Protein AF-A0A7W0FUF5-F1 (afdb_monomer_lite)

Foldseek 3Di:
DDDDPPPPPDDPDLAPVVLVVVLVVLLVLQQVLLVQLLPLADDPPPDPPDPDDPPVDRDGSVNSLVSNLVSLVVLLVDPDPPDDDLLVSLVSNLVSLVVSLVVLLVVLVVLLVVVVVDFPVNLDPRNLVSLVSNLVSSLVSLVSSVVSLVSNQVSSLVSNVSVDPPDPDPVCVVDPPPDGSHDPVSNVSSVVSNVSSVVSSVLVVQLSVLLVVLLVVLVVVLVLVVLQPLLVPDDPVLSVLLSLLLSLLSSLVVCVVVVSDDNVSSLVCNCVSDPLVRLLVSLVVSLVSLVLVLLVLLLVLQPDPVVPPDPDDPVNVVVVLVVSLVVLVSSLVVLVSSLVSLVSVLVSCQDSPPQHQWDDDPNDDTDGRDDRDPSSVSSVVSNVSSVLVSVLSVLQSVLSVDDQVVLVVVLVVLLVVLVVLLVVLQDPPQDLVNLLVSLVVNLVSLVSNSSSNHSHNCSLVSNLVSLLSNLLSCLPNLSNVVDPSSVVSVVSSLSSDDDQPDPLLVVLLVLLVVLLVVVVVCVVVVVCVVCVVVLVVSLVVNVVSLVVLLVVLVVLLVDPVCALVCVVVVLSSSSVSLSSVSVSVSNSLNVLVPDDPSSVVSVVSCPVVSVSSVSSVVSSVVSVVVSVVVVVD

Sequence (633 aa):
MTWQPIDFQSIVSFDKALSEQLQHYLEDKQTYYSQLIASSIPTELGASIPLLAPSHVQKTLSEGVDIFTRKVNQSLQSRSTDKIRWENLANTLNAYMWEYTELLQGIAVELFQQLEQVGIEQWRAELLNVVKSIKEILLHRMDDLKWALKRLESSLVEYRQNQTPQSKTWLSQFFPPWKTIIDHNINKNLEKSQKFLNFRYQNFQHRYEQYIDLDSQIEKRMSKFLSYHILGTLDTNDQDNFKRLYRMLKLWKLNQQAKAIPERELIRVLRYSINPDKASNLFKSYFKALQNKLFSQSRRLKEPLDKLHDEITSANEAIRQLEFQSSLSGQRFELHTLGATISAYRTFLLESDPNPYVRTRGGFSEWIVGQEPSQTKLLTEQEFDIEKLDAQYKLLSDSFRNNYEISKANQEHICRQIQAILHDMGQPLASQAMMTRLANEFVHKLSDINELGSHSSDSVERITTLLSRALRADWKYTSLYDIPLFHDLYAIHMHILPPITDRNHINRLRQFKLLIDKLRHWVHEKNVQTHLNEIELTINDMKGYLQDFLAQIQRISRDESFTKAHGPGIISIIYQQLLEYRYLFGHFFHQLRQTEMEEKLLRNRFLFVDQYFETIENKLIEMREEIDRMQDT

pLDDT: mean 82.23, std 14.86, range [23.36, 96.75]

Radius of gyration: 43.17 Å; chains: 1; bounding box: 99×56×122 Å

Structure (mmCIF, N/CA/C/O backbone):
data_AF-A0A7W0FUF5-F1
#
_entry.id   AF-A0A7W0FUF5-F1
#
loop_
_atom_site.group_PDB
_atom_site.id
_atom_site.type_symbol
_atom_site.label_atom_id
_atom_site.label_alt_id
_atom_site.label_comp_id
_atom_site.label_asym_id
_atom_site.label_entity_id
_atom_site.label_seq_id
_atom_site.pdbx_PDB_ins_code
_atom_site.Cartn_x
_atom_site.Cartn_y
_atom_site.Cartn_z
_atom_site.occupancy
_atom_site.B_iso_or_equiv
_atom_site.auth_seq_id
_atom_site.auth_comp_id
_atom_site.auth_asym_id
_atom_site.auth_atom_id
_atom_site.pdbx_PDB_model_num
ATOM 1 N N . MET A 1 1 ? -46.230 13.164 26.322 1.00 28.56 1 MET A N 1
ATOM 2 C CA . MET A 1 1 ? -44.966 13.138 25.561 1.00 28.56 1 MET A CA 1
ATOM 3 C C . MET A 1 1 ? -44.889 11.807 24.842 1.00 28.56 1 MET A C 1
ATOM 5 O O . MET A 1 1 ? -44.868 10.772 25.495 1.00 28.56 1 MET A O 1
ATOM 9 N N . THR A 1 2 ? -44.977 11.831 23.516 1.00 23.36 2 THR A N 1
ATOM 10 C CA . THR A 1 2 ? -44.819 10.658 22.653 1.00 23.36 2 THR A CA 1
ATOM 11 C C . THR A 1 2 ? -43.347 10.278 22.633 1.00 23.36 2 THR A C 1
ATOM 13 O O . THR A 1 2 ? -42.525 11.029 22.114 1.00 23.36 2 THR A O 1
ATOM 16 N N . TRP A 1 3 ? -43.027 9.142 23.244 1.00 30.25 3 TRP A N 1
ATOM 17 C CA . TRP A 1 3 ? -41.724 8.508 23.115 1.00 30.25 3 TRP A CA 1
ATOM 18 C C . TRP A 1 3 ? -41.503 8.220 21.633 1.00 30.25 3 TRP A C 1
ATOM 20 O O . TRP A 1 3 ? -42.266 7.460 21.034 1.00 30.25 3 TRP A O 1
ATOM 30 N N . GLN A 1 4 ? -40.498 8.851 21.028 1.00 24.31 4 GLN A N 1
ATOM 31 C CA . GLN A 1 4 ? -39.945 8.279 19.812 1.00 24.31 4 GLN A CA 1
ATOM 32 C C . GLN A 1 4 ? -39.308 6.945 20.218 1.00 24.31 4 GLN A C 1
ATOM 34 O O . GLN A 1 4 ? -38.587 6.911 21.220 1.00 24.31 4 GLN A O 1
ATOM 39 N N . PRO A 1 5 ? -39.623 5.839 19.525 1.00 27.41 5 PRO A N 1
ATOM 40 C CA . PRO A 1 5 ? -38.928 4.588 19.758 1.00 27.41 5 PRO A CA 1
ATOM 41 C C . PRO A 1 5 ? -37.439 4.856 19.556 1.00 27.41 5 PRO A C 1
ATOM 43 O O . PRO A 1 5 ? -37.051 5.445 18.548 1.00 27.41 5 PRO A O 1
ATOM 46 N N . ILE A 1 6 ? -36.632 4.476 20.546 1.00 34.19 6 ILE A N 1
ATOM 47 C CA . ILE A 1 6 ? -35.180 4.435 20.408 1.00 34.19 6 ILE A CA 1
ATOM 48 C C . ILE A 1 6 ? -34.923 3.560 19.187 1.00 34.19 6 ILE A C 1
ATOM 50 O O . ILE A 1 6 ? -35.279 2.380 19.174 1.00 34.19 6 ILE A O 1
ATOM 54 N N . ASP A 1 7 ? -34.419 4.173 18.124 1.00 26.81 7 ASP A N 1
ATOM 55 C CA . ASP A 1 7 ? -34.080 3.468 16.905 1.00 26.81 7 ASP A CA 1
ATOM 56 C C . ASP A 1 7 ? -32.877 2.575 17.232 1.00 26.81 7 ASP A C 1
ATOM 58 O O . ASP A 1 7 ? -31.748 3.037 17.374 1.00 26.81 7 ASP A O 1
ATOM 62 N N . PHE A 1 8 ? -33.128 1.280 17.445 1.00 37.88 8 PHE A N 1
ATOM 63 C CA . PHE A 1 8 ? -32.098 0.277 17.741 1.00 37.88 8 PHE A CA 1
ATOM 64 C C . PHE A 1 8 ? -31.243 -0.064 16.502 1.00 37.88 8 PHE A C 1
ATOM 66 O O . PHE A 1 8 ? -30.468 -1.023 16.519 1.00 37.88 8 PHE A O 1
ATOM 73 N N . GLN A 1 9 ? -31.360 0.710 15.419 1.00 31.61 9 GLN A N 1
ATOM 74 C CA . GLN A 1 9 ? -30.512 0.618 14.239 1.00 31.61 9 GLN A CA 1
ATOM 75 C C . GLN A 1 9 ? -29.380 1.656 14.294 1.00 31.61 9 GLN A C 1
ATOM 77 O O . GLN A 1 9 ? -29.466 2.750 13.754 1.00 31.61 9 GLN A O 1
ATOM 82 N N . SER A 1 10 ? -28.250 1.220 14.859 1.00 36.72 10 SER A N 1
ATOM 83 C CA . SER A 1 10 ? -26.892 1.759 14.670 1.00 36.72 10 SER A CA 1
ATOM 84 C C . SER A 1 10 ? -26.535 3.118 15.309 1.00 36.72 10 SER A C 1
ATOM 86 O O . SER A 1 10 ? -26.947 4.180 14.864 1.00 36.72 10 SER A O 1
ATOM 88 N N . ILE A 1 11 ? -25.586 3.034 16.256 1.00 44.59 11 ILE A N 1
ATOM 89 C CA . ILE A 1 11 ? -24.856 4.093 16.984 1.00 44.59 11 ILE A CA 1
ATOM 90 C C . ILE A 1 11 ? -25.548 4.558 18.278 1.00 44.59 11 ILE A C 1
ATOM 92 O O . ILE A 1 11 ? -26.172 5.611 18.341 1.00 44.59 11 ILE A O 1
ATOM 96 N N . VAL A 1 12 ? -25.333 3.805 19.365 1.00 54.78 12 VAL A N 1
ATOM 97 C CA . VAL A 1 12 ? -25.445 4.355 20.725 1.00 54.78 12 VAL A CA 1
ATOM 98 C C . VAL A 1 12 ? -24.274 5.319 20.913 1.00 54.78 12 VAL A C 1
ATOM 100 O O . VAL A 1 12 ? -23.139 4.895 21.136 1.00 54.78 12 VAL A O 1
ATOM 103 N N . SER A 1 13 ? -24.513 6.621 20.769 1.00 63.91 13 SER A N 1
ATOM 104 C CA . SER A 1 13 ? -23.522 7.630 21.133 1.00 63.91 13 SER A CA 1
ATOM 105 C C . SER A 1 13 ? -23.445 7.713 22.656 1.00 63.91 13 SER A C 1
ATOM 107 O O . SER A 1 13 ? -24.314 8.290 23.304 1.00 63.91 13 SER A O 1
ATOM 109 N N . PHE A 1 14 ? -22.404 7.116 23.236 1.00 76.44 14 PHE A N 1
ATOM 110 C CA . PHE A 1 14 ? -22.067 7.305 24.645 1.00 76.44 14 PHE A CA 1
ATOM 111 C C . PHE A 1 14 ? -21.514 8.713 24.854 1.00 76.44 14 PHE A C 1
ATOM 113 O O . PHE A 1 14 ? -20.305 8.940 24.805 1.00 76.44 14 PHE A O 1
ATOM 120 N N . ASP A 1 15 ? -22.416 9.660 25.068 1.00 82.38 15 ASP A N 1
ATOM 121 C CA . ASP A 1 15 ? -22.100 11.055 25.323 1.00 82.38 15 ASP A CA 1
ATOM 122 C C . ASP A 1 15 ? -22.598 11.502 26.704 1.00 82.38 15 ASP A C 1
ATOM 124 O O . ASP A 1 15 ? -23.208 10.756 27.476 1.00 82.38 15 ASP A O 1
ATOM 128 N N . LYS A 1 16 ? -22.290 12.752 27.049 1.00 84.44 16 LYS A N 1
ATOM 129 C CA . LYS A 1 16 ? -22.724 13.331 28.319 1.00 84.44 16 LYS A CA 1
ATOM 130 C C . LYS A 1 16 ? -24.254 13.439 28.400 1.00 84.44 16 LYS A C 1
ATOM 132 O O . LYS A 1 16 ? -24.812 13.220 29.474 1.00 84.44 16 LYS A O 1
ATOM 137 N N . ALA A 1 17 ? -24.925 13.706 27.279 1.00 84.62 17 ALA A N 1
ATOM 138 C CA . ALA A 1 17 ? -26.377 13.835 27.227 1.00 84.62 17 ALA A CA 1
ATOM 139 C C . ALA A 1 17 ? -27.072 12.525 27.626 1.00 84.62 17 ALA A C 1
ATOM 141 O O . ALA A 1 17 ? -28.049 12.565 28.368 1.00 84.62 17 ALA A O 1
ATOM 142 N N . LEU A 1 18 ? -26.530 11.369 27.235 1.00 84.12 18 LEU A N 1
ATOM 143 C CA . LEU A 1 18 ? -27.024 10.061 27.664 1.00 84.12 18 LEU A CA 1
ATOM 144 C C . LEU A 1 18 ? -26.992 9.906 29.191 1.00 84.12 18 LEU A C 1
ATOM 146 O O . LEU A 1 18 ? -27.963 9.440 29.787 1.00 84.12 18 LEU A O 1
ATOM 150 N N . SER A 1 19 ? -25.894 10.314 29.839 1.00 86.31 19 SER A N 1
ATOM 151 C CA . SER A 1 19 ? -25.785 10.243 31.304 1.00 86.31 19 SER A CA 1
ATOM 152 C C . SER A 1 19 ? -26.799 11.153 32.009 1.00 86.31 19 SER A C 1
ATOM 154 O O . SER A 1 19 ? -27.426 10.732 32.980 1.00 86.31 19 SER A O 1
ATOM 156 N N . GLU A 1 20 ? -27.026 12.356 31.473 1.00 85.69 20 GLU A N 1
ATOM 157 C CA . GLU A 1 20 ? -27.994 13.329 31.995 1.00 85.69 20 GLU A CA 1
ATOM 158 C C . GLU A 1 20 ? -29.443 12.843 31.792 1.00 85.69 20 GLU A C 1
ATOM 160 O O . GLU A 1 20 ? -30.257 12.885 32.715 1.00 85.69 20 GLU A O 1
ATOM 165 N N . GLN A 1 21 ? -29.759 12.294 30.616 1.00 85.75 21 GLN A N 1
ATOM 166 C CA . GLN A 1 21 ? -31.067 11.700 30.319 1.00 85.75 21 GLN A CA 1
ATOM 167 C C . GLN A 1 21 ? -31.371 10.504 31.223 1.00 85.75 21 GLN A C 1
ATOM 169 O O . GLN A 1 21 ? -32.479 10.395 31.753 1.00 85.75 21 GLN A O 1
ATOM 174 N N . LEU A 1 22 ? -30.391 9.619 31.434 1.00 87.75 22 LEU A N 1
ATOM 175 C CA . LEU A 1 22 ? -30.550 8.482 32.333 1.00 87.75 22 LEU A CA 1
ATOM 176 C C . LEU A 1 22 ? -30.773 8.941 33.776 1.00 87.75 22 LEU A C 1
ATOM 178 O O . LEU A 1 22 ? -31.609 8.369 34.478 1.00 87.75 22 LEU A O 1
ATOM 182 N N . GLN A 1 23 ? -30.051 9.972 34.216 1.00 89.31 23 GLN A N 1
ATOM 183 C CA . GLN A 1 23 ? -30.240 10.544 35.541 1.00 89.31 23 GLN A CA 1
ATOM 184 C C . GLN A 1 23 ? -31.674 11.057 35.724 1.00 89.31 23 GLN A C 1
ATOM 186 O O . GLN A 1 23 ? -32.331 10.657 36.687 1.00 89.31 23 GLN A O 1
ATOM 191 N N . HIS A 1 24 ? -32.186 11.858 34.786 1.00 86.50 24 HIS A N 1
ATOM 192 C CA . HIS A 1 24 ? -33.561 12.363 34.839 1.00 86.50 24 HIS A CA 1
ATOM 193 C C . HIS A 1 24 ? -34.603 11.241 34.816 1.00 86.50 24 HIS A C 1
ATOM 195 O O . HIS A 1 24 ? -35.534 11.239 35.618 1.00 86.50 24 HIS A O 1
ATOM 201 N N . TYR A 1 25 ? -34.415 10.231 33.965 1.00 87.19 25 TYR A N 1
ATOM 202 C CA . TYR A 1 25 ? -35.296 9.066 33.933 1.00 87.19 25 TYR A CA 1
ATOM 203 C C . TYR A 1 25 ? -35.328 8.323 35.278 1.00 87.19 25 TYR A C 1
ATOM 205 O O . TYR A 1 25 ? -36.396 7.939 35.764 1.00 87.19 25 TYR A O 1
ATOM 213 N N . LEU A 1 26 ? -34.166 8.128 35.907 1.00 89.06 26 LEU A N 1
ATOM 214 C CA . LEU A 1 26 ? -34.076 7.478 37.213 1.00 89.06 26 LEU A CA 1
ATOM 215 C C . LEU A 1 26 ? -34.666 8.341 38.334 1.00 89.06 26 LEU A C 1
ATOM 217 O O . LEU A 1 26 ? -35.263 7.784 39.250 1.00 89.06 26 LEU A O 1
ATOM 221 N N . GLU A 1 27 ? -34.550 9.667 38.264 1.00 89.19 27 GLU A N 1
ATOM 222 C CA . GLU A 1 27 ? -35.213 10.604 39.186 1.00 89.19 27 GLU A CA 1
ATOM 223 C C . GLU A 1 27 ? -36.745 10.531 39.074 1.00 89.19 27 GLU A C 1
ATOM 225 O O . GLU A 1 27 ? -37.444 10.457 40.092 1.00 89.19 27 GLU A O 1
ATOM 230 N N . ASP A 1 28 ? -37.280 10.466 37.854 1.00 86.94 28 ASP A N 1
ATOM 231 C CA . ASP A 1 28 ? -38.716 10.312 37.608 1.00 86.94 28 ASP A CA 1
ATOM 232 C C . ASP A 1 28 ? -39.232 8.966 38.133 1.00 86.94 28 ASP A C 1
ATOM 234 O O . ASP A 1 28 ? -40.263 8.897 38.811 1.00 86.94 28 ASP A O 1
ATOM 238 N N . LYS A 1 29 ? -38.491 7.879 37.879 1.00 87.81 29 LYS A N 1
ATOM 239 C CA . LYS A 1 29 ? -38.830 6.545 38.396 1.00 87.81 29 LYS A CA 1
ATOM 240 C C . LYS A 1 29 ? -38.722 6.478 39.914 1.00 87.81 29 LYS A C 1
ATOM 242 O O . LYS A 1 29 ? -39.609 5.917 40.554 1.00 87.81 29 LYS A O 1
ATOM 247 N N . GLN A 1 30 ? -37.701 7.093 40.503 1.00 87.62 30 GLN A N 1
ATOM 248 C CA . GLN A 1 30 ? -37.567 7.201 41.953 1.00 87.62 30 GLN A CA 1
ATOM 249 C C . GLN A 1 30 ? -38.759 7.952 42.561 1.00 87.62 30 GLN A C 1
ATOM 251 O O . GLN A 1 30 ? -39.331 7.488 43.548 1.00 87.62 30 GLN A O 1
ATOM 256 N N . THR A 1 31 ? -39.183 9.054 41.937 1.00 86.38 31 THR A N 1
ATOM 257 C CA . THR A 1 31 ? -40.359 9.829 42.359 1.00 86.38 31 THR A CA 1
ATOM 258 C C . THR A 1 31 ? -41.639 8.995 42.267 1.00 86.38 31 THR A C 1
ATOM 260 O O . THR A 1 31 ? -42.444 8.996 43.201 1.00 86.38 31 THR A O 1
ATOM 263 N N . TYR A 1 32 ? -41.816 8.232 41.184 1.00 87.25 32 TYR A N 1
ATOM 264 C CA . TYR A 1 32 ? -42.945 7.316 41.008 1.00 87.25 32 TYR A CA 1
ATOM 265 C C . TYR A 1 32 ? -43.019 6.267 42.130 1.00 87.25 32 TYR A C 1
ATOM 267 O O . TYR A 1 32 ? -44.043 6.160 42.808 1.00 87.25 32 TYR A O 1
ATOM 275 N N . TYR A 1 33 ? -41.923 5.550 42.405 1.00 88.31 33 TYR A N 1
ATOM 276 C CA . TYR A 1 33 ? -41.902 4.552 43.483 1.00 88.31 33 TYR A CA 1
ATOM 277 C C . TYR A 1 33 ? -42.035 5.188 44.874 1.00 88.31 33 TYR A C 1
ATOM 279 O O . TYR A 1 33 ? -42.719 4.635 45.732 1.00 88.31 33 TYR A O 1
ATOM 287 N N . SER A 1 34 ? -41.471 6.380 45.094 1.00 87.62 34 SER A N 1
ATOM 288 C CA . SER A 1 34 ? -41.659 7.158 46.328 1.00 87.62 34 SER A CA 1
ATOM 289 C C . SER A 1 34 ? -43.145 7.445 46.600 1.00 87.62 34 SER A C 1
ATOM 291 O O . SER A 1 34 ? -43.635 7.252 47.716 1.00 87.62 34 SER A O 1
ATOM 293 N N . GLN A 1 35 ? -43.904 7.821 45.564 1.00 87.06 35 GLN A N 1
ATOM 294 C CA . GLN A 1 35 ? -45.347 8.056 45.662 1.00 87.06 35 GLN A CA 1
ATOM 295 C C . GLN A 1 35 ? -46.147 6.766 45.896 1.00 87.06 35 GLN A C 1
ATOM 297 O O . GLN A 1 35 ? -47.079 6.771 46.707 1.00 87.06 35 GLN A O 1
ATOM 302 N N . LEU A 1 36 ? -45.781 5.657 45.244 1.00 87.50 36 LEU A N 1
ATOM 303 C CA . LEU A 1 36 ? -46.403 4.346 45.475 1.00 87.50 36 LEU A CA 1
ATOM 304 C C . LEU A 1 36 ? -46.211 3.866 46.922 1.00 87.50 36 LEU A C 1
ATOM 306 O O . LEU A 1 36 ? -47.163 3.430 47.568 1.00 87.50 36 LEU A O 1
ATOM 310 N N . ILE A 1 37 ? -45.003 4.024 47.471 1.00 86.75 37 ILE A N 1
ATOM 311 C CA . ILE A 1 37 ? -44.709 3.715 48.877 1.00 86.75 37 ILE A CA 1
ATOM 312 C C . ILE A 1 37 ? -45.554 4.599 49.801 1.00 86.75 37 ILE A C 1
ATOM 314 O O . ILE A 1 37 ? -46.243 4.092 50.687 1.00 86.75 37 ILE A O 1
ATOM 318 N N . ALA A 1 38 ? -45.566 5.915 49.573 1.00 85.25 38 ALA A N 1
ATOM 319 C CA . ALA A 1 38 ? -46.301 6.868 50.404 1.00 85.25 38 ALA A CA 1
ATOM 320 C C . ALA A 1 38 ? -47.831 6.678 50.360 1.00 85.25 38 ALA A C 1
ATOM 322 O O . ALA A 1 38 ? -48.530 7.035 51.311 1.00 85.25 38 ALA A O 1
ATOM 323 N N . SER A 1 39 ? -48.376 6.150 49.262 1.00 84.19 39 SER A N 1
ATOM 324 C CA . SER A 1 39 ? -49.817 5.916 49.071 1.00 84.19 39 SER A CA 1
ATOM 325 C C . SER A 1 39 ? -50.289 4.526 49.505 1.00 84.19 39 SER A C 1
ATOM 327 O O . SER A 1 39 ? -51.493 4.307 49.586 1.00 84.19 39 SER A O 1
ATOM 329 N N . SER A 1 40 ? -49.371 3.625 49.869 1.00 83.19 40 SER A N 1
ATOM 330 C CA . SER A 1 40 ? -49.685 2.245 50.270 1.00 83.19 40 SER A CA 1
ATOM 331 C C . SER A 1 40 ? -50.583 2.118 51.513 1.00 83.19 40 SER A C 1
ATOM 333 O O . SER A 1 40 ? -51.233 1.089 51.693 1.00 83.19 40 SER A O 1
ATOM 335 N N . ILE A 1 41 ? -50.670 3.166 52.345 1.00 76.12 41 ILE A N 1
ATOM 336 C CA . ILE A 1 41 ? -51.620 3.266 53.461 1.00 76.12 41 ILE A CA 1
ATOM 337 C C . ILE A 1 41 ? -52.642 4.384 53.167 1.00 76.12 41 ILE A C 1
ATOM 339 O O . ILE A 1 41 ? -52.243 5.553 53.020 1.00 76.12 41 ILE A O 1
ATOM 343 N N . PRO A 1 42 ? -53.949 4.058 53.088 1.00 67.44 42 PRO A N 1
ATOM 344 C CA . PRO A 1 42 ? -55.017 5.032 52.914 1.00 67.44 42 PRO A CA 1
ATOM 345 C C . PRO A 1 42 ? -55.216 5.853 54.193 1.00 67.44 42 PRO A C 1
ATOM 347 O O . PRO A 1 42 ? -55.074 5.354 55.307 1.00 67.44 42 PRO A O 1
ATOM 350 N N . THR A 1 43 ? -55.533 7.135 54.029 1.00 58.88 43 THR A N 1
ATOM 351 C CA . THR A 1 43 ? -55.804 8.069 55.134 1.00 58.88 43 THR A CA 1
ATOM 352 C C . THR A 1 43 ? -57.316 8.176 55.361 1.00 58.88 43 THR A C 1
ATOM 354 O O . THR A 1 43 ? -58.060 8.260 54.391 1.00 58.88 43 THR A O 1
ATOM 357 N N . GLU A 1 44 ? -57.773 8.215 56.621 1.00 49.75 44 GLU A N 1
ATOM 358 C CA . GLU A 1 44 ? -59.205 8.279 57.010 1.00 49.75 44 GLU A CA 1
ATOM 359 C C . GLU A 1 44 ? -59.929 9.573 56.594 1.00 49.75 44 GLU A C 1
ATOM 361 O O . GLU A 1 44 ? -61.155 9.651 56.620 1.00 49.75 44 GLU A O 1
ATOM 366 N N . LEU A 1 45 ? -59.193 10.597 56.167 1.00 41.94 45 LEU A N 1
ATOM 367 C CA . LEU A 1 45 ? -59.781 11.758 55.512 1.00 41.94 45 LEU A CA 1
ATOM 368 C C . LEU A 1 45 ? -60.049 11.379 54.057 1.00 41.94 45 LEU A C 1
ATOM 370 O O . LEU A 1 45 ? -59.102 11.231 53.288 1.00 41.94 45 LEU A O 1
ATOM 374 N N . GLY A 1 46 ? -61.329 11.223 53.703 1.00 36.97 46 GLY A N 1
ATOM 375 C CA . GLY A 1 46 ? -61.852 10.946 52.359 1.00 36.97 46 GLY A CA 1
ATOM 376 C C . GLY A 1 46 ? -61.547 12.028 51.316 1.00 36.97 46 GLY A C 1
ATOM 377 O O . GLY A 1 46 ? -62.442 12.527 50.645 1.00 36.97 46 GLY A O 1
ATOM 378 N N . ALA A 1 47 ? -60.278 12.377 51.160 1.00 34.31 47 ALA A N 1
ATOM 379 C CA . ALA A 1 47 ? -59.731 13.012 49.987 1.00 34.31 47 ALA A CA 1
ATOM 380 C C . ALA A 1 47 ? -58.764 11.996 49.384 1.00 34.31 47 ALA A C 1
ATOM 382 O O . ALA A 1 47 ? -57.624 11.841 49.826 1.00 34.31 47 ALA A O 1
ATOM 383 N N . SER A 1 48 ? -59.242 11.279 48.371 1.00 36.69 48 SER A N 1
ATOM 384 C CA . SER A 1 48 ? -58.377 10.746 47.328 1.00 36.69 48 SER A CA 1
ATOM 385 C C . SER A 1 48 ? -57.373 11.838 46.963 1.00 36.69 48 SER A C 1
ATOM 387 O O . SER A 1 48 ? -57.754 12.836 46.353 1.00 36.69 48 SER A O 1
ATOM 389 N N . ILE A 1 49 ? -56.111 11.688 47.378 1.00 38.78 49 ILE A N 1
ATOM 390 C CA . ILE A 1 49 ? -55.026 12.474 46.796 1.00 38.78 49 ILE A CA 1
ATOM 391 C C . ILE A 1 49 ? -55.101 12.122 45.311 1.00 38.78 49 ILE A C 1
ATOM 393 O O . ILE A 1 49 ? -54.949 10.937 44.994 1.00 38.78 49 ILE A O 1
ATOM 397 N N . PRO A 1 50 ? -55.419 13.068 44.411 1.00 35.78 50 PRO A N 1
ATOM 398 C CA . PRO A 1 50 ? -55.500 12.747 43.003 1.00 35.78 50 PRO A CA 1
ATOM 399 C C . PRO A 1 50 ? -54.136 12.199 42.598 1.00 35.78 50 PRO A C 1
ATOM 401 O O . PRO A 1 50 ? -53.115 12.876 42.744 1.00 35.78 50 PRO A O 1
ATOM 404 N N . LEU A 1 51 ? -54.109 10.961 42.109 1.00 44.78 51 LEU A N 1
ATOM 405 C CA . LEU A 1 51 ? -53.068 10.566 41.178 1.00 44.78 51 LEU A CA 1
ATOM 406 C C . LEU A 1 51 ? -53.182 11.567 40.025 1.00 44.78 51 LEU A C 1
ATOM 408 O O . LEU A 1 51 ? -54.171 11.530 39.301 1.00 44.78 51 LEU A O 1
ATOM 412 N N . LEU A 1 52 ? -52.184 12.453 39.927 1.00 43.88 52 LEU A N 1
ATOM 413 C CA . LEU A 1 52 ? -51.960 13.515 38.931 1.00 43.88 52 LEU A CA 1
ATOM 414 C C . LEU A 1 52 ? -52.233 14.955 39.413 1.00 43.88 52 LEU A C 1
ATOM 416 O O . LEU A 1 52 ? -53.290 15.536 39.191 1.00 43.88 52 LEU A O 1
ATOM 420 N N . ALA A 1 53 ? -51.173 15.578 39.928 1.00 30.34 53 ALA A N 1
ATOM 421 C CA . ALA A 1 53 ? -50.668 16.846 39.398 1.00 30.34 53 ALA A CA 1
ATOM 422 C C . ALA A 1 53 ? -49.126 16.795 39.452 1.00 30.34 53 ALA A C 1
ATOM 424 O O . ALA A 1 53 ? -48.588 16.284 40.440 1.00 30.34 53 ALA A O 1
ATOM 425 N N . PRO A 1 54 ? -48.395 17.278 38.430 1.00 37.09 54 PRO A N 1
ATOM 426 C CA . PRO A 1 54 ? -46.943 17.352 38.471 1.00 37.09 54 PRO A CA 1
ATOM 427 C C . PRO A 1 54 ? -46.565 18.465 39.450 1.00 37.09 54 PRO A C 1
ATOM 429 O O . PRO A 1 54 ? -46.384 19.620 39.074 1.00 37.09 54 PRO A O 1
ATOM 432 N N . SER A 1 55 ? -46.481 18.153 40.741 1.00 36.88 55 SER A N 1
ATOM 433 C CA . SER A 1 55 ? -45.719 19.012 41.634 1.00 36.88 55 SER A CA 1
ATOM 434 C C . SER A 1 55 ? -44.271 18.918 41.167 1.00 36.88 55 SER A C 1
ATOM 436 O O . SER A 1 55 ? -43.690 17.839 41.250 1.00 36.88 55 SER A O 1
ATOM 438 N N . HIS A 1 56 ? -43.696 20.028 40.703 1.00 44.59 56 HIS A N 1
ATOM 439 C CA . HIS A 1 56 ? -42.283 20.202 40.322 1.00 44.59 56 HIS A CA 1
ATOM 440 C C . HIS A 1 56 ? -41.265 19.878 41.442 1.00 44.59 56 HIS A C 1
ATOM 442 O O . HIS A 1 56 ? -40.095 20.231 41.352 1.00 44.59 56 HIS A O 1
ATOM 448 N N . VAL A 1 57 ? -41.700 19.221 42.515 1.00 53.06 57 VAL A N 1
ATOM 449 C CA . VAL A 1 57 ? -40.875 18.761 43.620 1.00 53.06 57 VAL A CA 1
ATOM 450 C C . VAL A 1 57 ? -40.628 17.272 43.393 1.00 53.06 57 VAL A C 1
ATOM 452 O O . VAL A 1 57 ? -41.495 16.443 43.681 1.00 53.06 57 VAL A O 1
ATOM 455 N N . GLN A 1 58 ? -39.465 16.952 42.819 1.00 60.72 58 GLN A N 1
ATOM 456 C CA . GLN A 1 58 ? -38.946 15.586 42.754 1.00 60.72 58 GLN A CA 1
ATOM 457 C C . GLN A 1 58 ? -38.892 15.038 44.182 1.00 60.72 58 GLN A C 1
ATOM 459 O O . GLN A 1 58 ? -38.197 15.595 45.030 1.00 60.72 58 GLN A O 1
ATOM 464 N N . LYS A 1 59 ? -39.665 13.985 44.465 1.00 65.31 59 LYS A N 1
ATOM 465 C CA . LYS A 1 59 ? -39.681 13.374 45.797 1.00 65.31 59 LYS A CA 1
ATOM 466 C C . LYS A 1 59 ? -38.650 12.272 45.843 1.00 65.31 59 LYS A C 1
ATOM 468 O O . LYS A 1 59 ? -38.753 11.286 45.112 1.00 65.31 59 LYS A O 1
ATOM 473 N N . THR A 1 60 ? -37.691 12.410 46.744 1.00 83.94 60 THR A N 1
ATOM 474 C CA . THR A 1 60 ? -36.704 11.359 46.990 1.00 83.94 60 THR A CA 1
ATOM 475 C C . THR A 1 60 ? -37.372 10.102 47.554 1.00 83.94 60 THR A C 1
ATOM 477 O O . THR A 1 60 ? -38.480 10.134 48.103 1.00 83.94 60 THR A O 1
ATOM 480 N N . LEU A 1 61 ? -36.713 8.950 47.410 1.00 85.19 61 LEU A N 1
ATOM 481 C CA . LEU A 1 61 ? -37.247 7.694 47.947 1.00 85.19 61 LEU A CA 1
ATOM 482 C C . LEU A 1 61 ? -37.327 7.735 49.485 1.00 85.19 61 LEU A C 1
ATOM 484 O O . LEU A 1 61 ? -38.234 7.148 50.071 1.00 85.19 61 LEU A O 1
ATOM 488 N N . SER A 1 62 ? -36.439 8.498 50.130 1.00 84.06 62 SER A N 1
ATOM 489 C CA . SER A 1 62 ? -36.469 8.760 51.570 1.00 84.06 62 SER A CA 1
ATOM 490 C C . SER A 1 62 ? -37.713 9.519 52.016 1.00 84.06 62 SER A C 1
ATOM 492 O O . SER A 1 62 ? -38.354 9.098 52.976 1.00 84.06 62 SER A O 1
ATOM 494 N N . GLU A 1 63 ? -38.126 10.557 51.288 1.00 84.12 63 GLU A N 1
ATOM 495 C CA . GLU A 1 63 ? -39.373 11.276 51.578 1.00 84.12 63 GLU A CA 1
ATOM 496 C C . GLU A 1 63 ? -40.601 10.360 51.510 1.00 84.12 63 GLU A C 1
ATOM 498 O O . GLU A 1 63 ? -41.487 10.444 52.363 1.00 84.12 63 GLU A O 1
ATOM 503 N N . GLY A 1 64 ? -40.653 9.457 50.526 1.00 85.06 64 GLY A N 1
ATOM 504 C CA . GLY A 1 64 ? -41.740 8.485 50.389 1.00 85.06 64 GLY A CA 1
ATOM 505 C C . GLY A 1 64 ? -41.817 7.531 51.580 1.00 85.06 64 GLY A C 1
ATOM 506 O O . GLY A 1 64 ? -42.897 7.308 52.135 1.00 85.06 64 GLY A O 1
ATOM 507 N N . VAL A 1 65 ? -40.662 7.026 52.023 1.00 87.62 65 VAL A N 1
ATOM 508 C CA . VAL A 1 65 ? -40.541 6.155 53.200 1.00 87.62 65 VAL A CA 1
ATOM 509 C C . VAL A 1 65 ? -40.872 6.895 54.500 1.00 87.62 65 VAL A C 1
ATOM 511 O O . VAL A 1 65 ? -41.522 6.328 55.381 1.00 87.62 65 VAL A O 1
ATOM 514 N N . ASP A 1 66 ? -40.493 8.163 54.635 1.00 86.44 66 ASP A N 1
ATOM 515 C CA . ASP A 1 66 ? -40.826 8.972 55.810 1.00 86.44 66 ASP A CA 1
ATOM 516 C C . ASP A 1 66 ? -42.328 9.266 55.888 1.00 86.44 66 ASP A C 1
ATOM 518 O O . ASP A 1 66 ? -42.928 9.157 56.961 1.00 86.44 66 ASP A O 1
ATOM 522 N N . ILE A 1 67 ? -42.968 9.587 54.756 1.00 85.19 67 ILE A N 1
ATOM 523 C CA . ILE A 1 67 ? -44.427 9.751 54.683 1.00 85.19 67 ILE A CA 1
ATOM 524 C C . ILE A 1 67 ? -45.121 8.434 55.036 1.00 85.19 67 ILE A C 1
ATOM 526 O O . ILE A 1 67 ? -46.064 8.439 55.830 1.00 85.19 67 ILE A O 1
ATOM 530 N N . PHE A 1 68 ? -44.639 7.313 54.497 1.00 86.44 68 PHE A N 1
ATOM 531 C CA . PHE A 1 68 ? -45.132 5.986 54.851 1.00 86.44 68 PHE A CA 1
ATOM 532 C C . PHE A 1 68 ? -45.023 5.727 56.358 1.00 86.44 68 PHE A C 1
ATOM 534 O O . PHE A 1 68 ? -46.017 5.386 56.991 1.00 86.44 68 PHE A O 1
ATOM 541 N N . THR A 1 69 ? -43.857 5.980 56.956 1.00 85.44 69 THR A N 1
ATOM 542 C CA . THR A 1 69 ? -43.617 5.800 58.397 1.00 85.44 69 THR A CA 1
ATOM 543 C C . THR A 1 69 ? -44.580 6.646 59.236 1.00 85.44 69 THR A C 1
ATOM 545 O O . THR A 1 69 ? -45.166 6.164 60.204 1.00 85.44 69 THR A O 1
ATOM 548 N N . ARG A 1 70 ? -44.812 7.908 58.849 1.00 84.88 70 ARG A N 1
ATOM 549 C CA . ARG A 1 70 ? -45.789 8.777 59.528 1.00 84.88 70 ARG A CA 1
ATOM 550 C C . ARG A 1 70 ? -47.210 8.227 59.420 1.00 84.88 70 ARG A C 1
ATOM 552 O O . ARG A 1 70 ? -47.930 8.240 60.415 1.00 84.88 70 ARG A O 1
ATOM 559 N N . LYS A 1 71 ? -47.608 7.727 58.247 1.00 83.06 71 LYS A N 1
ATOM 560 C CA . LYS A 1 71 ? -48.932 7.122 58.029 1.00 83.06 71 LYS A CA 1
ATOM 561 C C . LYS A 1 71 ? -49.121 5.819 58.802 1.00 83.06 71 LYS A C 1
ATOM 563 O O . LYS A 1 71 ? -50.199 5.611 59.353 1.00 83.06 71 LYS A O 1
ATOM 568 N N . VAL A 1 72 ? -48.082 4.986 58.897 1.00 82.50 72 VAL A N 1
ATOM 569 C CA . VAL A 1 72 ? -48.050 3.813 59.787 1.00 82.50 72 VAL A CA 1
ATOM 570 C C . VAL A 1 72 ? -48.359 4.260 61.217 1.00 82.50 72 VAL A C 1
ATOM 572 O O . VAL A 1 72 ? -49.329 3.789 61.804 1.00 82.50 72 VAL A O 1
ATOM 575 N N . ASN A 1 73 ? -47.623 5.243 61.740 1.00 81.50 73 ASN A N 1
ATOM 576 C CA . ASN A 1 73 ? -47.800 5.729 63.113 1.00 81.50 73 ASN A CA 1
ATOM 577 C C . ASN A 1 73 ? -49.192 6.332 63.361 1.00 81.50 73 ASN A C 1
ATOM 579 O O . ASN A 1 73 ? -49.790 6.098 64.410 1.00 81.50 73 ASN A O 1
ATOM 583 N N . GLN A 1 74 ? -49.746 7.064 62.391 1.00 81.56 74 GLN A N 1
ATOM 584 C CA . GLN A 1 74 ? -51.107 7.607 62.469 1.00 81.56 74 GLN A CA 1
ATOM 585 C C . GLN A 1 74 ? -52.176 6.502 62.462 1.00 81.56 74 GLN A C 1
ATOM 587 O O . GLN A 1 74 ? -53.090 6.533 63.282 1.00 81.56 74 GLN A O 1
ATOM 592 N N . SER A 1 75 ? -52.039 5.494 61.591 1.00 76.31 75 SER A N 1
ATOM 593 C CA . SER A 1 75 ? -52.940 4.329 61.531 1.00 76.31 75 SER A CA 1
ATOM 594 C C . SER A 1 75 ? -52.879 3.474 62.804 1.00 76.31 75 SER A C 1
ATOM 596 O O . SER A 1 75 ? -53.864 2.849 63.205 1.00 76.31 75 SER A O 1
ATOM 598 N N . LEU A 1 76 ? -51.728 3.443 63.478 1.00 75.38 76 LEU A N 1
ATOM 599 C CA . LEU A 1 76 ? -51.593 2.804 64.786 1.00 75.38 76 LEU A CA 1
ATOM 600 C C . LEU A 1 76 ? -52.360 3.563 65.878 1.00 75.38 76 LEU A C 1
ATOM 602 O O . LEU A 1 76 ? -52.978 2.926 66.729 1.00 75.38 76 LEU A O 1
ATOM 606 N N . GLN A 1 77 ? -52.375 4.898 65.825 1.00 74.56 77 GLN A N 1
ATOM 607 C CA . GLN A 1 77 ? -53.070 5.756 66.792 1.00 74.56 77 GLN A CA 1
ATOM 608 C C . GLN A 1 77 ? -54.590 5.848 66.560 1.00 74.56 77 GLN A C 1
ATOM 610 O O . GLN A 1 77 ? -55.332 6.098 67.513 1.00 74.56 77 GLN A O 1
ATOM 615 N N . SER A 1 78 ? -55.079 5.631 65.332 1.00 67.00 78 SER A N 1
ATOM 616 C CA . SER A 1 78 ? -56.513 5.678 65.018 1.00 67.00 78 SER A CA 1
ATOM 617 C C . SER A 1 78 ? -57.255 4.388 65.424 1.00 67.00 78 SER A C 1
ATOM 619 O O . SER A 1 78 ? -56.736 3.266 65.348 1.00 67.00 78 SER A O 1
ATOM 621 N N . ARG A 1 79 ? -58.500 4.551 65.903 1.00 55.50 79 ARG A N 1
ATOM 622 C CA . ARG A 1 79 ? -59.390 3.468 66.379 1.00 55.50 79 ARG A CA 1
ATOM 623 C C . ARG A 1 79 ? -60.236 2.826 65.264 1.00 55.50 79 ARG A C 1
ATOM 625 O O . ARG A 1 79 ? -61.196 2.127 65.576 1.00 55.50 79 ARG A O 1
ATOM 632 N N . SER A 1 80 ? -59.934 3.073 63.989 1.00 56.91 80 SER A N 1
ATOM 633 C CA . SER A 1 80 ? -60.755 2.561 62.885 1.00 56.91 80 SER A CA 1
ATOM 634 C C . SER A 1 80 ? -60.642 1.045 62.705 1.00 56.91 80 SER A C 1
ATOM 636 O O . SER A 1 80 ? -59.628 0.420 63.029 1.00 56.91 80 SER A O 1
ATOM 638 N N . THR A 1 81 ? -61.725 0.459 62.193 1.00 50.19 81 THR A N 1
ATOM 639 C CA . THR A 1 81 ? -61.893 -0.980 61.943 1.00 50.19 81 THR A CA 1
ATOM 640 C C . THR A 1 81 ? -61.301 -1.448 60.608 1.00 50.19 81 THR A C 1
ATOM 642 O O . THR A 1 81 ? -61.081 -2.645 60.446 1.00 50.19 81 THR A O 1
ATOM 645 N N . ASP A 1 82 ? -60.966 -0.530 59.693 1.00 56.28 82 ASP A N 1
ATOM 646 C CA . ASP A 1 82 ? -60.467 -0.832 58.339 1.00 56.28 82 ASP A CA 1
ATOM 647 C C . ASP A 1 82 ? -58.938 -0.720 58.242 1.00 56.28 82 ASP A C 1
ATOM 649 O O . ASP A 1 82 ? -58.377 0.010 57.423 1.00 56.28 82 ASP A O 1
ATOM 653 N N . LYS A 1 83 ? -58.220 -1.452 59.099 1.00 66.88 83 LYS A N 1
ATOM 654 C CA . LYS A 1 83 ? -56.758 -1.548 58.989 1.00 66.88 83 LYS A CA 1
ATOM 655 C C . LYS A 1 83 ? -56.388 -2.555 57.899 1.00 66.88 83 LYS A C 1
ATOM 657 O O . LYS A 1 83 ? -56.810 -3.711 57.940 1.00 66.88 83 LYS A O 1
ATOM 662 N N . ILE A 1 84 ? -55.569 -2.133 56.931 1.00 74.12 84 ILE A N 1
ATOM 663 C CA . ILE A 1 84 ? -54.991 -3.042 55.932 1.00 74.12 84 ILE A CA 1
ATOM 664 C C . ILE A 1 84 ? -54.186 -4.114 56.666 1.00 74.12 84 ILE A C 1
ATOM 666 O O . ILE A 1 84 ? -53.344 -3.796 57.506 1.00 74.12 84 ILE A O 1
ATOM 670 N N . ARG A 1 85 ? -54.422 -5.388 56.337 1.00 80.19 85 ARG A N 1
ATOM 671 C CA . ARG A 1 85 ? -53.631 -6.503 56.874 1.00 80.19 85 ARG A CA 1
ATOM 672 C C . ARG A 1 85 ? -52.158 -6.325 56.512 1.00 80.19 85 ARG A C 1
ATOM 674 O O . ARG A 1 85 ? -51.840 -6.134 55.335 1.00 80.19 85 ARG A O 1
ATOM 681 N N . TRP A 1 86 ? -51.272 -6.414 57.503 1.00 80.81 86 TRP A N 1
ATOM 682 C CA . TRP A 1 86 ? -49.831 -6.221 57.309 1.00 80.81 86 TRP A CA 1
ATOM 683 C C . TRP A 1 86 ? -49.243 -7.126 56.209 1.00 80.81 86 TRP A C 1
ATOM 685 O O . TRP A 1 86 ? -48.330 -6.689 55.512 1.00 80.81 86 TRP A O 1
ATOM 695 N N . GLU A 1 87 ? -49.786 -8.332 55.982 1.00 82.94 87 GLU A N 1
ATOM 696 C CA . GLU A 1 87 ? -49.348 -9.225 54.899 1.00 82.94 87 GLU A CA 1
ATOM 697 C C . GLU A 1 87 ? -49.595 -8.626 53.505 1.00 82.94 87 GLU A C 1
ATOM 699 O O . GLU A 1 87 ? -48.730 -8.697 52.633 1.00 82.94 87 GLU A O 1
ATOM 704 N N . ASN A 1 88 ? -50.754 -7.995 53.288 1.00 84.00 88 ASN A N 1
ATOM 705 C CA . ASN A 1 88 ? -51.098 -7.385 52.000 1.00 84.00 88 ASN A CA 1
ATOM 706 C C . ASN A 1 88 ? -50.225 -6.157 51.720 1.00 84.00 88 ASN A C 1
ATOM 708 O O . ASN A 1 88 ? -49.777 -5.951 50.590 1.00 84.00 88 ASN A O 1
ATOM 712 N N . LEU A 1 89 ? -49.950 -5.365 52.760 1.00 85.00 89 LEU A N 1
ATOM 713 C CA . LEU A 1 89 ? -49.064 -4.208 52.674 1.00 85.00 89 LEU A CA 1
ATOM 714 C C . LEU A 1 89 ? -47.623 -4.634 52.359 1.00 85.00 89 LEU A C 1
ATOM 716 O O . LEU A 1 89 ? -46.999 -4.078 51.457 1.00 85.00 89 LEU A O 1
ATOM 720 N N . ALA A 1 90 ? -47.123 -5.661 53.053 1.00 85.19 90 ALA A N 1
ATOM 721 C CA . ALA A 1 90 ? -45.805 -6.236 52.811 1.00 85.19 90 ALA A CA 1
ATOM 722 C C . ALA A 1 90 ? -45.670 -6.780 51.382 1.00 85.19 90 ALA A C 1
ATOM 724 O O . ALA A 1 90 ? -44.685 -6.485 50.713 1.00 85.19 90 ALA A O 1
ATOM 725 N N . ASN A 1 91 ? -46.668 -7.517 50.882 1.00 86.88 91 ASN A N 1
ATOM 726 C CA . ASN A 1 91 ? -46.667 -8.034 49.509 1.00 86.88 91 ASN A CA 1
ATOM 727 C C . ASN A 1 91 ? -46.634 -6.907 48.467 1.00 86.88 91 ASN A C 1
ATOM 729 O O . ASN A 1 91 ? -45.871 -6.981 47.508 1.00 86.88 91 ASN A O 1
ATOM 733 N N . THR A 1 92 ? -47.417 -5.848 48.684 1.00 87.75 92 THR A N 1
ATOM 734 C CA . THR A 1 92 ? -47.485 -4.692 47.777 1.00 87.75 92 THR A CA 1
ATOM 735 C C . THR A 1 92 ? -46.157 -3.933 47.738 1.00 87.75 92 THR A C 1
ATOM 737 O O . THR A 1 92 ? -45.634 -3.641 46.666 1.00 87.75 92 THR A O 1
ATOM 740 N N . LEU A 1 93 ? -45.561 -3.663 48.905 1.00 89.19 93 LEU A N 1
ATOM 741 C CA . LEU A 1 93 ? -44.258 -3.002 48.985 1.00 89.19 93 LEU A CA 1
ATOM 742 C C . LEU A 1 93 ? -43.141 -3.878 48.409 1.00 89.19 93 LEU A C 1
ATOM 744 O O . LEU A 1 93 ? -42.296 -3.367 47.681 1.00 89.19 93 LEU A O 1
ATOM 748 N N . ASN A 1 94 ? -43.156 -5.189 48.670 1.00 89.50 94 ASN A N 1
ATOM 749 C CA . ASN A 1 94 ? -42.205 -6.122 48.067 1.00 89.50 94 ASN A CA 1
ATOM 750 C C . ASN A 1 94 ? -42.289 -6.098 46.536 1.00 89.50 94 ASN A C 1
ATOM 752 O O . ASN A 1 94 ? -41.244 -6.063 45.896 1.00 89.50 94 ASN A O 1
ATOM 756 N N . ALA A 1 95 ? -43.492 -6.058 45.953 1.00 90.62 95 ALA A N 1
ATOM 757 C CA . ALA A 1 95 ? -43.665 -5.946 44.504 1.00 90.62 95 ALA A CA 1
ATOM 758 C C . ALA A 1 95 ? -43.029 -4.659 43.951 1.00 90.62 95 ALA A C 1
ATOM 760 O O . ALA A 1 95 ? -42.187 -4.730 43.060 1.00 90.62 95 ALA A O 1
ATOM 761 N N . TYR A 1 96 ? -43.323 -3.496 44.545 1.00 91.56 96 TYR A N 1
ATOM 762 C CA . TYR A 1 96 ? -42.737 -2.219 44.111 1.00 91.56 96 TYR A CA 1
ATOM 763 C C . TYR A 1 96 ? -41.206 -2.196 44.225 1.00 91.56 96 TYR A C 1
ATOM 765 O O . TYR A 1 96 ? -40.510 -1.669 43.358 1.00 91.56 96 TYR A O 1
ATOM 773 N N . MET A 1 97 ? -40.662 -2.764 45.303 1.00 91.62 97 MET A N 1
ATOM 774 C CA . MET A 1 97 ? -39.216 -2.819 45.522 1.00 91.62 97 MET A CA 1
ATOM 775 C C . MET A 1 97 ? -38.522 -3.794 44.566 1.00 91.62 97 MET A C 1
ATOM 777 O O . MET A 1 97 ? -37.398 -3.523 44.132 1.00 91.62 97 MET A O 1
ATOM 781 N N . TRP A 1 98 ? -39.182 -4.901 44.216 1.00 94.06 98 TRP A N 1
ATOM 782 C CA . TRP A 1 98 ? -38.724 -5.824 43.183 1.00 94.06 98 TRP A CA 1
ATOM 783 C C . TRP A 1 98 ? -38.681 -5.152 41.815 1.00 94.06 98 TRP A C 1
ATOM 785 O O . TRP A 1 98 ? -37.617 -5.143 41.205 1.00 94.06 98 TRP A O 1
ATOM 795 N N . GLU A 1 99 ? -39.767 -4.507 41.384 1.00 92.19 99 GLU A N 1
ATOM 796 C CA . GLU A 1 99 ? -39.824 -3.810 40.091 1.00 92.19 99 GLU A CA 1
ATOM 797 C C . GLU A 1 99 ? -38.727 -2.743 39.967 1.00 92.19 99 GLU A C 1
ATOM 799 O O . GLU A 1 99 ? -38.062 -2.627 38.934 1.00 92.19 99 GLU A O 1
ATOM 804 N N . TYR A 1 100 ? -38.476 -1.979 41.036 1.00 93.44 100 TYR A N 1
ATOM 805 C CA . TYR A 1 100 ? -37.413 -0.978 41.011 1.00 93.44 100 TYR A CA 1
ATOM 806 C C . TYR A 1 100 ? -36.009 -1.603 41.020 1.00 93.44 100 TYR A C 1
ATOM 808 O O . TYR A 1 100 ? -35.104 -1.112 40.344 1.00 93.44 100 TYR A O 1
ATOM 816 N N . THR A 1 101 ? -35.823 -2.720 41.728 1.00 93.38 101 THR A N 1
ATOM 817 C CA . THR A 1 101 ? -34.563 -3.480 41.709 1.00 93.38 101 THR A CA 1
ATOM 818 C C . THR A 1 101 ? -34.286 -4.061 40.323 1.00 93.38 101 THR A C 1
ATOM 820 O O . THR A 1 101 ? -33.164 -3.946 39.828 1.00 93.38 101 THR A O 1
ATOM 823 N N . GLU A 1 102 ? -35.298 -4.645 39.681 1.00 92.69 102 GLU A N 1
ATOM 824 C CA . GLU A 1 102 ? -35.214 -5.191 38.325 1.00 92.69 102 GLU A CA 1
ATOM 825 C C . GLU A 1 102 ? -34.896 -4.103 37.301 1.00 92.69 102 GLU A C 1
ATOM 827 O O . GLU A 1 102 ? -34.045 -4.317 36.439 1.00 92.69 102 GLU A O 1
ATOM 832 N N . LEU A 1 103 ? -35.490 -2.912 37.439 1.00 92.12 103 LEU A N 1
ATOM 833 C CA . LEU A 1 103 ? -35.163 -1.760 36.600 1.00 92.12 103 LEU A CA 1
ATOM 834 C C . LEU A 1 103 ? -33.674 -1.389 36.702 1.00 92.12 103 LEU A C 1
ATOM 836 O O . LEU A 1 103 ? -32.993 -1.282 35.682 1.00 92.12 103 LEU A O 1
ATOM 840 N N . LEU A 1 104 ? -33.155 -1.205 37.921 1.00 91.94 104 LEU A N 1
ATOM 841 C CA . LEU A 1 104 ? -31.750 -0.831 38.137 1.00 91.94 104 LEU A CA 1
ATOM 842 C C . LEU A 1 104 ? -30.786 -1.915 37.638 1.00 91.94 104 LEU A C 1
ATOM 844 O O . LEU A 1 104 ? -29.743 -1.604 37.058 1.00 91.94 104 LEU A O 1
ATOM 848 N N . GLN A 1 105 ? -31.131 -3.187 37.846 1.00 92.38 105 GLN A N 1
ATOM 849 C CA . GLN A 1 105 ? -30.364 -4.316 37.329 1.00 92.38 105 GLN A CA 1
ATOM 850 C C . GLN A 1 105 ? -30.382 -4.351 35.796 1.00 92.38 105 GLN A C 1
ATOM 852 O O . GLN A 1 105 ? -29.329 -4.540 35.187 1.00 92.38 105 GLN A O 1
ATOM 857 N N . GLY A 1 106 ? -31.550 -4.158 35.179 1.00 88.75 106 GLY A N 1
ATOM 858 C CA . GLY A 1 106 ? -31.725 -4.136 33.729 1.00 88.75 106 GLY A CA 1
ATOM 859 C C . GLY A 1 106 ? -30.841 -3.082 33.073 1.00 88.75 106 GLY A C 1
ATOM 860 O O . GLY A 1 106 ? -30.054 -3.416 32.193 1.00 88.75 106 GLY A O 1
ATOM 861 N N . ILE A 1 107 ? -30.862 -1.853 33.596 1.00 90.56 107 ILE A N 1
ATOM 862 C CA . ILE A 1 107 ? -30.023 -0.754 33.095 1.00 90.56 107 ILE A CA 1
ATOM 863 C C . ILE A 1 107 ? -28.530 -1.078 33.254 1.00 90.56 107 ILE A C 1
ATOM 865 O O . ILE A 1 107 ? -27.742 -0.840 32.341 1.00 90.56 107 ILE A O 1
ATOM 869 N N . ALA A 1 108 ? -28.115 -1.652 34.390 1.00 91.12 108 ALA A N 1
ATOM 870 C CA . ALA A 1 108 ? -26.717 -2.028 34.603 1.00 91.12 108 ALA A CA 1
ATOM 871 C C . ALA A 1 108 ? -26.240 -3.114 33.621 1.00 91.12 108 ALA A C 1
ATOM 873 O O . ALA A 1 108 ? -25.088 -3.088 33.187 1.00 91.12 108 ALA A O 1
ATOM 874 N N . VAL A 1 109 ? -27.099 -4.078 33.278 1.00 89.75 109 VAL A N 1
ATOM 875 C CA . VAL A 1 109 ? -26.794 -5.121 32.287 1.00 89.75 109 VAL A CA 1
ATOM 876 C C . VAL A 1 109 ? -26.750 -4.531 30.879 1.00 89.75 109 VAL A C 1
ATOM 878 O O . VAL A 1 109 ? -25.787 -4.779 30.153 1.00 89.75 109 VAL A O 1
ATOM 881 N N . GLU A 1 110 ? -27.748 -3.726 30.520 1.00 88.06 110 GLU A N 1
ATOM 882 C CA . GLU A 1 110 ? -27.860 -3.090 29.209 1.00 88.06 110 GLU A CA 1
ATOM 883 C C . GLU A 1 110 ? -26.676 -2.160 28.922 1.00 88.06 110 GLU A C 1
ATOM 885 O O . GLU A 1 110 ? -26.111 -2.224 27.833 1.00 88.06 110 GLU A O 1
ATOM 890 N N . LEU A 1 111 ? -26.210 -1.397 29.920 1.00 89.69 111 LEU A N 1
ATOM 891 C CA . LEU A 1 111 ? -25.017 -0.552 29.814 1.00 89.69 111 LEU A CA 1
ATOM 892 C C . LEU A 1 111 ? -23.822 -1.314 29.229 1.00 89.69 111 LEU A C 1
ATOM 894 O O . LEU A 1 111 ? -23.187 -0.852 28.284 1.00 89.69 111 LEU A O 1
ATOM 898 N N . PHE A 1 112 ? -23.499 -2.486 29.784 1.00 89.00 112 PHE A N 1
ATOM 899 C CA . PHE A 1 112 ? -22.339 -3.251 29.323 1.00 89.00 112 PHE A CA 1
ATOM 900 C C . PHE A 1 112 ? -22.610 -4.032 28.040 1.00 89.00 112 PHE A C 1
ATOM 902 O O . PHE A 1 112 ? -21.668 -4.270 27.292 1.00 89.00 112 PHE A O 1
ATOM 909 N N . GLN A 1 113 ? -23.862 -4.396 27.754 1.00 87.44 113 GLN A N 1
ATOM 910 C CA . GLN A 1 113 ? -24.229 -4.967 26.455 1.00 87.44 113 GLN A CA 1
ATOM 911 C C . GLN A 1 113 ? -24.053 -3.942 25.331 1.00 87.44 113 GLN A C 1
ATOM 913 O O . GLN A 1 113 ? -23.492 -4.271 24.290 1.00 87.44 113 GLN A O 1
ATOM 918 N N . GLN A 1 114 ? -24.474 -2.696 25.554 1.00 85.38 114 GLN A N 1
ATOM 919 C CA . GLN A 1 114 ? -24.270 -1.599 24.611 1.00 85.38 114 GLN A CA 1
ATOM 920 C C . GLN A 1 114 ? -22.786 -1.228 24.506 1.00 85.38 114 GLN A C 1
ATOM 922 O O . GLN A 1 114 ? -22.280 -1.044 23.404 1.00 85.38 114 GLN A O 1
ATOM 927 N N . LEU A 1 115 ? -22.053 -1.197 25.624 1.00 86.00 115 LEU A N 1
ATOM 928 C CA . LEU A 1 115 ? -20.614 -0.914 25.620 1.00 86.00 115 LEU A CA 1
ATOM 929 C C . LEU A 1 115 ? -19.805 -1.972 24.853 1.00 86.00 115 LEU A C 1
ATOM 931 O O . LEU A 1 115 ? -18.828 -1.632 24.193 1.00 86.00 115 LEU A O 1
ATOM 935 N N . GLU A 1 116 ? -20.219 -3.243 24.896 1.00 83.50 116 GLU A N 1
ATOM 936 C CA . GLU A 1 116 ? -19.623 -4.322 24.091 1.00 83.50 116 GLU A CA 1
ATOM 937 C C . GLU A 1 116 ? -19.842 -4.123 22.574 1.00 83.50 116 GLU A C 1
ATOM 939 O O . GLU A 1 116 ? -19.091 -4.689 21.783 1.00 83.50 116 GLU A O 1
ATOM 944 N N . GLN A 1 117 ? -20.809 -3.294 22.159 1.00 81.88 117 GLN A N 1
ATOM 945 C CA . GLN A 1 117 ? -21.052 -2.925 20.755 1.00 81.88 117 GLN A CA 1
ATOM 946 C C . GLN A 1 117 ? -20.289 -1.663 20.319 1.00 81.88 117 GLN A C 1
ATOM 948 O O . GLN A 1 117 ? -20.234 -1.357 19.125 1.00 81.88 117 GLN A O 1
ATOM 953 N N . VAL A 1 118 ? -19.695 -0.920 21.261 1.00 82.81 118 VAL A N 1
ATOM 954 C CA . VAL A 1 118 ? -18.918 0.287 20.958 1.00 82.81 118 VAL A CA 1
ATOM 955 C C . VAL A 1 118 ? -17.560 -0.110 20.395 1.00 82.81 118 VAL A C 1
ATOM 957 O O . VAL A 1 118 ? -16.679 -0.605 21.105 1.00 82.81 118 VAL A O 1
ATOM 960 N N . GLY A 1 119 ? -17.381 0.159 19.104 1.00 79.00 119 GLY A N 1
ATOM 961 C CA . GLY A 1 119 ? -16.121 -0.061 18.408 1.00 79.00 119 GLY A CA 1
ATOM 962 C C . GLY A 1 119 ? -14.963 0.741 19.003 1.00 79.00 119 GLY A C 1
ATOM 963 O O . GLY A 1 119 ? -15.142 1.858 19.495 1.00 79.00 119 GLY A O 1
ATOM 964 N N . ILE A 1 120 ? -13.750 0.189 18.914 1.00 84.38 120 ILE A N 1
ATOM 965 C CA . ILE A 1 120 ? -12.525 0.832 19.421 1.00 84.38 120 ILE A CA 1
ATOM 966 C C . ILE A 1 120 ? -12.262 2.212 18.812 1.00 84.38 120 ILE A C 1
ATOM 968 O O . ILE A 1 120 ? -11.595 3.041 19.423 1.00 84.38 120 ILE A O 1
ATOM 972 N N . GLU A 1 121 ? -12.819 2.496 17.633 1.00 79.44 121 GLU A N 1
ATOM 973 C CA . GLU A 1 121 ? -12.712 3.800 16.977 1.00 79.44 121 GLU A CA 1
ATOM 974 C C . GLU A 1 121 ? -13.334 4.933 17.817 1.00 79.44 121 GLU A C 1
ATOM 976 O O . GLU A 1 121 ? -12.996 6.106 17.641 1.00 79.44 121 GLU A O 1
ATOM 981 N N . GLN A 1 122 ? -14.237 4.579 18.736 1.00 81.19 122 GLN A N 1
ATOM 982 C CA . GLN A 1 122 ? -14.944 5.489 19.635 1.00 81.19 122 GLN A CA 1
ATOM 983 C C . GLN A 1 122 ? -14.406 5.453 21.073 1.00 81.19 122 GLN A C 1
ATOM 985 O O . GLN A 1 122 ? -14.923 6.166 21.933 1.00 81.19 122 GLN A O 1
ATOM 990 N N . TRP A 1 123 ? -13.359 4.669 21.360 1.00 85.62 123 TRP A N 1
ATOM 991 C CA . TRP A 1 123 ? -12.755 4.584 22.694 1.00 85.62 123 TRP A CA 1
ATOM 992 C C . TRP A 1 123 ? -11.913 5.828 22.990 1.00 85.62 123 TRP A C 1
ATOM 994 O O . TRP A 1 123 ? -10.685 5.819 22.948 1.00 85.62 123 TRP A O 1
ATOM 1004 N N . ARG A 1 124 ? -12.602 6.932 23.274 1.00 84.56 124 ARG A N 1
ATOM 1005 C CA . ARG A 1 124 ? -12.027 8.215 23.687 1.00 84.56 124 ARG A CA 1
ATOM 1006 C C . ARG A 1 124 ? -12.155 8.388 25.199 1.00 84.56 124 ARG A C 1
ATOM 1008 O O . ARG A 1 124 ? -12.949 7.703 25.840 1.00 84.56 124 ARG A O 1
ATOM 1015 N N . ALA A 1 125 ? -11.440 9.365 25.758 1.00 85.69 125 ALA A N 1
ATOM 1016 C CA . ALA A 1 125 ? -11.518 9.685 27.188 1.00 85.69 125 ALA A CA 1
ATOM 1017 C C . ALA A 1 125 ? -12.955 9.990 27.651 1.00 85.69 125 ALA A C 1
ATOM 1019 O O . ALA A 1 125 ? -13.344 9.646 28.765 1.00 85.69 125 ALA A O 1
ATOM 1020 N N . GLU A 1 126 ? -13.758 10.581 26.766 1.00 87.62 126 GLU A N 1
ATOM 1021 C CA . GLU A 1 126 ? -15.177 10.864 26.985 1.00 87.62 126 GLU A CA 1
ATOM 1022 C C . GLU A 1 126 ? -15.990 9.597 27.286 1.00 87.62 126 GLU A C 1
ATOM 1024 O O . GLU A 1 126 ? -16.778 9.605 28.229 1.00 87.62 126 GLU A O 1
ATOM 1029 N N . LEU A 1 127 ? -15.739 8.489 26.577 1.00 89.56 127 LEU A N 1
ATOM 1030 C CA . LEU A 1 127 ? -16.447 7.221 26.782 1.00 89.56 127 LEU A CA 1
ATOM 1031 C C . LEU A 1 127 ? -16.262 6.705 28.214 1.00 89.56 127 LEU A C 1
ATOM 1033 O O . LEU A 1 127 ? -17.233 6.357 28.883 1.00 89.56 127 LEU A O 1
ATOM 1037 N N . LEU A 1 128 ? -15.019 6.692 28.710 1.00 90.56 128 LEU A N 1
ATOM 1038 C CA . LEU A 1 128 ? -14.726 6.240 30.072 1.00 90.56 128 LEU A CA 1
ATOM 1039 C C . LEU A 1 128 ? -15.426 7.122 31.116 1.00 90.56 128 LEU A C 1
ATOM 1041 O O . LEU A 1 128 ? -15.979 6.604 32.087 1.00 90.56 128 LEU A O 1
ATOM 1045 N N . ASN A 1 129 ? -15.441 8.439 30.897 1.00 91.12 129 ASN A N 1
ATOM 1046 C CA . ASN A 1 129 ? -16.093 9.391 31.793 1.00 91.12 129 ASN A CA 1
ATOM 1047 C C . ASN A 1 129 ? -17.614 9.193 31.837 1.00 91.12 129 ASN A C 1
ATOM 1049 O O . ASN A 1 129 ? -18.192 9.181 32.924 1.00 91.12 129 ASN A O 1
ATOM 1053 N N . VAL A 1 130 ? -18.255 8.985 30.683 1.00 90.94 130 VAL A N 1
ATOM 1054 C CA . VAL A 1 130 ? -19.700 8.723 30.592 1.00 90.94 130 VAL A CA 1
ATOM 1055 C C . VAL A 1 130 ? -20.056 7.414 31.296 1.00 90.94 130 VAL A C 1
ATOM 1057 O O . VAL A 1 130 ? -20.943 7.392 32.146 1.00 90.94 130 VAL A O 1
ATOM 1060 N N . VAL A 1 131 ? -19.321 6.331 31.026 1.00 92.56 131 VAL A N 1
ATOM 1061 C CA . VAL A 1 131 ? -19.555 5.027 31.670 1.00 92.56 131 VAL A CA 1
ATOM 1062 C C . VAL A 1 131 ? -19.343 5.112 33.187 1.00 92.56 131 VAL A C 1
ATOM 1064 O O . VAL A 1 131 ? -20.111 4.525 33.954 1.00 92.56 131 VAL A O 1
ATOM 1067 N N . LYS A 1 132 ? -18.336 5.868 33.643 1.00 94.00 132 LYS A N 1
ATOM 1068 C CA . LYS A 1 132 ? -18.104 6.131 35.069 1.00 94.00 132 LYS A CA 1
ATOM 1069 C C . LYS A 1 132 ? -19.264 6.904 35.701 1.00 94.00 132 LYS A C 1
ATOM 1071 O O . LYS A 1 132 ? -19.727 6.507 36.766 1.00 94.00 132 LYS A O 1
ATOM 1076 N N . SER A 1 133 ? -19.757 7.951 35.041 1.00 93.38 133 SER A N 1
ATOM 1077 C CA . SER A 1 133 ? -20.898 8.739 35.519 1.00 93.38 133 SER A CA 1
ATOM 1078 C C . SER A 1 133 ? -22.162 7.883 35.643 1.00 93.38 133 SER A C 1
ATOM 1080 O O . SER A 1 133 ? -22.781 7.852 36.705 1.00 93.38 133 SER A O 1
ATOM 1082 N N . ILE A 1 134 ? -22.489 7.093 34.614 1.00 92.81 134 ILE A N 1
ATOM 1083 C CA . ILE A 1 134 ? -23.632 6.167 34.643 1.00 92.81 134 ILE A CA 1
ATOM 1084 C C . ILE A 1 134 ? -23.486 5.156 35.788 1.00 92.81 134 ILE A C 1
ATOM 1086 O O . ILE A 1 134 ? -24.440 4.904 36.526 1.00 92.81 134 ILE A O 1
ATOM 1090 N N . LYS A 1 135 ? -22.286 4.594 35.978 1.00 94.88 135 LYS A N 1
ATOM 1091 C CA . LYS A 1 135 ? -21.996 3.705 37.108 1.00 94.88 135 LYS A CA 1
ATOM 1092 C C . LYS A 1 135 ? -22.281 4.390 38.446 1.00 94.88 135 LYS A C 1
ATOM 1094 O O . LYS A 1 135 ? -22.901 3.775 39.309 1.00 94.88 135 LYS A O 1
ATOM 1099 N N . GLU A 1 136 ? -21.791 5.609 38.646 1.00 95.38 136 GLU A N 1
ATOM 1100 C CA . GLU A 1 136 ? -21.959 6.352 39.900 1.00 95.38 136 GLU A CA 1
ATOM 1101 C C . GLU A 1 136 ? -23.438 6.647 40.182 1.00 95.38 136 GLU A C 1
ATOM 1103 O O . GLU A 1 136 ? -23.898 6.405 41.299 1.00 95.38 136 GLU A O 1
ATOM 1108 N N . ILE A 1 137 ? -24.204 7.041 39.158 1.00 93.00 137 ILE A N 1
ATOM 1109 C CA . ILE A 1 137 ? -25.660 7.234 39.246 1.00 93.00 137 ILE A CA 1
ATOM 1110 C C . ILE A 1 137 ? -26.355 5.935 39.684 1.00 93.00 137 ILE A C 1
ATOM 1112 O O . ILE A 1 137 ? -27.150 5.938 40.626 1.00 93.00 137 ILE A O 1
ATOM 1116 N N . LEU A 1 138 ? -26.043 4.805 39.041 1.00 93.94 138 LEU A N 1
ATOM 1117 C CA . LEU A 1 138 ? -26.654 3.511 39.363 1.00 93.94 138 LEU A CA 1
ATOM 1118 C C . LEU A 1 138 ? -26.291 3.023 40.769 1.00 93.94 138 LEU A C 1
ATOM 1120 O O . LEU A 1 138 ? -27.163 2.534 41.488 1.00 93.94 138 LEU A O 1
ATOM 1124 N N . LEU A 1 139 ? -25.027 3.167 41.182 1.00 94.94 139 LEU A N 1
ATOM 1125 C CA . LEU A 1 139 ? -24.591 2.803 42.533 1.00 94.94 139 LEU A CA 1
ATOM 1126 C C . LEU A 1 139 ? -25.333 3.622 43.588 1.00 94.94 139 LEU A C 1
ATOM 1128 O O . LEU A 1 139 ? -25.873 3.037 44.527 1.00 94.94 139 LEU A O 1
ATOM 1132 N N . HIS A 1 140 ? -25.432 4.937 43.383 1.00 93.81 140 HIS A N 1
ATOM 1133 C CA . HIS A 1 140 ? -26.164 5.826 44.276 1.00 93.81 140 HIS A CA 1
ATOM 1134 C C . HIS A 1 140 ? -27.637 5.410 44.410 1.00 93.81 140 HIS A C 1
ATOM 1136 O O . HIS A 1 140 ? -28.135 5.263 45.524 1.00 93.81 140 HIS A O 1
ATOM 1142 N N . ARG A 1 141 ? -28.322 5.104 43.298 1.00 92.62 141 ARG A N 1
ATOM 1143 C CA . ARG A 1 141 ? -29.728 4.653 43.327 1.00 92.62 141 ARG A CA 1
ATOM 1144 C C . ARG A 1 141 ? -29.918 3.286 43.987 1.00 92.62 141 ARG A C 1
ATOM 1146 O O . ARG A 1 141 ? -30.917 3.076 44.675 1.00 92.62 141 ARG A O 1
ATOM 1153 N N . MET A 1 142 ? -28.970 2.365 43.818 1.00 94.38 142 MET A N 1
ATOM 1154 C CA . MET A 1 142 ? -28.987 1.082 44.528 1.00 94.38 142 MET A CA 1
ATOM 1155 C C . MET A 1 142 ? -28.786 1.271 46.040 1.00 94.38 142 MET A C 1
ATOM 1157 O O . MET A 1 142 ? -29.430 0.575 46.824 1.00 94.38 142 MET A O 1
ATOM 1161 N N . ASP A 1 143 ? -27.931 2.208 46.461 1.00 92.62 143 ASP A N 1
ATOM 1162 C CA . ASP A 1 143 ? -27.717 2.524 47.879 1.00 92.62 143 ASP A CA 1
ATOM 1163 C C . ASP A 1 143 ? -28.936 3.216 48.510 1.00 92.62 143 ASP A C 1
ATOM 1165 O O . ASP A 1 143 ? -29.352 2.821 49.604 1.00 92.62 143 ASP A O 1
ATOM 1169 N N . ASP A 1 144 ? -29.573 4.155 47.798 1.00 90.19 144 ASP A N 1
ATOM 1170 C CA . ASP A 1 144 ? -30.844 4.775 48.207 1.00 90.19 144 ASP A CA 1
ATOM 1171 C C . ASP A 1 144 ? -31.923 3.708 48.454 1.00 90.19 144 ASP A C 1
ATOM 1173 O O . ASP A 1 144 ? -32.636 3.733 49.462 1.00 90.19 144 ASP A O 1
ATOM 1177 N N . LEU A 1 145 ? -32.026 2.727 47.551 1.00 92.31 145 LEU A N 1
ATOM 1178 C CA . LEU A 1 145 ? -32.986 1.636 47.677 1.00 92.31 145 LEU A CA 1
ATOM 1179 C C . LEU A 1 145 ? -32.662 0.723 48.866 1.00 92.31 145 LEU A C 1
ATOM 1181 O O . LEU A 1 145 ? -33.556 0.375 49.634 1.00 92.31 145 LEU A O 1
ATOM 1185 N N . LYS A 1 146 ? -31.389 0.379 49.091 1.00 90.81 146 LYS A N 1
ATOM 1186 C CA . LYS A 1 146 ? -30.976 -0.389 50.281 1.00 90.81 146 LYS A CA 1
ATOM 1187 C C . LYS A 1 146 ? -31.317 0.328 51.581 1.00 90.81 146 LYS A C 1
ATOM 1189 O O . LYS A 1 146 ? -31.751 -0.317 52.540 1.00 90.81 146 LYS A O 1
ATOM 1194 N N . TRP A 1 147 ? -31.105 1.642 51.629 1.00 92.25 147 TRP A N 1
ATOM 1195 C CA . TRP A 1 147 ? -31.489 2.464 52.773 1.00 92.25 147 TRP A CA 1
ATOM 1196 C C . TRP A 1 147 ? -33.003 2.389 53.007 1.00 92.25 147 TRP A C 1
ATOM 1198 O O . TRP A 1 147 ? -33.446 2.115 54.126 1.00 92.25 147 TRP A O 1
ATOM 1208 N N . ALA A 1 148 ? -33.790 2.524 51.940 1.00 89.81 148 ALA A N 1
ATOM 1209 C CA . ALA A 1 148 ? -35.242 2.479 52.010 1.00 89.81 148 ALA A CA 1
ATOM 1210 C C . ALA A 1 148 ? -35.780 1.123 52.468 1.00 89.81 148 ALA A C 1
ATOM 1212 O O . ALA A 1 148 ? -36.652 1.087 53.332 1.00 89.81 148 ALA A O 1
ATOM 1213 N N . LEU A 1 149 ? -35.222 0.013 51.972 1.00 90.31 149 LEU A N 1
ATOM 1214 C CA . LEU A 1 149 ? -35.592 -1.337 52.407 1.00 90.31 149 LEU A CA 1
ATOM 1215 C C . LEU A 1 149 ? -35.395 -1.507 53.919 1.00 90.31 149 LEU A C 1
ATOM 1217 O O . LEU A 1 149 ? -36.295 -1.975 54.608 1.00 90.31 149 LEU A O 1
ATOM 1221 N N . LYS A 1 150 ? -34.255 -1.068 54.471 1.00 87.88 150 LYS A N 1
ATOM 1222 C CA . LYS A 1 150 ? -33.993 -1.150 55.923 1.00 87.88 150 LYS A CA 1
ATOM 1223 C C . LYS A 1 150 ? -34.995 -0.333 56.738 1.00 87.88 150 LYS A C 1
ATOM 1225 O O . LYS A 1 150 ? -35.423 -0.751 57.818 1.00 87.88 150 LYS A O 1
ATOM 1230 N N . ARG A 1 151 ? -35.348 0.852 56.239 1.00 87.94 151 ARG A N 1
ATOM 1231 C CA . ARG A 1 151 ? -36.254 1.762 56.936 1.00 87.94 151 ARG A CA 1
ATOM 1232 C C . ARG A 1 151 ? -37.707 1.284 56.867 1.00 87.94 151 ARG A C 1
ATOM 1234 O O . ARG A 1 151 ? -38.361 1.252 57.905 1.00 87.94 151 ARG A O 1
ATOM 1241 N N . LEU A 1 152 ? -38.164 0.824 55.702 1.00 88.81 152 LEU A N 1
ATOM 1242 C CA . LEU A 1 152 ? -39.480 0.205 55.523 1.00 88.81 152 LEU A CA 1
ATOM 1243 C C . LEU A 1 152 ? -39.636 -1.060 56.368 1.00 88.81 152 LEU A C 1
ATOM 1245 O O . LEU A 1 152 ? -40.673 -1.230 57.001 1.00 88.81 152 LEU A O 1
ATOM 1249 N N . GLU A 1 153 ? -38.605 -1.906 56.436 1.00 88.00 153 GLU A N 1
ATOM 1250 C CA . GLU A 1 153 ? -38.597 -3.097 57.293 1.00 88.00 153 GLU A CA 1
ATOM 1251 C C . GLU A 1 153 ? -38.855 -2.722 58.757 1.00 88.00 153 GLU A C 1
ATOM 1253 O O . GLU A 1 153 ? -39.716 -3.309 59.410 1.00 88.00 153 GLU A O 1
ATOM 1258 N N . SER A 1 154 ? -38.169 -1.687 59.253 1.00 85.56 154 SER A N 1
ATOM 1259 C CA . SER A 1 154 ? -38.336 -1.204 60.629 1.00 85.56 154 SER A CA 1
ATOM 1260 C C . SER A 1 154 ? -39.786 -0.780 60.908 1.00 85.56 154 SER A C 1
ATOM 1262 O O . SER A 1 154 ? -40.371 -1.188 61.910 1.00 85.56 154 SER A O 1
ATOM 1264 N N . SER A 1 155 ? -40.388 -0.013 59.994 1.00 85.31 155 SER A N 1
ATOM 1265 C CA . SER A 1 155 ? -41.770 0.467 60.120 1.00 85.31 155 SER A CA 1
ATOM 1266 C C . SER A 1 155 ? -42.815 -0.644 59.963 1.00 85.31 155 SER A C 1
ATOM 1268 O O . SER A 1 155 ? -43.838 -0.635 60.644 1.00 85.31 155 SER A O 1
ATOM 1270 N N . LEU A 1 156 ? -42.576 -1.627 59.092 1.00 84.88 156 LEU A N 1
ATOM 1271 C CA . LEU A 1 156 ? -43.474 -2.770 58.904 1.00 84.88 156 LEU A CA 1
ATOM 1272 C C . LEU A 1 156 ? -43.458 -3.719 60.106 1.00 84.88 156 LEU A C 1
ATOM 1274 O O . LEU A 1 156 ? -44.504 -4.259 60.471 1.00 84.88 156 LEU A O 1
ATOM 1278 N N . VAL A 1 157 ? -42.297 -3.908 60.740 1.00 85.00 157 VAL A N 1
ATOM 1279 C CA . VAL A 1 157 ? -42.178 -4.703 61.971 1.00 85.00 157 VAL A CA 1
ATOM 1280 C C . VAL A 1 157 ? -42.992 -4.064 63.094 1.00 85.00 157 VAL A C 1
ATOM 1282 O O . VAL A 1 157 ? -43.759 -4.764 63.757 1.00 85.00 157 VAL A O 1
ATOM 1285 N N . GLU A 1 158 ? -42.894 -2.743 63.258 1.00 81.50 158 GLU A N 1
ATOM 1286 C CA . GLU A 1 158 ? -43.699 -1.981 64.219 1.00 81.50 158 GLU A CA 1
ATOM 1287 C C . GLU A 1 158 ? -45.205 -2.093 63.920 1.00 81.50 158 GLU A C 1
ATOM 1289 O O . GLU A 1 158 ? -46.014 -2.333 64.821 1.00 81.50 158 GLU A O 1
ATOM 1294 N N . TYR A 1 159 ? -45.595 -2.006 62.645 1.00 82.69 159 TYR A N 1
ATOM 1295 C CA . TYR A 1 159 ? -46.993 -2.149 62.236 1.00 82.69 159 TYR A CA 1
ATOM 1296 C C . TYR A 1 159 ? -47.556 -3.547 62.531 1.00 82.69 159 TYR A C 1
ATOM 1298 O O . TYR A 1 159 ? -48.648 -3.678 63.088 1.00 82.69 159 TYR A O 1
ATOM 1306 N N . ARG A 1 160 ? -46.792 -4.604 62.219 1.00 83.75 160 ARG A N 1
ATOM 1307 C CA . ARG A 1 160 ? -47.175 -6.000 62.477 1.00 83.75 160 ARG A CA 1
ATOM 1308 C C . ARG A 1 160 ? -47.363 -6.266 63.968 1.00 83.75 160 ARG A C 1
ATOM 1310 O O . ARG A 1 160 ? -48.385 -6.832 64.348 1.00 83.75 160 ARG A O 1
ATOM 1317 N N . GLN A 1 161 ? -46.404 -5.855 64.803 1.00 80.38 161 GLN A N 1
ATOM 1318 C CA . GLN A 1 161 ? -46.443 -6.091 66.253 1.00 80.38 161 GLN A CA 1
ATOM 1319 C C . GLN A 1 161 ? -47.718 -5.543 66.905 1.00 80.38 161 GLN A C 1
ATOM 1321 O O . GLN A 1 161 ? -48.238 -6.160 67.829 1.00 80.38 161 GLN A O 1
ATOM 1326 N N . ASN A 1 162 ? -48.249 -4.437 66.384 1.00 75.38 162 ASN A N 1
ATOM 1327 C CA . ASN A 1 162 ? -49.465 -3.804 66.886 1.00 75.38 162 ASN A CA 1
ATOM 1328 C C . ASN A 1 162 ? -50.772 -4.358 66.282 1.00 75.38 162 ASN A C 1
ATOM 1330 O O . ASN A 1 162 ? -51.840 -4.131 66.849 1.00 75.38 162 ASN A O 1
ATOM 1334 N N . GLN A 1 163 ? -50.721 -5.076 65.152 1.00 74.81 163 GLN A N 1
ATOM 1335 C CA . GLN A 1 163 ? -51.891 -5.746 64.562 1.00 74.81 163 GLN A CA 1
ATOM 1336 C C . GLN A 1 163 ? -52.091 -7.181 65.065 1.00 74.81 163 GLN A C 1
ATOM 1338 O O . GLN A 1 163 ? -53.228 -7.638 65.176 1.00 74.81 163 GLN A O 1
ATOM 1343 N N . THR A 1 164 ? -51.015 -7.914 65.365 1.00 67.31 164 THR A N 1
ATOM 1344 C CA . THR A 1 164 ? -51.131 -9.256 65.954 1.00 67.31 164 THR A CA 1
ATOM 1345 C C . THR A 1 164 ? -51.377 -9.162 67.462 1.00 67.31 164 THR A C 1
ATOM 1347 O O . THR A 1 164 ? -50.527 -8.618 68.166 1.00 67.31 164 THR A O 1
ATOM 1350 N N . PRO A 1 165 ? -52.481 -9.715 68.005 1.00 59.06 165 PRO A N 1
ATOM 1351 C CA . PRO A 1 165 ? -52.682 -9.757 69.449 1.00 59.06 165 PRO A CA 1
ATOM 1352 C C . PRO A 1 165 ? -51.542 -10.550 70.097 1.00 59.06 165 PRO A C 1
ATOM 1354 O O . PRO A 1 165 ? -51.231 -11.661 69.662 1.00 59.06 165 PRO A O 1
ATOM 1357 N N . GLN A 1 166 ? -50.912 -9.987 71.135 1.00 54.56 166 GLN A N 1
ATOM 1358 C CA . GLN A 1 166 ? -49.905 -10.694 71.925 1.00 54.56 166 GLN A CA 1
ATOM 1359 C C . GLN A 1 166 ? -50.506 -12.004 72.443 1.00 54.56 166 GLN A C 1
ATOM 1361 O O . GLN A 1 166 ? -51.342 -12.009 73.350 1.00 54.56 166 GLN A O 1
ATOM 1366 N N . SER A 1 167 ? -50.076 -13.134 71.881 1.00 47.75 167 SER A N 1
ATOM 1367 C CA . SER A 1 167 ? -50.330 -14.422 72.512 1.00 47.75 167 SER A CA 1
ATOM 1368 C C . SER A 1 167 ? -49.604 -14.397 73.860 1.00 47.75 167 SER A C 1
ATOM 1370 O O . SER A 1 167 ? -48.394 -14.175 73.913 1.00 47.75 167 SER A O 1
ATOM 1372 N N . LYS A 1 168 ? -50.333 -14.600 74.960 1.00 48.66 168 LYS A N 1
ATOM 1373 C CA . LYS A 1 168 ? -49.778 -14.714 76.318 1.00 48.66 168 LYS A CA 1
ATOM 1374 C C . LYS A 1 168 ? -49.052 -16.054 76.515 1.00 48.66 168 LYS A C 1
ATOM 1376 O O . LYS A 1 168 ? -49.295 -16.746 77.499 1.00 48.66 168 LYS A O 1
ATOM 1381 N N . THR A 1 169 ? -48.203 -16.470 75.578 1.00 55.94 169 THR A N 1
ATOM 1382 C CA . THR A 1 169 ? -47.319 -17.619 75.789 1.00 55.94 169 THR A CA 1
ATOM 1383 C C . THR A 1 169 ? -45.915 -17.117 76.095 1.00 55.94 169 THR A C 1
ATOM 1385 O O . THR A 1 169 ? -45.327 -16.346 75.346 1.00 55.94 169 THR A O 1
ATOM 1388 N N . TRP A 1 170 ? -45.360 -17.550 77.225 1.00 53.53 170 TRP A N 1
ATOM 1389 C CA . TRP A 1 170 ? -44.025 -17.148 77.684 1.00 53.53 170 TRP A CA 1
ATOM 1390 C C . TRP A 1 170 ? -42.904 -17.451 76.665 1.00 53.53 170 TRP A C 1
ATOM 1392 O O . TRP A 1 170 ? -41.882 -16.774 76.644 1.00 53.53 170 TRP A O 1
ATOM 1402 N N . LEU A 1 171 ? -43.123 -18.406 75.750 1.00 52.53 171 LEU A N 1
ATOM 1403 C CA . LEU A 1 171 ? -42.193 -18.749 74.670 1.00 52.53 171 LEU A CA 1
ATOM 1404 C C . LEU A 1 171 ? -42.107 -17.676 73.569 1.00 52.53 171 LEU A C 1
ATOM 1406 O O . LEU A 1 171 ? -41.044 -17.527 72.969 1.00 52.53 171 LEU A O 1
ATOM 1410 N N . SER A 1 172 ? -43.156 -16.874 73.328 1.00 52.22 172 SER A N 1
ATOM 1411 C CA . SER A 1 172 ? -43.102 -15.787 72.333 1.00 52.22 172 SER A CA 1
ATOM 1412 C C . SER A 1 172 ? -42.316 -14.555 72.803 1.00 52.22 172 SER A C 1
ATOM 1414 O O . SER A 1 172 ? -42.063 -13.661 72.003 1.00 52.22 172 SER A O 1
ATOM 1416 N N . GLN A 1 173 ? -41.909 -14.498 74.079 1.00 51.94 173 GLN A N 1
ATOM 1417 C CA . GLN A 1 173 ? -41.009 -13.457 74.600 1.00 51.94 173 GLN A CA 1
ATOM 1418 C C . GLN A 1 173 ? -39.523 -13.779 74.364 1.00 51.94 173 GLN A C 1
ATOM 1420 O O . GLN A 1 173 ? -38.716 -12.858 74.283 1.00 51.94 173 GLN A O 1
ATOM 1425 N N . PHE A 1 174 ? -39.161 -15.059 74.206 1.00 49.78 174 PHE A N 1
ATOM 1426 C CA . PHE A 1 174 ? -37.777 -15.482 73.947 1.00 49.78 174 PHE A CA 1
ATOM 1427 C C . PHE A 1 174 ? -37.434 -15.586 72.453 1.00 49.78 174 PHE A C 1
ATOM 1429 O O . PHE A 1 174 ? -36.262 -15.537 72.090 1.00 49.78 174 PHE A O 1
ATOM 1436 N N . PHE A 1 175 ? -38.443 -15.668 71.581 1.00 45.72 175 PHE A N 1
ATOM 1437 C CA . PHE A 1 175 ? -38.274 -15.676 70.128 1.00 45.72 175 PHE A CA 1
ATOM 1438 C C . PHE A 1 175 ? -39.142 -14.580 69.495 1.00 45.72 175 PHE A C 1
ATOM 1440 O O . PHE A 1 175 ? -40.288 -14.855 69.127 1.00 45.72 175 PHE A O 1
ATOM 1447 N N . PRO A 1 176 ? -38.644 -13.335 69.334 1.00 52.00 176 PRO A N 1
ATOM 1448 C CA . PRO A 1 176 ? -39.307 -12.392 68.438 1.00 52.00 176 PRO A CA 1
ATOM 1449 C C . PRO A 1 176 ? -39.402 -13.019 67.033 1.00 52.00 176 PRO A C 1
ATOM 1451 O O . PRO A 1 176 ? -38.642 -13.936 66.712 1.00 52.00 176 PRO A O 1
ATOM 1454 N N . PRO A 1 177 ? -40.319 -12.585 66.156 1.00 53.03 177 PRO A N 1
ATOM 1455 C CA . PRO A 1 177 ? -40.353 -13.108 64.801 1.00 53.03 177 PRO A CA 1
ATOM 1456 C C . PRO A 1 177 ? -39.111 -12.609 64.044 1.00 53.03 177 PRO A C 1
ATOM 1458 O O . PRO A 1 177 ? -39.139 -11.548 63.438 1.00 53.03 177 PRO A O 1
ATOM 1461 N N . TRP A 1 178 ? -38.030 -13.395 64.037 1.00 52.81 178 TRP A N 1
ATOM 1462 C CA . TRP A 1 178 ? -36.791 -13.177 63.262 1.00 52.81 178 TRP A CA 1
ATOM 1463 C C . TRP A 1 178 ? -36.998 -13.270 61.735 1.00 52.81 178 TRP A C 1
ATOM 1465 O O . TRP A 1 178 ? -36.044 -13.405 60.971 1.00 52.81 178 TRP A O 1
ATOM 1475 N N . LYS A 1 179 ? -38.248 -13.247 61.264 1.00 64.12 179 LYS A N 1
ATOM 1476 C CA . LYS A 1 179 ? -38.578 -13.349 59.847 1.00 64.12 179 LYS A CA 1
ATOM 1477 C C . LYS A 1 179 ? -38.751 -11.941 59.297 1.00 64.12 179 LYS A C 1
ATOM 1479 O O . LYS A 1 179 ? -39.704 -11.264 59.684 1.00 64.12 179 LYS A O 1
ATOM 1484 N N . THR A 1 180 ? -37.832 -11.539 58.421 1.00 72.94 180 THR A N 1
ATOM 1485 C CA . THR A 1 180 ? -37.911 -10.265 57.703 1.00 72.94 180 THR A CA 1
ATOM 1486 C C . THR A 1 180 ? -39.230 -10.181 56.934 1.00 72.94 180 THR A C 1
ATOM 1488 O O . THR A 1 180 ? -39.677 -11.181 56.362 1.00 72.94 180 THR A O 1
ATOM 1491 N N . ILE A 1 181 ? -39.883 -9.020 56.969 1.00 81.00 181 ILE A N 1
ATOM 1492 C CA . ILE A 1 181 ? -41.172 -8.779 56.303 1.00 81.00 181 ILE A CA 1
ATOM 1493 C C . ILE A 1 181 ? -40.940 -8.431 54.830 1.00 81.00 181 ILE A C 1
ATOM 1495 O O . ILE A 1 181 ? -41.654 -8.907 53.944 1.00 81.00 181 ILE A O 1
ATOM 1499 N N . ILE A 1 182 ? -39.902 -7.648 54.567 1.00 84.88 182 ILE A N 1
ATOM 1500 C CA . ILE A 1 182 ? -39.360 -7.417 53.239 1.00 84.88 182 ILE A CA 1
ATOM 1501 C C . ILE A 1 182 ? -38.542 -8.631 52.808 1.00 84.88 182 ILE A C 1
ATOM 1503 O O . ILE A 1 182 ? -37.797 -9.236 53.590 1.00 84.88 182 ILE A O 1
ATOM 1507 N N . ASP A 1 183 ? -38.686 -8.997 51.538 1.00 85.50 183 ASP A N 1
ATOM 1508 C CA . ASP A 1 183 ? -37.957 -10.109 50.949 1.00 85.50 183 ASP A CA 1
ATOM 1509 C C . ASP A 1 183 ? -36.443 -9.831 50.958 1.00 85.50 183 ASP A C 1
ATOM 1511 O O . ASP A 1 183 ? -35.921 -8.954 50.266 1.00 85.50 183 ASP A O 1
ATOM 1515 N N . HIS A 1 184 ? -35.706 -10.625 51.736 1.00 84.75 184 HIS A N 1
ATOM 1516 C CA . HIS A 1 184 ? -34.254 -10.528 51.855 1.00 84.75 184 HIS A CA 1
ATOM 1517 C C . HIS A 1 184 ? -33.518 -10.758 50.518 1.00 84.75 184 HIS A C 1
ATOM 1519 O O . HIS A 1 184 ? -32.376 -10.314 50.349 1.00 84.75 184 HIS A O 1
ATOM 1525 N N . ASN A 1 185 ? -34.156 -11.419 49.545 1.00 89.25 185 ASN A N 1
ATOM 1526 C CA . ASN A 1 185 ? -33.587 -11.613 48.215 1.00 89.25 185 ASN A CA 1
ATOM 1527 C C . ASN A 1 185 ? -33.437 -10.301 47.432 1.00 89.25 185 ASN A C 1
ATOM 1529 O O . ASN A 1 185 ? -32.518 -10.214 46.619 1.00 89.25 185 ASN A O 1
ATOM 1533 N N . ILE A 1 186 ? -34.241 -9.270 47.724 1.00 89.69 186 ILE A N 1
ATOM 1534 C CA . ILE A 1 186 ? -34.114 -7.944 47.099 1.00 89.69 186 ILE A CA 1
ATOM 1535 C C . ILE A 1 186 ? -32.740 -7.353 47.430 1.00 89.69 186 ILE A C 1
ATOM 1537 O O . ILE A 1 186 ? -31.965 -7.009 46.537 1.00 89.69 186 ILE A O 1
ATOM 1541 N N . ASN A 1 187 ? -32.371 -7.327 48.716 1.00 88.94 187 ASN A N 1
ATOM 1542 C CA . ASN A 1 187 ? -31.067 -6.809 49.132 1.00 88.94 187 ASN A CA 1
ATOM 1543 C C . ASN A 1 187 ? -29.908 -7.668 48.590 1.00 88.94 187 ASN A C 1
ATOM 1545 O O . ASN A 1 187 ? -28.906 -7.126 48.122 1.00 88.94 187 ASN A O 1
ATOM 1549 N N . LYS A 1 188 ? -30.059 -9.003 48.574 1.00 90.19 188 LYS A N 1
ATOM 1550 C CA . LYS A 1 188 ? -29.074 -9.902 47.943 1.00 90.19 188 LYS A CA 1
ATOM 1551 C C . LYS A 1 188 ? -28.889 -9.601 46.453 1.00 90.19 188 LYS A C 1
ATOM 1553 O O . LYS A 1 188 ? -27.758 -9.632 45.969 1.00 90.19 188 LYS A O 1
ATOM 1558 N N . ASN A 1 189 ? -29.963 -9.318 45.718 1.00 91.62 189 ASN A N 1
ATOM 1559 C CA . ASN A 1 189 ? -29.889 -8.998 44.293 1.00 91.62 189 ASN A CA 1
ATOM 1560 C C . ASN A 1 189 ? -29.310 -7.605 44.034 1.00 91.62 189 ASN A C 1
ATOM 1562 O O . ASN A 1 189 ? -28.516 -7.457 43.105 1.00 91.62 189 ASN A O 1
ATOM 1566 N N . LEU A 1 190 ? -29.584 -6.619 44.892 1.00 91.81 190 LEU A N 1
ATOM 1567 C CA . LEU A 1 190 ? -28.908 -5.319 44.838 1.00 91.81 190 LEU A CA 1
ATOM 1568 C C . LEU A 1 190 ? -27.403 -5.453 45.093 1.00 91.81 190 LEU A C 1
ATOM 1570 O O . LEU A 1 190 ? -26.599 -4.891 44.356 1.00 91.81 190 LEU A O 1
ATOM 1574 N N . GLU A 1 191 ? -26.989 -6.246 46.084 1.00 92.81 191 GLU A N 1
ATOM 1575 C CA . GLU A 1 191 ? -25.569 -6.537 46.326 1.00 92.81 191 GLU A CA 1
ATOM 1576 C C . GLU A 1 191 ? -24.902 -7.252 45.145 1.00 92.81 191 GLU A C 1
ATOM 1578 O O . GLU A 1 191 ? -23.782 -6.902 44.768 1.00 92.81 191 GLU A O 1
ATOM 1583 N N . LYS A 1 192 ? -25.580 -8.230 44.531 1.00 94.06 192 LYS A N 1
ATOM 1584 C CA . LYS A 1 192 ? -25.096 -8.884 43.305 1.00 94.06 192 LYS A CA 1
ATOM 1585 C C . LYS A 1 192 ? -24.969 -7.892 42.149 1.00 94.06 192 LYS A C 1
ATOM 1587 O O . LYS A 1 192 ? -23.952 -7.916 41.462 1.00 94.06 192 LYS A O 1
ATOM 1592 N N . SER A 1 193 ? -25.948 -7.007 41.970 1.00 93.69 193 SER A N 1
ATOM 1593 C CA . SER A 1 193 ? -25.957 -5.998 40.903 1.00 93.69 193 SER A CA 1
ATOM 1594 C C . SER A 1 193 ? -24.840 -4.970 41.084 1.00 93.69 193 SER A C 1
ATOM 1596 O O . SER A 1 193 ? -24.114 -4.687 40.135 1.00 93.69 193 SER A O 1
ATOM 1598 N N . GLN A 1 194 ? -24.601 -4.495 42.312 1.00 95.12 194 GLN A N 1
ATOM 1599 C CA . GLN A 1 194 ? -23.464 -3.620 42.623 1.00 95.12 194 GLN A CA 1
ATOM 1600 C C . GLN A 1 194 ? -22.116 -4.307 42.373 1.00 95.12 194 GLN A C 1
ATOM 1602 O O . GLN A 1 194 ? -21.203 -3.699 41.810 1.00 95.12 194 GLN A O 1
ATOM 1607 N N . LYS A 1 195 ? -21.972 -5.581 42.772 1.00 95.50 195 LYS A N 1
ATOM 1608 C CA . LYS A 1 195 ? -20.759 -6.370 42.495 1.00 95.50 195 LYS A CA 1
ATOM 1609 C C . LYS A 1 195 ? -20.542 -6.543 40.992 1.00 95.50 195 LYS A C 1
ATOM 1611 O O . LYS A 1 195 ? -19.428 -6.331 40.523 1.00 95.50 195 LYS A O 1
ATOM 1616 N N . PHE A 1 196 ? -21.595 -6.875 40.245 1.00 95.06 196 PHE A N 1
ATOM 1617 C CA . PHE A 1 196 ? -21.560 -6.997 38.788 1.00 95.06 196 PHE A CA 1
ATOM 1618 C C . PHE A 1 196 ? -21.136 -5.685 38.118 1.00 95.06 196 PHE A C 1
ATOM 1620 O O . PHE A 1 196 ? -20.184 -5.687 37.339 1.00 95.06 196 PHE A O 1
ATOM 1627 N N . LEU A 1 197 ? -21.783 -4.569 38.467 1.00 94.44 197 LEU A N 1
ATOM 1628 C CA . LEU A 1 197 ? -21.502 -3.243 37.915 1.00 94.44 197 LEU A CA 1
ATOM 1629 C C . LEU A 1 197 ? -20.049 -2.819 38.174 1.00 94.44 197 LEU A C 1
ATOM 1631 O O . LEU A 1 197 ? -19.352 -2.396 37.253 1.00 94.44 197 LEU A O 1
ATOM 1635 N N . ASN A 1 198 ? -19.558 -2.992 39.406 1.00 95.62 198 ASN A N 1
ATOM 1636 C CA . ASN A 1 198 ? -18.169 -2.684 39.752 1.00 95.62 198 ASN A CA 1
ATOM 1637 C C . ASN A 1 198 ? -17.168 -3.568 39.003 1.00 95.62 198 ASN A C 1
ATOM 1639 O O . ASN A 1 198 ? -16.206 -3.047 38.443 1.00 95.62 198 ASN A O 1
ATOM 1643 N N . PHE A 1 199 ? -17.406 -4.880 38.963 1.00 95.81 199 PHE A N 1
ATOM 1644 C CA . PHE A 1 199 ? -16.527 -5.831 38.287 1.00 95.81 199 PHE A CA 1
ATOM 1645 C C . PHE A 1 199 ? -16.450 -5.570 36.778 1.00 95.81 199 PHE A C 1
ATOM 1647 O O . PHE A 1 199 ? -15.362 -5.504 36.206 1.00 95.81 199 PHE A O 1
ATOM 1654 N N . ARG A 1 200 ? -17.598 -5.380 36.117 1.00 94.00 200 ARG A N 1
ATOM 1655 C CA . ARG A 1 200 ? -17.649 -5.091 34.678 1.00 94.00 200 ARG A CA 1
ATOM 1656 C C . ARG A 1 200 ? -16.993 -3.751 34.345 1.00 94.00 200 ARG A C 1
ATOM 1658 O O . ARG A 1 200 ? -16.221 -3.694 33.392 1.00 94.00 200 ARG A O 1
ATOM 1665 N N . TYR A 1 201 ? -17.217 -2.722 35.163 1.00 95.06 201 TYR A N 1
ATOM 1666 C CA . TYR A 1 201 ? -16.544 -1.433 35.008 1.00 95.06 201 TYR A CA 1
ATOM 1667 C C . TYR A 1 201 ? -15.024 -1.552 35.157 1.00 95.06 201 TYR A C 1
ATOM 1669 O O . TYR A 1 201 ? -14.298 -1.045 34.312 1.00 95.06 201 TYR A O 1
ATOM 1677 N N . GLN A 1 202 ? -14.532 -2.246 36.190 1.00 94.69 202 GLN A N 1
ATOM 1678 C CA . GLN A 1 202 ? -13.093 -2.450 36.396 1.00 94.69 202 GLN A CA 1
ATOM 1679 C C . GLN A 1 202 ? -12.449 -3.181 35.214 1.00 94.69 202 GLN A C 1
ATOM 1681 O O . GLN A 1 202 ? -11.393 -2.770 34.742 1.00 94.69 202 GLN A O 1
ATOM 1686 N N . ASN A 1 203 ? -13.108 -4.217 34.687 1.00 91.12 203 ASN A N 1
ATOM 1687 C CA . ASN A 1 203 ? -12.628 -4.928 33.501 1.00 91.12 203 ASN A CA 1
ATOM 1688 C C . ASN A 1 203 ? -12.576 -4.025 32.262 1.00 91.12 203 ASN A C 1
ATOM 1690 O O . ASN A 1 203 ? -11.622 -4.102 31.490 1.00 91.12 203 ASN A O 1
ATOM 1694 N N . PHE A 1 204 ? -13.592 -3.182 32.059 1.00 90.56 204 PHE A N 1
ATOM 1695 C CA . PHE A 1 204 ? -13.601 -2.222 30.957 1.00 90.56 204 PHE A CA 1
ATOM 1696 C C . PHE A 1 204 ? -12.504 -1.164 31.117 1.00 90.56 204 PHE A C 1
ATOM 1698 O O . PHE A 1 204 ? -11.730 -0.953 30.188 1.00 90.56 204 PHE A O 1
ATOM 1705 N N . GLN A 1 205 ? -12.387 -0.562 32.303 1.00 92.25 205 GLN A N 1
ATOM 1706 C CA . GLN A 1 205 ? -11.355 0.425 32.614 1.00 92.25 205 GLN A CA 1
ATOM 1707 C C . GLN A 1 205 ? -9.953 -0.147 32.373 1.00 92.25 205 GLN A C 1
ATOM 1709 O O . GLN A 1 205 ? -9.149 0.489 31.701 1.00 92.25 205 GLN A O 1
ATOM 1714 N N . HIS A 1 206 ? -9.680 -1.366 32.844 1.00 91.50 206 HIS A N 1
ATOM 1715 C CA . HIS A 1 206 ? -8.385 -2.009 32.642 1.00 91.50 206 HIS A CA 1
ATOM 1716 C C . HIS A 1 206 ? -8.059 -2.214 31.153 1.00 91.50 206 HIS A C 1
ATOM 1718 O O . HIS A 1 206 ? -6.952 -1.910 30.713 1.00 91.50 206 HIS A O 1
ATOM 1724 N N . ARG A 1 207 ? -9.028 -2.674 30.348 1.00 88.75 207 ARG A N 1
ATOM 1725 C CA . ARG A 1 207 ? -8.852 -2.808 28.889 1.00 88.75 207 ARG A CA 1
ATOM 1726 C C . ARG A 1 207 ? -8.633 -1.462 28.207 1.00 88.75 207 ARG A C 1
ATOM 1728 O O . ARG A 1 207 ? -7.812 -1.366 27.300 1.00 88.75 207 ARG A O 1
ATOM 1735 N N . TYR A 1 208 ? -9.358 -0.434 28.638 1.00 90.75 208 TYR A N 1
ATOM 1736 C CA . TYR A 1 208 ? -9.204 0.921 28.123 1.00 90.75 208 TYR A CA 1
ATOM 1737 C C . TYR A 1 208 ? -7.804 1.477 28.428 1.00 90.75 208 TYR A C 1
ATOM 1739 O O . TYR A 1 208 ? -7.146 2.001 27.536 1.00 90.75 208 TYR A O 1
ATOM 1747 N N . GLU A 1 209 ? -7.304 1.305 29.652 1.00 91.44 209 GLU A N 1
ATOM 1748 C CA . GLU A 1 209 ? -5.947 1.716 30.040 1.00 91.44 209 GLU A CA 1
ATOM 1749 C C . GLU A 1 209 ? -4.874 1.004 29.203 1.00 91.44 209 GLU A C 1
ATOM 1751 O O . GLU A 1 209 ? -3.954 1.648 28.699 1.00 91.44 209 GLU A O 1
ATOM 1756 N N . GLN A 1 210 ? -5.025 -0.305 28.982 1.00 90.62 210 GLN A N 1
ATOM 1757 C CA . GLN A 1 210 ? -4.131 -1.062 28.103 1.00 90.62 210 GLN A CA 1
ATOM 1758 C C . GLN A 1 210 ? -4.195 -0.577 26.647 1.00 90.62 210 GLN A C 1
ATOM 1760 O O . GLN A 1 210 ? -3.163 -0.476 25.987 1.00 90.62 210 GLN A O 1
ATOM 1765 N N . TYR A 1 211 ? -5.389 -0.256 26.138 1.00 90.38 211 TYR A N 1
ATOM 1766 C CA . TYR A 1 211 ? -5.550 0.339 24.811 1.00 90.38 211 TYR A CA 1
ATOM 1767 C C . TYR A 1 211 ? -4.817 1.681 24.699 1.00 90.38 211 TYR A C 1
ATOM 1769 O O . TYR A 1 211 ? -4.110 1.896 23.719 1.00 90.38 211 TYR A O 1
ATOM 1777 N N . ILE A 1 212 ? -4.926 2.553 25.703 1.00 90.06 212 ILE A N 1
ATOM 1778 C CA . ILE A 1 212 ? -4.242 3.852 25.713 1.00 90.06 212 ILE A CA 1
ATOM 1779 C C . ILE A 1 212 ? -2.717 3.693 25.724 1.00 90.06 212 ILE A C 1
ATOM 1781 O O . ILE A 1 212 ? -2.026 4.441 25.028 1.00 90.06 212 ILE A O 1
ATOM 1785 N N . ASP A 1 213 ? -2.177 2.715 26.455 1.00 90.69 213 ASP A N 1
ATOM 1786 C CA . ASP A 1 213 ? -0.738 2.427 26.406 1.00 90.69 213 ASP A CA 1
ATOM 1787 C C . ASP A 1 213 ? -0.299 1.978 25.003 1.00 90.69 213 ASP A C 1
ATOM 1789 O O . ASP A 1 213 ? 0.661 2.515 24.443 1.00 90.69 213 ASP A O 1
ATOM 1793 N N . LEU A 1 214 ? -1.053 1.061 24.385 1.00 90.69 214 LEU A N 1
ATOM 1794 C CA . LEU A 1 214 ? -0.805 0.636 23.005 1.00 90.69 214 LEU A CA 1
ATOM 1795 C C . LEU A 1 214 ? -0.878 1.812 22.025 1.00 90.69 214 LEU A C 1
ATOM 1797 O O . LEU A 1 214 ? -0.016 1.943 21.155 1.00 90.69 214 LEU A O 1
ATOM 1801 N N . ASP A 1 215 ? -1.874 2.679 22.174 1.00 89.38 215 ASP A N 1
ATOM 1802 C CA . ASP A 1 215 ? -2.071 3.835 21.307 1.00 89.38 215 ASP A CA 1
ATOM 1803 C C . ASP A 1 215 ? -0.921 4.846 21.434 1.00 89.38 215 ASP A C 1
ATOM 1805 O O . ASP A 1 215 ? -0.363 5.285 20.429 1.00 89.38 215 ASP A O 1
ATOM 1809 N N . SER A 1 216 ? -0.456 5.112 22.658 1.00 90.19 216 SER A N 1
ATOM 1810 C CA . SER A 1 216 ? 0.724 5.944 22.931 1.00 90.19 216 SER A CA 1
ATOM 1811 C C . SER A 1 216 ? 2.000 5.388 22.283 1.00 90.19 216 SER A C 1
ATOM 1813 O O . SER A 1 216 ? 2.796 6.129 21.693 1.00 90.19 216 SER A O 1
ATOM 1815 N N . GLN A 1 217 ? 2.199 4.065 22.326 1.00 92.06 217 GLN A N 1
ATOM 1816 C CA . GLN A 1 217 ? 3.316 3.419 21.630 1.00 92.06 217 GLN A CA 1
ATOM 1817 C C . GLN A 1 217 ? 3.223 3.586 20.107 1.00 92.06 217 GLN A C 1
ATOM 1819 O O . GLN A 1 217 ? 4.250 3.724 19.432 1.00 92.06 217 GLN A O 1
ATOM 1824 N N . ILE A 1 218 ? 2.010 3.575 19.552 1.00 91.62 218 ILE A N 1
ATOM 1825 C CA . ILE A 1 218 ? 1.792 3.771 18.120 1.00 91.62 218 ILE A CA 1
ATOM 1826 C C . ILE A 1 218 ? 2.021 5.229 17.738 1.00 91.62 218 ILE A C 1
ATOM 1828 O O . ILE A 1 218 ? 2.731 5.458 16.765 1.00 91.62 218 ILE A O 1
ATOM 1832 N N . GLU A 1 219 ? 1.542 6.202 18.510 1.00 90.56 219 GLU A N 1
ATOM 1833 C CA . GLU A 1 219 ? 1.773 7.631 18.249 1.00 90.56 219 GLU A CA 1
ATOM 1834 C C . GLU A 1 219 ? 3.266 7.978 18.168 1.00 90.56 219 GLU A C 1
ATOM 1836 O O . GLU A 1 219 ? 3.711 8.655 17.236 1.00 90.56 219 GLU A O 1
ATOM 1841 N N . LYS A 1 220 ? 4.099 7.388 19.037 1.00 91.12 220 LYS A N 1
ATOM 1842 C CA . LYS A 1 220 ? 5.565 7.505 18.920 1.00 91.12 220 LYS A CA 1
ATOM 1843 C C . LYS A 1 220 ? 6.076 7.017 17.562 1.00 91.12 220 LYS A C 1
ATOM 1845 O O . LYS A 1 220 ? 6.966 7.633 16.982 1.00 91.12 220 LYS A O 1
ATOM 1850 N N . ARG A 1 221 ? 5.502 5.939 17.019 1.00 90.69 221 ARG A N 1
ATOM 1851 C CA . ARG A 1 221 ? 5.838 5.402 15.687 1.00 90.69 221 ARG A CA 1
ATOM 1852 C C . ARG A 1 221 ? 5.223 6.209 14.544 1.00 90.69 221 ARG A C 1
ATOM 1854 O O . ARG A 1 221 ? 5.758 6.136 13.441 1.00 90.69 221 ARG A O 1
ATOM 1861 N N . MET A 1 222 ? 4.125 6.927 14.779 1.00 92.69 222 MET A N 1
ATOM 1862 C CA . MET A 1 222 ? 3.477 7.814 13.806 1.00 92.69 222 MET A CA 1
ATOM 1863 C C . MET A 1 222 ? 4.276 9.103 13.595 1.00 92.69 222 MET A C 1
ATOM 1865 O O . MET A 1 222 ? 4.248 9.648 12.496 1.00 92.69 222 MET A O 1
ATOM 1869 N N . SER A 1 223 ? 5.044 9.548 14.599 1.00 91.06 223 SER A N 1
ATOM 1870 C CA . SER A 1 223 ? 5.869 10.767 14.522 1.00 91.06 223 SER A CA 1
ATOM 1871 C C . SER A 1 223 ? 6.809 10.810 13.309 1.00 91.06 223 SER A C 1
ATOM 1873 O O . SER A 1 223 ? 7.055 11.880 12.758 1.00 91.06 223 SER A O 1
ATOM 1875 N N . LYS A 1 224 ? 7.261 9.647 12.816 1.00 89.12 224 LYS A N 1
ATOM 1876 C CA . LYS A 1 224 ? 8.090 9.543 11.606 1.00 89.12 224 LYS A CA 1
ATOM 1877 C C . LYS A 1 224 ? 7.418 10.117 10.353 1.00 89.12 224 LYS A C 1
ATOM 1879 O O . LYS A 1 224 ? 8.114 10.564 9.456 1.00 89.12 224 LYS A O 1
ATOM 1884 N N . PHE A 1 225 ? 6.084 10.133 10.282 1.00 91.75 225 PHE A N 1
ATOM 1885 C CA . PHE A 1 225 ? 5.366 10.693 9.133 1.00 91.75 225 PHE A CA 1
ATOM 1886 C C . PHE A 1 225 ? 5.514 12.212 9.018 1.00 91.75 225 PHE A C 1
ATOM 1888 O O . PHE A 1 225 ? 5.246 12.754 7.951 1.00 91.75 225 PHE A O 1
ATOM 1895 N N . LEU A 1 226 ? 5.972 12.895 10.073 1.00 87.38 226 LEU A N 1
ATOM 1896 C CA . LEU A 1 226 ? 6.296 14.322 10.019 1.00 87.38 226 LEU A CA 1
ATOM 1897 C C . LEU A 1 226 ? 7.497 14.609 9.109 1.00 87.38 226 LEU A C 1
ATOM 1899 O O . LEU A 1 226 ? 7.575 15.692 8.540 1.00 87.38 226 LEU A O 1
ATOM 1903 N N . SER A 1 227 ? 8.412 13.647 8.944 1.00 87.25 227 SER A N 1
ATOM 1904 C CA . SER A 1 227 ? 9.578 13.787 8.067 1.00 87.25 227 SER A CA 1
ATOM 1905 C C . SER A 1 227 ? 9.363 13.197 6.669 1.00 87.25 227 SER A C 1
ATOM 1907 O O . SER A 1 227 ? 10.322 13.095 5.910 1.00 87.25 227 SER A O 1
ATOM 1909 N N . TYR A 1 228 ? 8.146 12.746 6.336 1.00 92.69 228 TYR A N 1
ATOM 1910 C CA . TYR A 1 228 ? 7.866 12.075 5.062 1.00 92.69 228 TYR A CA 1
ATOM 1911 C C . TYR A 1 228 ? 7.426 13.101 4.027 1.00 92.69 228 TYR A C 1
ATOM 1913 O O . TYR A 1 228 ? 6.286 13.570 4.030 1.00 92.69 228 TYR A O 1
ATOM 1921 N N . HIS A 1 229 ? 8.346 13.458 3.139 1.00 90.88 229 HIS A N 1
ATOM 1922 C CA . HIS A 1 229 ? 8.106 14.480 2.133 1.00 90.88 229 HIS A CA 1
ATOM 1923 C C . HIS A 1 229 ? 7.275 13.944 0.973 1.00 90.88 229 HIS A C 1
ATOM 1925 O O . HIS A 1 229 ? 6.434 14.676 0.461 1.00 90.88 229 HIS A O 1
ATOM 1931 N N . ILE A 1 230 ? 7.474 12.686 0.563 1.00 93.25 230 ILE A N 1
ATOM 1932 C CA . ILE A 1 230 ? 6.760 12.122 -0.591 1.00 93.25 230 ILE A CA 1
ATOM 1933 C C . ILE A 1 230 ? 5.337 11.748 -0.213 1.00 93.25 230 ILE A C 1
ATOM 1935 O O . ILE A 1 230 ? 4.418 12.095 -0.955 1.00 93.25 230 ILE A O 1
ATOM 1939 N N . LEU A 1 231 ? 5.129 11.171 0.974 1.00 92.75 231 LEU A N 1
ATOM 1940 C CA . LEU A 1 231 ? 3.780 11.018 1.523 1.00 92.75 231 LEU A CA 1
ATOM 1941 C C . LEU A 1 231 ? 3.024 12.355 1.525 1.00 92.75 231 LEU A C 1
ATOM 1943 O O . LEU A 1 231 ? 1.871 12.402 1.112 1.00 92.75 231 LEU A O 1
ATOM 1947 N N . GLY A 1 232 ? 3.687 13.447 1.922 1.00 90.88 232 GLY A N 1
ATOM 1948 C CA . GLY A 1 232 ? 3.106 14.792 1.942 1.00 90.88 232 GLY A CA 1
ATOM 1949 C C . GLY A 1 232 ? 2.695 15.350 0.571 1.00 90.88 232 GLY A C 1
ATOM 1950 O O . GLY A 1 232 ? 1.937 16.315 0.531 1.00 90.88 232 GLY A O 1
ATOM 1951 N N . THR A 1 233 ? 3.158 14.759 -0.539 1.00 91.50 233 THR A N 1
ATOM 1952 C CA . THR A 1 233 ? 2.761 15.158 -1.906 1.00 91.50 233 THR A CA 1
ATOM 1953 C C . THR A 1 233 ? 1.503 14.462 -2.426 1.00 91.50 233 THR A C 1
ATOM 1955 O O . THR A 1 233 ? 0.987 14.868 -3.464 1.00 91.50 233 THR A O 1
ATOM 1958 N N . LEU A 1 234 ? 1.015 13.422 -1.741 1.00 92.44 234 LEU A N 1
ATOM 1959 C CA . LEU A 1 234 ? -0.223 12.733 -2.118 1.00 92.44 234 LEU A CA 1
ATOM 1960 C C . LEU A 1 234 ? -1.459 13.561 -1.742 1.00 92.44 234 LEU A C 1
ATOM 1962 O O . LEU A 1 234 ? -1.378 14.478 -0.924 1.00 92.44 234 LEU A O 1
ATOM 1966 N N . ASP A 1 235 ? -2.623 13.197 -2.278 1.00 93.12 235 ASP A N 1
ATOM 1967 C CA . ASP A 1 235 ? -3.896 13.805 -1.883 1.00 93.12 235 ASP A CA 1
ATOM 1968 C C . ASP A 1 235 ? -4.153 13.618 -0.381 1.00 93.12 235 ASP A C 1
ATOM 1970 O O . ASP A 1 235 ? -3.847 12.568 0.187 1.00 93.12 235 ASP A O 1
ATOM 1974 N N . THR A 1 236 ? -4.763 14.608 0.279 1.00 92.06 236 THR A N 1
ATOM 1975 C CA . THR A 1 236 ? -5.005 14.577 1.737 1.00 92.06 236 THR A CA 1
ATOM 1976 C C . THR A 1 236 ? -5.745 13.311 2.174 1.00 92.06 236 THR A C 1
ATOM 1978 O O . THR A 1 236 ? -5.381 12.685 3.166 1.00 92.06 236 THR A O 1
ATOM 1981 N N . ASN A 1 237 ? -6.725 12.875 1.379 1.00 92.50 237 ASN A N 1
ATOM 1982 C CA . ASN A 1 237 ? -7.451 11.634 1.625 1.00 92.50 237 ASN A CA 1
ATOM 1983 C C . ASN A 1 237 ? -6.531 10.399 1.583 1.00 92.50 237 ASN A C 1
ATOM 1985 O O . ASN A 1 237 ? -6.636 9.527 2.440 1.00 92.50 237 ASN A O 1
ATOM 1989 N N . ASP A 1 238 ? -5.607 10.322 0.626 1.00 91.50 238 ASP A N 1
ATOM 1990 C CA . ASP A 1 238 ? -4.660 9.208 0.507 1.00 91.50 238 ASP A CA 1
ATOM 1991 C C . ASP A 1 238 ? -3.650 9.206 1.660 1.00 91.50 238 ASP A C 1
ATOM 1993 O O . ASP A 1 238 ? -3.354 8.150 2.227 1.00 9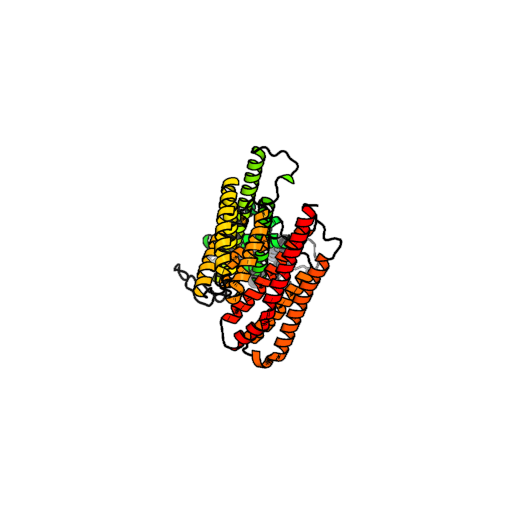1.50 238 ASP A O 1
ATOM 1997 N N . GLN A 1 239 ? -3.188 10.387 2.080 1.00 93.31 239 GLN A N 1
ATOM 1998 C CA . GLN A 1 239 ? -2.330 10.536 3.256 1.00 93.31 239 GLN A CA 1
ATOM 1999 C C . GLN A 1 239 ? -3.009 10.009 4.524 1.00 93.31 239 GLN A C 1
ATOM 2001 O O . GLN A 1 239 ? -2.416 9.221 5.267 1.00 93.31 239 GLN A O 1
ATOM 2006 N N . ASP A 1 240 ? -4.250 10.431 4.769 1.00 92.44 240 ASP A N 1
ATOM 2007 C CA . ASP A 1 240 ? -5.010 10.050 5.958 1.00 92.44 240 ASP A CA 1
ATOM 2008 C C . ASP A 1 240 ? -5.363 8.563 5.939 1.00 92.44 240 ASP A C 1
ATOM 2010 O O . ASP A 1 240 ? -5.209 7.873 6.950 1.00 92.44 240 ASP A O 1
ATOM 2014 N N . ASN A 1 241 ? -5.742 8.036 4.774 1.00 92.69 241 ASN A N 1
ATOM 2015 C CA . ASN A 1 241 ? -6.007 6.616 4.586 1.00 92.69 241 ASN A CA 1
ATOM 2016 C C . ASN A 1 241 ? -4.757 5.763 4.839 1.00 92.69 241 ASN A C 1
ATOM 2018 O O . ASN A 1 241 ? -4.842 4.758 5.549 1.00 92.69 241 ASN A O 1
ATOM 2022 N N . PHE A 1 242 ? -3.588 6.176 4.337 1.00 94.56 242 PHE A N 1
ATOM 2023 C CA . PHE A 1 242 ? -2.331 5.466 4.580 1.00 94.56 242 PHE A CA 1
ATOM 2024 C C . PHE A 1 242 ? -1.951 5.485 6.064 1.00 94.56 242 PHE A C 1
ATOM 2026 O O . PHE A 1 242 ? -1.649 4.440 6.645 1.00 94.56 242 PHE A O 1
ATOM 2033 N N . LYS A 1 243 ? -2.012 6.660 6.707 1.00 93.81 243 LYS A N 1
ATOM 2034 C CA . LYS A 1 243 ? -1.723 6.824 8.141 1.00 93.81 243 LYS A CA 1
ATOM 2035 C C . LYS A 1 243 ? -2.675 5.995 9.003 1.00 93.81 243 LYS A C 1
ATOM 2037 O O . LYS A 1 243 ? -2.221 5.311 9.921 1.00 93.81 243 LYS A O 1
ATOM 2042 N N . ARG A 1 244 ? -3.976 6.005 8.692 1.00 91.62 244 ARG A N 1
ATOM 2043 C CA . ARG A 1 244 ? -4.994 5.207 9.388 1.00 91.62 244 ARG A CA 1
ATOM 2044 C C . ARG A 1 244 ? -4.728 3.714 9.233 1.00 91.62 244 ARG A C 1
ATOM 2046 O O . ARG A 1 244 ? -4.707 3.005 10.237 1.00 91.62 244 ARG A O 1
ATOM 2053 N N . LEU A 1 245 ? -4.477 3.247 8.010 1.00 93.38 245 LEU A N 1
ATOM 2054 C CA . LEU A 1 245 ? -4.170 1.843 7.740 1.00 93.38 245 LEU A CA 1
ATOM 2055 C C . LEU A 1 245 ? -2.909 1.398 8.491 1.00 93.38 245 LEU A C 1
ATOM 2057 O O . LEU A 1 245 ? -2.926 0.383 9.186 1.00 93.38 245 LEU A O 1
ATOM 2061 N N . TYR A 1 246 ? -1.840 2.195 8.429 1.00 94.38 246 TYR A N 1
ATOM 2062 C CA . TYR A 1 246 ? -0.606 1.937 9.165 1.00 94.38 246 TYR A CA 1
ATOM 2063 C C . TYR A 1 246 ? -0.847 1.858 10.679 1.00 94.38 246 TYR A C 1
ATOM 2065 O O . TYR A 1 246 ? -0.400 0.903 11.319 1.00 94.38 246 TYR A O 1
ATOM 2073 N N . ARG A 1 247 ? -1.579 2.825 11.258 1.00 92.44 247 ARG A N 1
ATOM 2074 C CA . ARG A 1 247 ? -1.921 2.849 12.691 1.00 92.44 247 ARG A CA 1
ATOM 2075 C C . ARG A 1 247 ? -2.650 1.570 13.094 1.00 92.44 247 ARG A C 1
ATOM 2077 O O . ARG A 1 247 ? -2.242 0.914 14.050 1.00 92.44 247 ARG A O 1
ATOM 2084 N N . MET A 1 248 ? -3.679 1.186 12.339 1.00 91.25 248 MET A N 1
ATOM 2085 C CA . MET A 1 248 ? -4.496 0.007 12.635 1.00 91.25 248 MET A CA 1
ATOM 2086 C C . MET A 1 248 ? -3.711 -1.303 12.493 1.00 91.25 248 MET A C 1
ATOM 2088 O O . MET A 1 248 ? -3.824 -2.174 13.352 1.00 91.25 248 MET A O 1
ATOM 2092 N N . LEU A 1 249 ? -2.847 -1.433 11.482 1.00 92.75 249 LEU A N 1
ATOM 2093 C CA . LEU A 1 249 ? -1.987 -2.613 11.325 1.00 92.75 249 LEU A CA 1
ATOM 2094 C C . LEU A 1 249 ? -0.958 -2.736 12.452 1.00 92.75 249 LEU A C 1
ATOM 2096 O O . LEU A 1 249 ? -0.681 -3.837 12.934 1.00 92.75 249 LEU A O 1
ATOM 2100 N N . LYS A 1 250 ? -0.396 -1.612 12.916 1.00 92.38 250 LYS A N 1
ATOM 2101 C CA . LYS A 1 250 ? 0.496 -1.615 14.084 1.00 92.38 250 LYS A CA 1
ATOM 2102 C C . LYS A 1 250 ? -0.250 -1.949 15.371 1.00 92.38 250 LYS A C 1
ATOM 2104 O O . LYS A 1 250 ? 0.301 -2.707 16.170 1.00 92.38 250 LYS A O 1
ATOM 2109 N N . LEU A 1 251 ? -1.472 -1.445 15.546 1.00 91.19 251 LEU A N 1
ATOM 2110 C CA . LEU A 1 251 ? -2.328 -1.790 16.681 1.00 91.19 251 LEU A CA 1
ATOM 2111 C C . LEU A 1 251 ? -2.642 -3.282 16.703 1.00 91.19 251 LEU A C 1
ATOM 2113 O O . LEU A 1 251 ? -2.454 -3.923 17.731 1.00 91.19 251 LEU A O 1
ATOM 2117 N N . TRP A 1 252 ? -3.031 -3.847 15.561 1.00 91.00 252 TRP A N 1
ATOM 2118 C CA . TRP A 1 252 ? -3.294 -5.275 15.428 1.00 91.00 252 TRP A CA 1
ATOM 2119 C C . TRP A 1 252 ? -2.076 -6.121 15.815 1.00 91.00 252 TRP A C 1
ATOM 2121 O O . TRP A 1 252 ? -2.184 -6.977 16.692 1.00 91.00 252 TRP A O 1
ATOM 2131 N N . LYS A 1 253 ? -0.892 -5.804 15.275 1.00 89.50 253 LYS A N 1
ATOM 2132 C CA . LYS A 1 253 ? 0.348 -6.530 15.594 1.00 89.50 253 LYS A CA 1
ATOM 2133 C C . LYS A 1 253 ? 0.739 -6.445 17.074 1.00 89.50 253 LYS A C 1
ATOM 2135 O O . LYS A 1 253 ? 1.149 -7.443 17.656 1.00 89.50 253 LYS A O 1
ATOM 2140 N N . LEU A 1 254 ? 0.643 -5.267 17.697 1.00 89.12 254 LEU A N 1
ATOM 2141 C CA . LEU A 1 254 ? 0.955 -5.123 19.127 1.00 89.12 254 LEU A CA 1
ATOM 2142 C C . LEU A 1 254 ? -0.084 -5.834 20.006 1.00 89.12 254 LEU A C 1
ATOM 2144 O O . LEU A 1 254 ? 0.262 -6.448 21.018 1.00 89.12 254 LEU A O 1
ATOM 2148 N N . ASN A 1 255 ? -1.354 -5.812 19.598 1.00 89.25 255 ASN A N 1
ATOM 2149 C CA . ASN A 1 255 ? -2.428 -6.449 20.343 1.00 89.25 255 ASN A CA 1
ATOM 2150 C C . ASN A 1 255 ? -2.385 -7.985 20.288 1.00 89.25 255 ASN A C 1
ATOM 2152 O O . ASN A 1 255 ? -2.881 -8.618 21.215 1.00 89.25 255 ASN A O 1
ATOM 2156 N N . GLN A 1 256 ? -1.748 -8.602 19.285 1.00 84.62 256 GLN A N 1
ATOM 2157 C CA . GLN A 1 256 ? -1.499 -10.053 19.294 1.00 84.62 256 GLN A CA 1
ATOM 2158 C C . GLN A 1 256 ? -0.713 -10.497 20.545 1.00 84.62 256 GLN A C 1
ATOM 2160 O O . GLN A 1 256 ? -0.955 -11.579 21.083 1.00 84.62 256 GLN A O 1
ATOM 2165 N N . GLN A 1 257 ? 0.192 -9.644 21.041 1.00 83.44 257 GLN A N 1
ATOM 2166 C CA . GLN A 1 257 ? 0.977 -9.902 22.251 1.00 83.44 257 GLN A CA 1
ATOM 2167 C C . GLN A 1 257 ? 0.245 -9.445 23.518 1.00 83.44 257 GLN A C 1
ATOM 2169 O O . GLN A 1 257 ? 0.148 -10.207 24.477 1.00 83.44 257 GLN A O 1
ATOM 2174 N N . ALA A 1 258 ? -0.289 -8.219 23.517 1.00 83.81 258 ALA A N 1
ATOM 2175 C CA . ALA A 1 258 ? -0.901 -7.617 24.703 1.00 83.81 258 ALA A CA 1
ATOM 2176 C C . ALA A 1 258 ? -2.298 -8.175 25.035 1.00 83.81 258 ALA A C 1
ATOM 2178 O O . ALA A 1 258 ? -2.674 -8.225 26.202 1.00 83.81 258 ALA A O 1
ATOM 2179 N N . LYS A 1 259 ? -3.069 -8.593 24.019 1.00 85.00 259 LYS A N 1
ATOM 2180 C CA . LYS A 1 259 ? -4.458 -9.082 24.127 1.00 85.00 259 LYS A CA 1
ATOM 2181 C C . LYS A 1 259 ? -5.400 -8.133 24.885 1.00 85.00 259 LYS A C 1
ATOM 2183 O O . LYS A 1 259 ? -6.353 -8.579 25.523 1.00 85.00 259 LYS A O 1
ATOM 2188 N N . ALA A 1 260 ? -5.141 -6.830 24.794 1.00 84.06 260 ALA A N 1
ATOM 2189 C CA . ALA A 1 260 ? -5.918 -5.781 25.450 1.00 84.06 260 ALA A CA 1
ATOM 2190 C C . ALA A 1 260 ? -7.307 -5.606 24.817 1.00 84.06 260 ALA A C 1
ATOM 2192 O O . ALA A 1 260 ? -8.321 -5.445 25.499 1.00 84.06 260 ALA A O 1
ATOM 2193 N N . ILE A 1 261 ? -7.349 -5.671 23.487 1.00 84.56 261 ILE A N 1
ATOM 2194 C CA . ILE A 1 261 ? -8.542 -5.486 22.666 1.00 84.56 261 ILE A CA 1
ATOM 2195 C C . ILE A 1 261 ? -9.004 -6.851 22.146 1.00 84.56 261 ILE A C 1
ATOM 2197 O O . ILE A 1 261 ? -8.165 -7.665 21.741 1.00 84.56 261 ILE A O 1
ATOM 2201 N N . PRO A 1 262 ? -10.319 -7.121 22.085 1.00 84.19 262 PRO A N 1
ATOM 2202 C CA . PRO A 1 262 ? -10.834 -8.292 21.389 1.00 84.19 262 PRO A CA 1
ATOM 2203 C C . PRO A 1 262 ? -10.360 -8.337 19.930 1.00 84.19 262 PRO A C 1
ATOM 2205 O O . PRO A 1 262 ? -10.570 -7.404 19.161 1.00 84.19 262 PRO A O 1
ATOM 2208 N N . GLU A 1 263 ? -9.761 -9.453 19.517 1.00 81.94 263 GLU A N 1
ATOM 2209 C CA . GLU A 1 263 ? -9.210 -9.614 18.164 1.00 81.94 263 GLU A CA 1
ATOM 2210 C C . GLU A 1 263 ? -10.267 -9.421 17.065 1.00 81.94 263 GLU A C 1
ATOM 2212 O O . GLU A 1 263 ? -10.004 -8.793 16.040 1.00 81.94 263 GLU A O 1
ATOM 2217 N N . ARG A 1 264 ? -11.500 -9.881 17.320 1.00 83.38 264 ARG A N 1
ATOM 2218 C CA . ARG A 1 264 ? -12.642 -9.699 16.412 1.00 83.38 264 ARG A CA 1
ATOM 2219 C C . ARG A 1 264 ? -12.930 -8.228 16.119 1.00 83.38 264 ARG A C 1
ATOM 2221 O O . ARG A 1 264 ? -13.244 -7.907 14.978 1.00 83.38 264 ARG A O 1
ATOM 2228 N N . GLU A 1 265 ? -12.786 -7.354 17.115 1.00 82.44 265 GLU A N 1
ATOM 2229 C CA . GLU A 1 265 ? -12.994 -5.917 16.928 1.00 82.44 265 GLU A CA 1
ATOM 2230 C C . GLU A 1 265 ? -11.909 -5.317 16.039 1.00 82.44 265 GLU A C 1
ATOM 2232 O O . GLU A 1 265 ? -12.223 -4.607 15.093 1.00 82.44 265 GLU A O 1
ATOM 2237 N N . LEU A 1 266 ? -10.638 -5.667 16.249 1.00 84.00 266 LEU A N 1
ATOM 2238 C CA . LEU A 1 266 ? -9.551 -5.176 15.394 1.00 84.00 266 LEU A CA 1
ATOM 2239 C C . LEU A 1 266 ? -9.685 -5.642 13.945 1.00 84.00 266 LEU A C 1
ATOM 2241 O O . LEU A 1 266 ? -9.481 -4.847 13.029 1.00 84.00 266 LEU A O 1
ATOM 2245 N N . ILE A 1 267 ? -10.066 -6.905 13.732 1.00 86.25 267 ILE A N 1
ATOM 2246 C CA . ILE A 1 267 ? -10.336 -7.433 12.390 1.00 86.25 267 ILE A CA 1
ATOM 2247 C C . ILE A 1 267 ? -11.514 -6.685 11.756 1.00 86.25 267 ILE A C 1
ATOM 2249 O O . ILE A 1 267 ? -11.428 -6.301 10.588 1.00 86.25 267 ILE A O 1
ATOM 2253 N N . ARG A 1 268 ? -12.591 -6.433 12.518 1.00 86.06 268 ARG A N 1
ATOM 2254 C CA . ARG A 1 268 ? -13.744 -5.635 12.075 1.00 86.06 268 ARG A CA 1
ATOM 2255 C C . ARG A 1 268 ? -13.285 -4.252 11.610 1.00 86.06 268 ARG A C 1
ATOM 2257 O O . ARG A 1 268 ? -13.537 -3.890 10.463 1.00 86.06 268 ARG A O 1
ATOM 2264 N N . VAL A 1 269 ? -12.566 -3.514 12.457 1.00 84.56 269 VAL A N 1
ATOM 2265 C CA . VAL A 1 269 ? -12.074 -2.161 12.148 1.00 84.56 269 VAL A CA 1
ATOM 2266 C C . VAL A 1 269 ? -11.175 -2.162 10.919 1.00 84.56 269 VAL A C 1
ATOM 2268 O O . VAL A 1 269 ? -11.371 -1.345 10.025 1.00 84.56 269 VAL A O 1
ATOM 2271 N N . LEU A 1 270 ? -10.211 -3.084 10.832 1.00 86.50 270 LEU A N 1
ATOM 2272 C CA . LEU A 1 270 ? -9.285 -3.141 9.701 1.00 86.50 270 LEU A CA 1
ATOM 2273 C C . LEU A 1 270 ? -10.012 -3.426 8.381 1.00 86.50 270 LEU A C 1
ATOM 2275 O O . LEU A 1 270 ? -9.765 -2.726 7.398 1.00 86.50 270 LEU A O 1
ATOM 2279 N N . ARG A 1 271 ? -10.972 -4.360 8.373 1.00 84.00 271 ARG A N 1
ATOM 2280 C CA . ARG A 1 271 ? -11.792 -4.667 7.186 1.00 84.00 271 ARG A CA 1
ATOM 2281 C C . ARG A 1 271 ? -12.654 -3.489 6.729 1.00 84.00 271 ARG A C 1
ATOM 2283 O O . ARG A 1 271 ? -12.840 -3.315 5.529 1.00 84.00 271 ARG A O 1
ATOM 2290 N N . TYR A 1 272 ? -13.160 -2.677 7.659 1.00 81.38 272 TYR A N 1
ATOM 2291 C CA . TYR A 1 272 ? -13.945 -1.481 7.330 1.00 81.38 272 TYR A CA 1
ATOM 2292 C C . TYR A 1 272 ? -13.096 -0.226 7.097 1.00 81.38 272 TYR A C 1
ATOM 2294 O O . TYR A 1 272 ? -13.593 0.740 6.522 1.00 81.38 272 TYR A O 1
ATOM 2302 N N . SER A 1 273 ? -11.830 -0.213 7.524 1.00 77.69 273 SER A N 1
ATOM 2303 C CA . SER A 1 273 ? -10.966 0.961 7.382 1.00 77.69 273 SER A CA 1
ATOM 2304 C C . SER A 1 273 ? -10.577 1.215 5.930 1.00 77.69 273 SER A C 1
ATOM 2306 O O . SER A 1 273 ? -10.615 2.362 5.489 1.00 77.69 273 SER A O 1
ATOM 2308 N N . ILE A 1 274 ? -10.248 0.162 5.175 1.00 80.31 274 ILE A N 1
ATOM 2309 C CA . ILE A 1 274 ? -9.987 0.268 3.744 1.00 80.31 274 ILE A CA 1
ATOM 2310 C C . ILE A 1 274 ? -10.264 -1.072 3.044 1.00 80.31 274 ILE A C 1
ATOM 2312 O O . ILE A 1 274 ? -9.862 -2.136 3.515 1.00 80.31 274 ILE A O 1
ATOM 2316 N N . ASN A 1 275 ? -10.948 -1.009 1.898 1.00 86.31 275 ASN A N 1
ATOM 2317 C CA . ASN A 1 275 ? -11.132 -2.163 1.013 1.00 86.31 275 ASN A CA 1
ATOM 2318 C C . ASN A 1 275 ? -9.765 -2.563 0.407 1.00 86.31 275 ASN A C 1
ATOM 2320 O O . ASN A 1 275 ? -9.030 -1.655 0.006 1.00 86.31 275 ASN A O 1
ATOM 2324 N N . PRO A 1 276 ? -9.438 -3.865 0.285 1.00 86.94 276 PRO A N 1
ATOM 2325 C CA . PRO A 1 276 ? -8.205 -4.342 -0.348 1.00 86.94 276 PRO A CA 1
ATOM 2326 C C . PRO A 1 276 ? -7.865 -3.692 -1.694 1.00 86.94 276 PRO A C 1
ATOM 2328 O O . PRO A 1 276 ? -6.716 -3.313 -1.914 1.00 86.94 276 PRO A O 1
ATOM 2331 N N . ASP A 1 277 ? -8.850 -3.468 -2.566 1.00 87.19 277 ASP A N 1
ATOM 2332 C CA . ASP A 1 277 ? -8.621 -2.849 -3.878 1.00 87.19 277 ASP A CA 1
ATOM 2333 C C . ASP A 1 277 ? -8.222 -1.372 -3.732 1.00 87.19 277 ASP A C 1
ATOM 2335 O O . ASP A 1 277 ? -7.332 -0.870 -4.422 1.00 87.19 277 ASP A O 1
ATOM 2339 N N . LYS A 1 278 ? -8.840 -0.669 -2.771 1.00 89.44 278 LYS A N 1
ATOM 2340 C CA . LYS A 1 278 ? -8.472 0.712 -2.427 1.00 89.44 278 LYS A CA 1
ATOM 2341 C C . LYS A 1 278 ? -7.088 0.773 -1.780 1.00 89.44 278 LYS A C 1
ATOM 2343 O O . LYS A 1 278 ? -6.331 1.680 -2.111 1.00 89.44 278 LYS A O 1
ATOM 2348 N N . ALA A 1 279 ? -6.742 -0.188 -0.918 1.00 91.81 279 ALA A N 1
ATOM 2349 C CA . ALA A 1 279 ? -5.397 -0.304 -0.349 1.00 91.81 279 ALA A CA 1
ATOM 2350 C C . ALA A 1 279 ? -4.353 -0.494 -1.453 1.00 91.81 279 ALA A C 1
ATOM 2352 O O . ALA A 1 279 ? -3.369 0.235 -1.507 1.00 91.81 279 ALA A O 1
ATOM 2353 N N . SER A 1 280 ? -4.600 -1.435 -2.370 1.00 92.56 280 SER A N 1
ATOM 2354 C CA . SER A 1 280 ? -3.698 -1.731 -3.483 1.00 92.56 280 SER A CA 1
ATOM 2355 C C . SER A 1 280 ? -3.479 -0.503 -4.369 1.00 92.56 280 SER A C 1
ATOM 2357 O O . SER A 1 280 ? -2.337 -0.198 -4.716 1.00 92.56 280 SER A O 1
ATOM 2359 N N . ASN A 1 281 ? -4.540 0.246 -4.685 1.00 92.88 281 ASN A N 1
ATOM 2360 C CA . ASN A 1 281 ? -4.433 1.487 -5.454 1.00 92.88 281 ASN A CA 1
ATOM 2361 C C . ASN A 1 281 ? -3.668 2.579 -4.697 1.00 92.88 281 ASN A C 1
ATOM 2363 O O . ASN A 1 281 ? -2.798 3.215 -5.284 1.00 92.88 281 ASN A O 1
ATOM 2367 N N . LEU A 1 282 ? -3.929 2.750 -3.399 1.00 94.50 282 LEU A N 1
ATOM 2368 C CA . LEU A 1 282 ? -3.185 3.675 -2.543 1.00 94.50 282 LEU A CA 1
ATOM 2369 C C . LEU A 1 282 ? -1.684 3.344 -2.530 1.00 94.50 282 LEU A C 1
ATOM 2371 O O . LEU A 1 282 ? -0.847 4.231 -2.704 1.00 94.50 282 LEU A O 1
ATOM 2375 N N . PHE A 1 283 ? -1.333 2.064 -2.385 1.00 96.44 283 PHE A N 1
ATOM 2376 C CA . PHE A 1 283 ? 0.054 1.606 -2.435 1.00 96.44 283 PHE A CA 1
ATOM 2377 C C . PHE A 1 283 ? 0.695 1.859 -3.803 1.00 96.44 283 PHE A C 1
ATOM 2379 O O . PHE A 1 283 ? 1.821 2.348 -3.847 1.00 96.44 283 PHE A O 1
ATOM 2386 N N . LYS A 1 284 ? -0.024 1.622 -4.913 1.00 95.00 284 LYS A N 1
ATOM 2387 C CA . LYS A 1 284 ? 0.449 1.947 -6.276 1.00 95.00 284 LYS A CA 1
ATOM 2388 C C . LYS A 1 284 ? 0.698 3.439 -6.454 1.00 95.00 284 LYS A C 1
ATOM 2390 O O . LYS A 1 284 ? 1.729 3.816 -7.006 1.00 95.00 284 LYS A O 1
ATOM 2395 N N . SER A 1 285 ? -0.220 4.287 -5.992 1.00 94.44 285 SER A N 1
ATOM 2396 C CA . SER A 1 285 ? -0.076 5.744 -6.070 1.00 94.44 285 SER A CA 1
ATOM 2397 C C . SER A 1 285 ? 1.151 6.219 -5.296 1.00 94.44 285 SER A C 1
ATOM 2399 O O . SER A 1 285 ? 1.963 6.975 -5.830 1.00 94.44 285 SER A O 1
ATOM 2401 N N . TYR A 1 286 ? 1.336 5.720 -4.071 1.00 96.75 286 TYR A N 1
ATOM 2402 C CA . TYR A 1 286 ? 2.481 6.091 -3.248 1.00 96.75 286 TYR A CA 1
ATOM 2403 C C . TYR A 1 286 ? 3.804 5.555 -3.821 1.00 96.75 286 TYR A C 1
ATOM 2405 O O . TYR A 1 286 ? 4.777 6.301 -3.937 1.00 96.75 286 TYR A O 1
ATOM 2413 N N . PHE A 1 287 ? 3.826 4.301 -4.282 1.00 96.62 287 PHE A N 1
ATOM 2414 C CA . PHE A 1 287 ? 4.963 3.720 -4.997 1.00 96.62 287 PHE A CA 1
ATOM 2415 C C . PHE A 1 287 ? 5.357 4.570 -6.208 1.00 96.62 287 PHE A C 1
ATOM 2417 O O . PHE A 1 287 ? 6.518 4.944 -6.356 1.00 96.62 287 PHE A O 1
ATOM 2424 N N . LYS A 1 288 ? 4.382 4.948 -7.042 1.00 94.50 288 LYS A N 1
ATOM 2425 C CA . LYS A 1 288 ? 4.614 5.778 -8.227 1.00 94.50 288 LYS A CA 1
ATOM 2426 C C . LYS A 1 288 ? 5.156 7.160 -7.862 1.00 94.50 288 LYS A C 1
ATOM 2428 O O . LYS A 1 288 ? 6.005 7.684 -8.578 1.00 94.50 288 LYS A O 1
ATOM 2433 N N . ALA A 1 289 ? 4.705 7.755 -6.757 1.00 94.56 289 ALA A N 1
ATOM 2434 C CA . ALA A 1 289 ? 5.239 9.027 -6.274 1.00 94.56 289 ALA A CA 1
ATOM 2435 C C . ALA A 1 289 ? 6.722 8.911 -5.870 1.00 94.56 289 ALA A C 1
ATOM 2437 O O . ALA A 1 289 ? 7.531 9.748 -6.279 1.00 94.56 289 ALA A O 1
ATOM 2438 N N . LEU A 1 290 ? 7.095 7.848 -5.146 1.00 95.56 290 LEU A N 1
ATOM 2439 C CA . LEU A 1 290 ? 8.491 7.549 -4.795 1.00 95.56 290 LEU A CA 1
ATOM 2440 C C . LEU A 1 290 ? 9.336 7.291 -6.048 1.00 95.56 290 LEU A C 1
ATOM 2442 O O . LEU A 1 290 ? 10.383 7.907 -6.234 1.00 95.56 290 LEU A O 1
ATOM 2446 N N . GLN A 1 291 ? 8.832 6.461 -6.959 1.00 94.75 291 GLN A N 1
ATOM 2447 C CA . GLN A 1 291 ? 9.475 6.147 -8.229 1.00 94.75 291 GLN A CA 1
ATOM 2448 C C . GLN A 1 291 ? 9.735 7.412 -9.064 1.00 94.75 291 GLN A C 1
ATOM 2450 O O . GLN A 1 291 ? 10.862 7.677 -9.481 1.00 94.75 291 GLN A O 1
ATOM 2455 N N . ASN A 1 292 ? 8.715 8.252 -9.255 1.00 92.06 292 ASN A N 1
ATOM 2456 C CA . ASN A 1 292 ? 8.849 9.519 -9.973 1.00 92.06 292 ASN A CA 1
ATOM 2457 C C . ASN A 1 292 ? 9.895 10.431 -9.323 1.00 92.06 292 ASN A C 1
ATOM 2459 O O . ASN A 1 292 ? 10.642 11.120 -10.028 1.00 92.06 292 ASN A O 1
ATOM 2463 N N . LYS A 1 293 ? 9.964 10.442 -7.986 1.00 91.81 293 LYS A N 1
ATOM 2464 C CA . LYS A 1 293 ? 10.954 11.236 -7.264 1.00 91.81 293 LYS A CA 1
ATOM 2465 C C . LYS A 1 293 ? 12.372 10.728 -7.510 1.00 91.81 293 LYS A C 1
ATOM 2467 O O . LYS A 1 293 ? 13.223 11.556 -7.845 1.00 91.81 293 LYS A O 1
ATOM 2472 N N . LEU A 1 294 ? 12.607 9.418 -7.432 1.00 92.62 294 LEU A N 1
ATOM 2473 C CA . LEU A 1 294 ? 13.900 8.802 -7.744 1.00 92.62 294 LEU A CA 1
ATOM 2474 C C . LEU A 1 294 ? 14.401 9.236 -9.130 1.00 92.62 294 LEU A C 1
ATOM 2476 O O . LEU A 1 294 ? 15.498 9.781 -9.266 1.00 92.62 294 LEU A O 1
ATOM 2480 N N . PHE A 1 295 ? 13.565 9.084 -10.159 1.00 91.25 295 PHE A N 1
ATOM 2481 C CA . PHE A 1 295 ? 13.938 9.451 -11.527 1.00 91.25 295 PHE A CA 1
ATOM 2482 C C . PHE A 1 295 ? 14.067 10.966 -11.726 1.00 91.25 295 PHE A C 1
ATOM 2484 O O . PHE A 1 295 ? 14.908 11.426 -12.497 1.00 91.25 295 PHE A O 1
ATOM 2491 N N . SER A 1 296 ? 13.297 11.784 -10.998 1.00 88.12 296 SER A N 1
ATOM 2492 C CA . SER A 1 296 ? 13.514 13.237 -10.981 1.00 88.12 296 SER A CA 1
ATOM 2493 C C . SER A 1 296 ? 14.888 13.611 -10.415 1.00 88.12 296 SER A C 1
ATOM 2495 O O . SER A 1 296 ? 15.530 14.521 -10.931 1.00 88.12 296 SER A O 1
ATOM 2497 N N . GLN A 1 297 ? 15.377 12.893 -9.399 1.00 86.88 297 GLN A N 1
ATOM 2498 C CA . GLN A 1 297 ? 16.710 13.121 -8.844 1.00 86.88 297 GLN A CA 1
ATOM 2499 C C . GLN A 1 297 ? 17.807 12.642 -9.790 1.00 86.88 297 GLN A C 1
ATOM 2501 O O . GLN A 1 297 ? 18.773 13.371 -9.992 1.00 86.88 297 GLN A O 1
ATOM 2506 N N . SER A 1 298 ? 17.624 11.485 -10.431 1.00 88.56 298 SER A N 1
ATOM 2507 C CA . SER A 1 298 ? 18.537 11.006 -11.474 1.00 88.56 298 SER A CA 1
ATOM 2508 C C . SER A 1 298 ? 18.658 11.993 -12.644 1.00 88.56 298 SER A C 1
ATOM 2510 O O . SER A 1 298 ? 19.760 12.221 -13.136 1.00 88.56 298 SER A O 1
ATOM 2512 N N . ARG A 1 299 ? 17.558 12.636 -13.061 1.00 86.00 299 ARG A N 1
ATOM 2513 C CA . ARG A 1 299 ? 17.588 13.703 -14.078 1.00 86.00 299 ARG A CA 1
ATOM 2514 C C . ARG A 1 299 ? 18.345 14.939 -13.605 1.00 86.00 299 ARG A C 1
ATOM 2516 O O . ARG A 1 299 ? 19.235 15.402 -14.305 1.00 86.00 299 ARG A O 1
ATOM 2523 N N . ARG A 1 300 ? 18.052 15.428 -12.394 1.00 82.31 300 ARG A N 1
ATOM 2524 C CA . ARG A 1 300 ? 18.757 16.577 -11.790 1.00 82.31 300 ARG A CA 1
ATOM 2525 C C . ARG A 1 300 ? 20.256 16.334 -11.606 1.00 82.31 300 ARG A C 1
ATOM 2527 O O . ARG A 1 300 ? 21.020 17.294 -11.567 1.00 82.31 300 ARG A O 1
ATOM 2534 N N . LEU A 1 301 ? 20.673 15.074 -11.470 1.00 79.56 301 LEU A N 1
ATOM 2535 C CA . LEU A 1 301 ? 22.083 14.688 -11.407 1.00 79.56 301 LEU A CA 1
ATOM 2536 C C . LEU A 1 301 ? 22.813 14.897 -12.743 1.00 79.56 301 LEU A C 1
ATOM 2538 O O . LEU A 1 301 ? 24.009 15.159 -12.741 1.00 79.56 301 LEU A O 1
ATOM 2542 N N . LYS A 1 302 ? 22.090 14.778 -13.862 1.00 80.94 302 LYS A N 1
ATOM 2543 C CA . LYS A 1 302 ? 22.612 14.856 -15.236 1.00 80.94 302 LYS A CA 1
ATOM 2544 C C . LYS A 1 302 ? 22.519 16.257 -15.844 1.00 80.94 302 LYS A C 1
ATOM 2546 O O . LYS A 1 302 ? 22.979 16.462 -16.965 1.00 80.94 302 LYS A O 1
ATOM 2551 N N . GLU A 1 303 ? 21.881 17.207 -15.159 1.00 73.75 303 GLU A N 1
ATOM 2552 C CA . GLU A 1 303 ? 21.794 18.591 -15.626 1.00 73.75 303 GLU A CA 1
ATOM 2553 C C . GLU A 1 303 ? 23.182 19.257 -15.566 1.00 73.75 303 GLU A C 1
ATOM 2555 O O . GLU A 1 303 ? 23.838 19.185 -14.521 1.00 73.75 303 GLU A O 1
ATOM 2560 N N . PRO A 1 304 ? 23.640 19.908 -16.655 1.00 62.41 304 PRO A N 1
ATOM 2561 C CA . PRO A 1 304 ? 24.953 20.541 -16.696 1.00 62.41 304 PRO A CA 1
ATOM 2562 C C . PRO A 1 304 ? 25.058 21.636 -15.629 1.00 62.41 304 PRO A C 1
ATOM 2564 O O . PRO A 1 304 ? 24.168 22.483 -15.506 1.00 62.41 304 PRO A O 1
ATOM 2567 N N . LEU A 1 305 ? 26.160 21.610 -14.872 1.00 54.66 305 LEU A N 1
ATOM 2568 C CA . LEU A 1 305 ? 26.448 22.539 -13.771 1.00 54.66 305 LEU A CA 1
ATOM 2569 C C . LEU A 1 305 ? 26.419 24.015 -14.213 1.00 54.66 305 LEU A C 1
ATOM 2571 O O . LEU A 1 305 ? 26.034 24.865 -13.419 1.00 54.66 305 LEU A O 1
ATOM 2575 N N . ASP A 1 306 ? 26.691 24.299 -15.490 1.00 46.06 306 ASP A N 1
ATOM 2576 C CA . ASP A 1 306 ? 26.745 25.654 -16.063 1.00 46.06 306 ASP A CA 1
ATOM 2577 C C . ASP A 1 306 ? 25.393 26.398 -16.094 1.00 46.06 306 ASP A C 1
ATOM 2579 O O . ASP A 1 306 ? 25.351 27.605 -16.331 1.00 46.06 306 ASP A O 1
ATOM 2583 N N . LYS A 1 307 ? 24.262 25.712 -15.855 1.00 45.84 307 LYS A N 1
ATOM 2584 C CA . LYS A 1 307 ? 22.931 26.351 -15.761 1.00 45.84 307 LYS A CA 1
ATOM 2585 C C . LYS A 1 307 ? 22.578 26.857 -14.356 1.00 45.84 307 LYS A C 1
ATOM 2587 O O . LYS A 1 307 ? 21.552 27.518 -14.204 1.00 45.84 307 LYS A O 1
ATOM 2592 N N . LEU A 1 308 ? 23.403 26.580 -13.344 1.00 45.41 308 LEU A N 1
ATOM 2593 C CA . LEU A 1 308 ? 23.317 27.201 -12.022 1.00 45.41 308 LEU A CA 1
ATOM 2594 C C . LEU A 1 308 ? 24.407 28.270 -11.936 1.00 45.41 308 LEU A C 1
ATOM 2596 O O . LEU A 1 308 ? 25.589 27.964 -11.916 1.00 45.41 308 LEU A O 1
ATOM 2600 N N . HIS A 1 309 ? 23.980 29.527 -11.938 1.00 41.25 309 HIS A N 1
ATOM 2601 C CA . HIS A 1 309 ? 24.780 30.740 -12.120 1.00 41.25 309 HIS A CA 1
ATOM 2602 C C . HIS A 1 309 ? 25.751 31.081 -10.971 1.00 41.25 309 HIS A C 1
ATOM 2604 O O . HIS A 1 309 ? 26.140 32.236 -10.835 1.00 41.25 309 HIS A O 1
ATOM 2610 N N . ASP A 1 310 ? 26.149 30.111 -10.153 1.00 43.25 310 ASP A N 1
ATOM 2611 C CA . ASP A 1 310 ? 27.008 30.357 -9.003 1.00 43.25 310 ASP A CA 1
ATOM 2612 C C . ASP A 1 310 ? 28.369 29.701 -9.227 1.00 43.25 310 ASP A C 1
ATOM 2614 O O . ASP A 1 310 ? 28.468 28.538 -9.610 1.00 43.25 310 ASP A O 1
ATOM 2618 N N . GLU A 1 311 ? 29.435 30.457 -8.987 1.00 46.91 311 GLU A N 1
ATOM 2619 C CA . GLU A 1 311 ? 30.816 29.983 -8.958 1.00 46.91 311 GLU A CA 1
ATOM 2620 C C . GLU A 1 311 ? 30.954 28.862 -7.905 1.00 46.91 311 GLU A C 1
ATOM 2622 O O . GLU A 1 311 ? 31.168 29.097 -6.714 1.00 46.91 311 GLU A O 1
ATOM 2627 N N . ILE A 1 312 ? 30.773 27.606 -8.322 1.00 50.12 312 ILE A N 1
ATOM 2628 C CA . ILE A 1 312 ? 30.847 26.438 -7.440 1.00 50.12 312 ILE A CA 1
ATOM 2629 C C . ILE A 1 312 ? 32.321 26.167 -7.119 1.00 50.12 312 ILE A C 1
ATOM 2631 O O . ILE 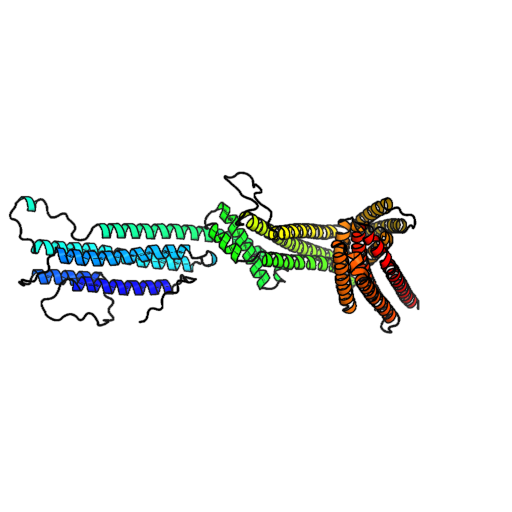A 1 312 ? 33.065 25.569 -7.892 1.00 50.12 312 ILE A O 1
ATOM 2635 N N . THR A 1 313 ? 32.745 26.587 -5.928 1.00 54.53 313 THR A N 1
ATOM 2636 C CA . THR A 1 313 ? 33.921 26.022 -5.256 1.00 54.53 313 THR A CA 1
ATOM 2637 C C . THR A 1 313 ? 33.645 24.546 -4.936 1.00 54.53 313 THR A C 1
ATOM 2639 O O . THR A 1 313 ? 32.505 24.178 -4.654 1.00 54.53 313 THR A O 1
ATOM 2642 N N . SER A 1 314 ? 34.674 23.694 -4.890 1.00 57.06 314 SER A N 1
ATOM 2643 C CA . SER A 1 314 ? 34.571 22.258 -4.545 1.00 57.06 314 SER A CA 1
ATOM 2644 C C . SER A 1 314 ? 33.800 21.957 -3.241 1.00 57.06 314 SER A C 1
ATOM 2646 O O . SER A 1 314 ? 33.253 20.868 -3.072 1.00 57.06 314 SER A O 1
ATOM 2648 N N . ALA A 1 315 ? 33.699 22.933 -2.333 1.00 54.44 315 ALA A N 1
ATOM 2649 C CA . ALA A 1 315 ? 32.880 22.865 -1.124 1.00 54.44 315 ALA A CA 1
ATOM 2650 C C . ALA A 1 315 ? 31.359 22.823 -1.402 1.00 54.44 315 ALA A C 1
ATOM 2652 O O . ALA A 1 315 ? 30.639 22.085 -0.731 1.00 54.44 315 ALA A O 1
ATOM 2653 N N . ASN A 1 316 ? 30.865 23.555 -2.405 1.00 61.69 316 ASN A N 1
ATOM 2654 C CA . ASN A 1 316 ? 29.438 23.607 -2.752 1.00 61.69 316 ASN A CA 1
ATOM 2655 C C . ASN A 1 316 ? 28.961 22.305 -3.415 1.00 61.69 316 ASN A C 1
ATOM 2657 O O . ASN A 1 316 ? 27.818 21.887 -3.228 1.00 61.69 316 ASN A O 1
ATOM 2661 N N . GLU A 1 317 ? 29.848 21.614 -4.132 1.00 65.50 317 GLU A N 1
ATOM 2662 C CA . GLU A 1 317 ? 29.556 20.305 -4.719 1.00 65.50 317 GLU A CA 1
ATOM 2663 C C . GLU A 1 317 ? 29.445 19.211 -3.645 1.00 65.50 317 GLU A C 1
ATOM 2665 O O . GLU A 1 317 ? 28.513 18.407 -3.677 1.00 65.50 317 GLU A O 1
ATOM 2670 N N . ALA A 1 318 ? 30.318 19.239 -2.631 1.00 67.88 318 ALA A N 1
ATOM 2671 C CA . ALA A 1 318 ? 30.235 18.341 -1.478 1.00 67.88 318 ALA A CA 1
ATOM 2672 C C . ALA A 1 318 ? 28.945 18.556 -0.662 1.00 67.88 318 ALA A C 1
ATOM 2674 O O . ALA A 1 318 ? 28.291 17.587 -0.273 1.00 67.88 318 ALA A O 1
ATOM 2675 N N . ILE A 1 319 ? 28.533 19.813 -0.449 1.00 70.25 319 ILE A N 1
ATOM 2676 C CA . ILE A 1 319 ? 27.264 20.145 0.222 1.00 70.25 319 ILE A CA 1
ATOM 2677 C C . ILE A 1 319 ? 26.075 19.616 -0.591 1.00 70.25 319 ILE A C 1
ATOM 2679 O O . ILE A 1 319 ? 25.222 18.914 -0.048 1.00 70.25 319 ILE A O 1
ATOM 2683 N N . ARG A 1 320 ? 26.059 19.855 -1.908 1.00 72.12 320 ARG A N 1
ATOM 2684 C CA . ARG A 1 320 ? 25.019 19.344 -2.814 1.00 72.12 320 ARG A CA 1
ATOM 2685 C C . ARG A 1 320 ? 24.939 17.815 -2.769 1.00 72.12 320 ARG A C 1
ATOM 2687 O O . ARG A 1 320 ? 23.846 17.262 -2.675 1.00 72.12 320 ARG A O 1
ATOM 2694 N N . GLN A 1 321 ? 26.073 17.115 -2.789 1.00 74.44 321 GLN A N 1
ATOM 2695 C CA . GLN A 1 321 ? 26.113 15.651 -2.679 1.00 74.44 321 GLN A CA 1
ATOM 2696 C C . GLN A 1 321 ? 25.546 15.152 -1.340 1.00 74.44 321 GLN A C 1
ATOM 2698 O O . GLN A 1 321 ? 24.775 14.191 -1.333 1.00 74.44 321 GLN A O 1
ATOM 2703 N N . LEU A 1 322 ? 25.854 15.818 -0.223 1.00 76.38 322 LEU A N 1
ATOM 2704 C CA . LEU A 1 322 ? 25.295 15.491 1.096 1.00 76.38 322 LEU A CA 1
ATOM 2705 C C . LEU A 1 322 ? 23.775 15.724 1.160 1.00 76.38 322 LEU A C 1
ATOM 2707 O O . LEU A 1 322 ? 23.040 14.908 1.725 1.00 76.38 322 LEU A O 1
ATOM 2711 N N . GLU A 1 323 ? 23.270 16.791 0.540 1.00 79.12 323 GLU A N 1
ATOM 2712 C CA . GLU A 1 323 ? 21.829 17.048 0.408 1.00 79.12 323 GLU A CA 1
ATOM 2713 C C . GLU A 1 323 ? 21.127 15.979 -0.444 1.00 79.12 323 GLU A C 1
ATOM 2715 O O . GLU A 1 323 ? 20.057 15.483 -0.078 1.00 79.12 323 GLU A O 1
ATOM 2720 N N . PHE A 1 324 ? 21.735 15.558 -1.559 1.00 80.12 324 PHE A N 1
ATOM 2721 C CA . PHE A 1 324 ? 21.200 14.467 -2.377 1.00 80.12 324 PHE A CA 1
ATOM 2722 C C . PHE A 1 324 ? 21.179 13.144 -1.612 1.00 80.12 324 PHE A C 1
ATOM 2724 O O . PHE A 1 324 ? 20.153 12.463 -1.611 1.00 80.12 324 PHE A O 1
ATOM 2731 N N . GLN A 1 325 ? 22.268 12.797 -0.923 1.00 82.25 325 GLN A N 1
ATOM 2732 C CA . GLN A 1 325 ? 22.360 11.564 -0.140 1.00 82.25 325 GLN A CA 1
ATOM 2733 C C . GLN A 1 325 ? 21.359 11.540 1.019 1.00 82.25 325 GLN A C 1
ATOM 2735 O O . GLN A 1 325 ? 20.662 10.541 1.208 1.00 82.25 325 GLN A O 1
ATOM 2740 N N . SER A 1 326 ? 21.234 12.637 1.770 1.00 84.25 326 SER A N 1
ATOM 2741 C CA . SER A 1 326 ? 20.253 12.738 2.857 1.00 84.25 326 SER A CA 1
ATOM 2742 C C . SER A 1 326 ? 18.820 12.634 2.328 1.00 84.25 326 SER A C 1
ATOM 2744 O O . SER A 1 326 ? 18.036 11.837 2.848 1.00 84.25 326 SER A O 1
ATOM 2746 N N . SER A 1 327 ? 18.497 13.321 1.228 1.00 87.44 327 SER A N 1
ATOM 2747 C CA . SER A 1 327 ? 17.186 13.220 0.579 1.00 87.44 327 SER A CA 1
ATOM 2748 C C . SER A 1 327 ? 16.875 11.800 0.090 1.00 87.44 327 SER A C 1
ATOM 2750 O O . SER A 1 327 ? 15.774 11.301 0.327 1.00 87.44 327 SER A O 1
ATOM 2752 N N . LEU A 1 328 ? 17.836 11.126 -0.549 1.00 88.62 328 LEU A N 1
ATOM 2753 C CA . LEU A 1 328 ? 17.691 9.740 -1.005 1.00 88.62 328 LEU A CA 1
ATOM 2754 C C . LEU A 1 328 ? 17.497 8.776 0.163 1.00 88.62 328 LEU A C 1
ATOM 2756 O O . LEU A 1 328 ? 16.638 7.901 0.095 1.00 88.62 328 LEU A O 1
ATOM 2760 N N . SER A 1 329 ? 18.247 8.959 1.252 1.00 88.94 329 SER A N 1
ATOM 2761 C CA . SER A 1 329 ? 18.103 8.135 2.455 1.00 88.94 329 SER A CA 1
ATOM 2762 C C . SER A 1 329 ? 16.714 8.279 3.090 1.00 88.94 329 SER A C 1
ATOM 2764 O O . SER A 1 329 ? 16.109 7.274 3.466 1.00 88.94 329 SER A O 1
ATOM 2766 N N . GLY A 1 330 ? 16.167 9.501 3.125 1.00 90.44 330 GLY A N 1
ATOM 2767 C CA . GLY A 1 330 ? 14.809 9.770 3.598 1.00 90.44 330 GLY A CA 1
ATOM 2768 C C . GLY A 1 330 ? 13.752 9.094 2.727 1.00 90.44 330 GLY A C 1
ATOM 2769 O O . GLY A 1 330 ? 12.900 8.373 3.240 1.00 90.44 330 GLY A O 1
ATOM 2770 N N . GLN A 1 331 ? 13.857 9.231 1.403 1.00 93.19 331 GLN A N 1
ATOM 2771 C CA . GLN A 1 331 ? 12.936 8.582 0.461 1.00 93.19 331 GLN A CA 1
ATOM 2772 C C . GLN A 1 331 ? 13.011 7.052 0.521 1.00 93.19 331 GLN A C 1
ATOM 2774 O O . GLN A 1 331 ? 11.987 6.374 0.481 1.00 93.19 331 GLN A O 1
ATOM 2779 N N . ARG A 1 332 ? 14.213 6.493 0.673 1.00 93.62 332 ARG A N 1
ATOM 2780 C CA . ARG A 1 332 ? 14.405 5.052 0.854 1.00 93.62 332 ARG A CA 1
ATOM 2781 C C . ARG A 1 332 ? 13.778 4.561 2.164 1.00 93.62 332 ARG A C 1
ATOM 2783 O O . ARG A 1 332 ? 13.176 3.492 2.210 1.00 93.62 332 ARG A O 1
ATOM 2790 N N . PHE A 1 333 ? 13.840 5.359 3.230 1.00 94.12 333 PHE A N 1
ATOM 2791 C CA . PHE A 1 333 ? 13.142 5.056 4.482 1.00 94.12 333 PHE A CA 1
ATOM 2792 C C . PHE A 1 333 ? 11.608 5.108 4.340 1.00 94.12 333 PHE A C 1
ATOM 2794 O O . PHE A 1 333 ? 10.908 4.258 4.905 1.00 94.12 333 PHE A O 1
ATOM 2801 N N . GLU A 1 334 ? 11.079 6.062 3.563 1.00 95.69 334 GLU A N 1
ATOM 2802 C CA . GLU A 1 334 ? 9.661 6.101 3.175 1.00 95.69 334 GLU A CA 1
ATOM 2803 C C . GLU A 1 334 ? 9.264 4.825 2.411 1.00 95.69 334 GLU A C 1
ATOM 2805 O O . GLU A 1 334 ? 8.279 4.175 2.776 1.00 95.69 334 GLU A O 1
ATOM 2810 N N . LEU A 1 335 ? 10.080 4.408 1.434 1.00 96.50 335 LEU A N 1
ATOM 2811 C CA . LEU A 1 335 ? 9.894 3.189 0.642 1.00 96.50 335 LEU A CA 1
ATOM 2812 C C . LEU A 1 335 ? 9.856 1.924 1.511 1.00 96.50 335 LEU A C 1
ATOM 2814 O O . LEU A 1 335 ? 8.934 1.117 1.390 1.00 96.50 335 LEU A O 1
ATOM 2818 N N . HIS A 1 336 ? 10.797 1.769 2.445 1.00 95.31 336 HIS A N 1
ATOM 2819 C CA . HIS A 1 336 ? 10.787 0.643 3.384 1.00 95.31 336 HIS A CA 1
ATOM 2820 C C . HIS A 1 336 ? 9.545 0.639 4.278 1.00 95.31 336 HIS A C 1
ATOM 2822 O O . HIS A 1 336 ? 9.015 -0.423 4.607 1.00 95.31 336 HIS A O 1
ATOM 2828 N N . THR A 1 337 ? 9.050 1.814 4.676 1.00 95.38 337 THR A N 1
ATOM 2829 C CA . THR A 1 337 ? 7.799 1.896 5.436 1.00 95.38 337 THR A CA 1
ATOM 2830 C C . THR A 1 337 ? 6.599 1.496 4.591 1.00 95.38 337 THR A C 1
ATOM 2832 O O . THR A 1 337 ? 5.733 0.790 5.108 1.00 95.38 337 THR A O 1
ATOM 2835 N N . LEU A 1 338 ? 6.548 1.890 3.317 1.00 96.69 338 LEU A N 1
ATOM 2836 C CA . LEU A 1 338 ? 5.524 1.428 2.382 1.00 96.69 338 LEU A CA 1
ATOM 2837 C C . LEU A 1 338 ? 5.565 -0.102 2.243 1.00 96.69 338 LEU A C 1
ATOM 2839 O O . LEU A 1 338 ? 4.559 -0.746 2.533 1.00 96.69 338 LEU A O 1
ATOM 2843 N N . GLY A 1 339 ? 6.729 -0.687 1.942 1.00 95.56 339 GLY A N 1
ATOM 2844 C CA . GLY A 1 339 ? 6.905 -2.143 1.841 1.00 95.56 339 GLY A CA 1
ATOM 2845 C C . GLY A 1 339 ? 6.498 -2.893 3.112 1.00 95.56 339 GLY A C 1
ATOM 2846 O O . GLY A 1 339 ? 5.698 -3.823 3.067 1.00 95.56 339 GLY A O 1
ATOM 2847 N N . ALA A 1 340 ? 6.942 -2.425 4.282 1.00 95.25 340 ALA A N 1
ATOM 2848 C CA . ALA A 1 340 ? 6.560 -3.022 5.562 1.00 95.25 340 ALA A CA 1
ATOM 2849 C C . ALA A 1 340 ? 5.054 -2.907 5.865 1.00 95.25 340 ALA A C 1
ATOM 2851 O O . ALA A 1 340 ? 4.521 -3.699 6.644 1.00 95.25 340 ALA A O 1
ATOM 2852 N N . THR A 1 341 ? 4.370 -1.908 5.298 1.00 95.62 341 THR A N 1
ATOM 2853 C CA . THR A 1 341 ? 2.919 -1.724 5.449 1.00 95.62 341 THR A CA 1
ATOM 2854 C C . THR A 1 341 ? 2.150 -2.644 4.510 1.00 95.62 341 THR A C 1
ATOM 2856 O O . THR A 1 341 ? 1.203 -3.280 4.964 1.00 95.62 341 THR A O 1
ATOM 2859 N N . ILE A 1 342 ? 2.587 -2.768 3.251 1.00 95.50 342 ILE A N 1
ATOM 2860 C CA . ILE A 1 342 ? 2.042 -3.724 2.274 1.00 95.50 342 ILE A CA 1
ATOM 2861 C C . ILE A 1 342 ? 2.133 -5.139 2.844 1.00 95.50 342 ILE A C 1
ATOM 2863 O O . ILE A 1 342 ? 1.121 -5.832 2.920 1.00 95.50 342 ILE A O 1
ATOM 2867 N N . SER A 1 343 ? 3.307 -5.516 3.352 1.00 93.44 343 SER A N 1
ATOM 2868 C CA . SER A 1 343 ? 3.533 -6.840 3.924 1.00 93.44 343 SER A CA 1
ATOM 2869 C C . SER A 1 343 ? 2.671 -7.107 5.151 1.00 93.44 343 SER A C 1
ATOM 2871 O O . SER A 1 343 ? 1.979 -8.120 5.225 1.00 93.44 343 SER A O 1
ATOM 2873 N N . ALA A 1 344 ? 2.595 -6.147 6.081 1.00 92.88 344 ALA A N 1
ATOM 2874 C CA . ALA A 1 344 ? 1.714 -6.269 7.240 1.00 92.88 344 ALA A CA 1
ATOM 2875 C C . ALA A 1 344 ? 0.229 -6.377 6.847 1.00 92.88 344 ALA A C 1
ATOM 2877 O O . ALA A 1 344 ? -0.516 -7.115 7.490 1.00 92.88 344 ALA A O 1
ATOM 2878 N N . TYR A 1 345 ? -0.203 -5.660 5.805 1.00 93.81 345 TYR A N 1
ATOM 2879 C CA . TYR A 1 345 ? -1.571 -5.740 5.299 1.00 93.81 345 TYR A CA 1
ATOM 2880 C C . TYR A 1 345 ? -1.850 -7.083 4.622 1.00 93.81 345 TYR A C 1
ATOM 2882 O O . TYR A 1 345 ? -2.896 -7.684 4.859 1.00 93.81 345 TYR A O 1
ATOM 2890 N N . ARG A 1 346 ? -0.896 -7.597 3.839 1.00 90.88 346 ARG A N 1
ATOM 2891 C CA . ARG A 1 346 ? -0.973 -8.927 3.236 1.00 90.88 346 ARG A CA 1
ATOM 2892 C C . ARG A 1 346 ? -1.089 -10.008 4.308 1.00 90.88 346 ARG A C 1
ATOM 2894 O O . ARG A 1 346 ? -2.020 -10.804 4.244 1.00 90.88 346 ARG A O 1
ATOM 2901 N N . THR A 1 347 ? -0.218 -10.001 5.320 1.00 89.44 347 THR A N 1
ATOM 2902 C CA . THR A 1 347 ? -0.297 -10.930 6.461 1.00 89.44 347 THR A CA 1
ATOM 2903 C C . THR A 1 347 ? -1.659 -10.852 7.146 1.00 89.44 347 THR A C 1
ATOM 2905 O O . THR A 1 347 ? -2.291 -11.879 7.374 1.00 89.44 347 THR A O 1
ATOM 2908 N N . PHE A 1 348 ? -2.159 -9.638 7.396 1.00 90.12 348 PHE A N 1
ATOM 2909 C CA . PHE A 1 348 ? -3.492 -9.442 7.960 1.00 90.12 348 PHE A CA 1
ATOM 2910 C C . PHE A 1 348 ? -4.594 -10.099 7.113 1.00 90.12 348 PHE A C 1
ATOM 2912 O O . PHE A 1 348 ? -5.466 -10.768 7.667 1.00 90.12 348 PHE A O 1
ATOM 2919 N N . LEU A 1 349 ? -4.574 -9.942 5.786 1.00 88.19 349 LEU A N 1
ATOM 2920 C CA . LEU A 1 349 ? -5.565 -10.574 4.910 1.00 88.19 349 LEU A CA 1
ATOM 2921 C C . LEU A 1 349 ? -5.463 -12.104 4.944 1.00 88.19 349 LEU A C 1
ATOM 2923 O O . LEU A 1 349 ? -6.488 -12.767 5.067 1.00 88.19 349 LEU A O 1
ATOM 2927 N N . LEU A 1 350 ? -4.250 -12.661 4.902 1.00 84.44 350 LEU A N 1
ATOM 2928 C CA . LEU A 1 350 ? -4.029 -14.113 4.901 1.00 84.44 350 LEU A CA 1
ATOM 2929 C C . LEU A 1 350 ? -4.462 -14.792 6.209 1.00 84.44 350 LEU A C 1
ATOM 2931 O O . LEU A 1 350 ? -4.983 -15.908 6.168 1.00 84.44 350 LEU A O 1
ATOM 2935 N N . GLU A 1 351 ? -4.250 -14.128 7.348 1.00 82.38 351 GLU A N 1
ATOM 2936 C CA . GLU A 1 351 ? -4.610 -14.642 8.676 1.00 82.38 351 GLU A CA 1
ATOM 2937 C C . GLU A 1 351 ? -6.088 -14.425 9.017 1.00 82.38 351 GLU A C 1
ATOM 2939 O O . GLU A 1 351 ? -6.683 -15.221 9.744 1.00 82.38 351 GLU A O 1
ATOM 2944 N N . SER A 1 352 ? -6.686 -13.337 8.520 1.00 78.75 352 SER A N 1
ATOM 2945 C CA . SER A 1 352 ? -8.049 -12.957 8.889 1.00 78.75 352 SER A CA 1
ATOM 2946 C C . SER A 1 352 ? -9.123 -13.427 7.911 1.00 78.75 352 SER A C 1
ATOM 2948 O O . SER A 1 352 ? -10.294 -13.270 8.247 1.00 78.75 352 SER A O 1
ATOM 2950 N N . ASP A 1 353 ? -8.794 -13.975 6.735 1.00 72.94 353 ASP A N 1
ATOM 2951 C CA . ASP A 1 353 ? -9.769 -14.473 5.748 1.00 72.94 353 ASP A CA 1
ATOM 2952 C C . ASP A 1 353 ? -10.737 -15.512 6.372 1.00 72.94 353 ASP A C 1
ATOM 2954 O O . ASP A 1 353 ? -10.307 -16.338 7.183 1.00 72.94 353 ASP A O 1
ATOM 2958 N N . PRO A 1 354 ? -12.051 -15.499 6.045 1.00 68.12 354 PRO A N 1
ATOM 2959 C CA . PRO A 1 354 ? -12.979 -16.553 6.470 1.00 68.12 354 PRO A CA 1
ATOM 2960 C C . PRO A 1 354 ? -12.517 -17.979 6.115 1.00 68.12 354 PRO A C 1
ATOM 2962 O O . PRO A 1 354 ? -12.807 -18.910 6.867 1.00 68.12 354 PRO A O 1
ATOM 2965 N N . ASN A 1 355 ? -11.784 -18.133 5.008 1.00 65.81 355 ASN A N 1
ATOM 2966 C CA . ASN A 1 355 ? -11.050 -19.332 4.612 1.00 65.81 355 ASN A CA 1
ATOM 2967 C C . ASN A 1 355 ? -9.542 -19.016 4.605 1.00 65.81 355 ASN A C 1
ATOM 2969 O O . ASN A 1 355 ? -8.972 -18.751 3.546 1.00 65.81 355 ASN A O 1
ATOM 2973 N N . PRO A 1 356 ? -8.880 -19.029 5.776 1.00 59.72 356 PRO A N 1
ATOM 2974 C CA . PRO A 1 356 ? -7.511 -18.548 5.901 1.00 59.72 356 PRO A CA 1
ATOM 2975 C C . PRO A 1 356 ? -6.546 -19.386 5.062 1.00 59.72 356 PRO A C 1
ATOM 2977 O O . PRO A 1 356 ? -6.510 -20.616 5.168 1.00 59.72 356 PRO A O 1
ATOM 2980 N N . TYR A 1 357 ? -5.735 -18.697 4.255 1.00 60.84 357 TYR A N 1
ATOM 2981 C CA . TYR A 1 357 ? -4.636 -19.308 3.506 1.00 60.84 357 TYR A CA 1
ATOM 2982 C C . TYR A 1 357 ? -3.603 -19.910 4.463 1.00 60.84 357 TYR A C 1
ATOM 2984 O O . TYR A 1 357 ? -3.096 -21.001 4.213 1.00 60.84 357 TYR A O 1
ATOM 2992 N N . VAL A 1 358 ? -3.357 -19.233 5.591 1.00 58.44 358 VAL A N 1
ATOM 2993 C CA . VAL A 1 358 ? -2.446 -19.665 6.653 1.00 58.44 358 VAL A CA 1
ATOM 2994 C C . VAL A 1 358 ? -3.214 -19.814 7.956 1.00 58.44 358 VAL A C 1
ATOM 2996 O O . VAL A 1 358 ? -3.859 -18.871 8.410 1.00 58.44 358 VAL A O 1
ATOM 2999 N N . ARG A 1 359 ? -3.125 -20.983 8.601 1.00 56.06 359 ARG A N 1
ATOM 3000 C CA . ARG A 1 359 ? -3.734 -21.194 9.921 1.00 56.06 359 ARG A CA 1
ATOM 3001 C C . ARG A 1 359 ? -2.701 -21.638 10.942 1.00 56.06 359 ARG A C 1
ATOM 3003 O O . ARG A 1 359 ? -2.065 -22.679 10.791 1.00 56.06 359 ARG A O 1
ATOM 3010 N N . THR A 1 360 ? -2.617 -20.903 12.042 1.00 55.19 360 THR A N 1
ATOM 3011 C CA . THR A 1 360 ? -1.827 -21.283 13.215 1.00 55.19 360 THR A CA 1
ATOM 3012 C C . THR A 1 360 ? -2.715 -22.076 14.172 1.00 55.19 360 THR A C 1
ATOM 3014 O O . THR A 1 360 ? -3.743 -21.585 14.646 1.00 55.19 360 THR A O 1
ATOM 3017 N N . ARG A 1 361 ? -2.351 -23.328 14.473 1.00 50.41 361 ARG A N 1
ATOM 3018 C CA . ARG A 1 361 ? -3.052 -24.155 15.470 1.00 50.41 361 ARG A CA 1
ATOM 3019 C C . ARG A 1 361 ? -2.064 -24.570 16.556 1.00 50.41 361 ARG A C 1
ATOM 3021 O O . ARG A 1 361 ? -1.085 -25.250 16.278 1.00 50.41 361 ARG A O 1
ATOM 3028 N N . GLY A 1 362 ? -2.321 -24.150 17.796 1.00 49.06 362 GLY A N 1
ATOM 3029 C CA . GLY A 1 362 ? -1.583 -24.628 18.972 1.00 49.06 362 GLY A CA 1
ATOM 3030 C C . GLY A 1 362 ? -0.101 -24.233 19.053 1.00 49.06 362 GLY A C 1
ATOM 3031 O O . GLY A 1 362 ? 0.656 -24.948 19.695 1.00 49.06 362 GLY A O 1
ATOM 3032 N N . GLY A 1 363 ? 0.322 -23.131 18.423 1.00 46.62 363 GLY A N 1
ATOM 3033 C CA . GLY A 1 363 ? 1.707 -22.641 18.516 1.00 46.62 363 GLY A CA 1
ATOM 3034 C C . GLY A 1 363 ? 2.723 -23.343 17.604 1.00 46.62 363 GLY A C 1
ATOM 3035 O O . GLY A 1 363 ? 3.916 -23.102 17.754 1.00 46.62 363 GLY A O 1
ATOM 3036 N N . PHE A 1 364 ? 2.273 -24.178 16.661 1.00 42.16 364 PHE A N 1
ATOM 3037 C CA . PHE A 1 364 ? 3.117 -24.760 15.609 1.00 42.16 364 PHE A CA 1
ATOM 3038 C C . PHE A 1 364 ? 3.043 -23.968 14.295 1.00 42.16 364 PHE A C 1
ATOM 3040 O O . PHE A 1 364 ? 2.113 -23.185 14.093 1.00 42.16 364 PHE A O 1
ATOM 3047 N N . SER A 1 365 ? 4.045 -24.194 13.433 1.00 48.25 365 SER A N 1
ATOM 3048 C CA . SER A 1 365 ? 4.299 -23.505 12.159 1.00 48.25 365 SER A CA 1
ATOM 3049 C C . SER A 1 365 ? 3.058 -23.326 11.286 1.00 48.25 365 SER A C 1
ATOM 3051 O O . SER A 1 365 ? 2.189 -24.189 11.238 1.00 48.25 365 SER A O 1
ATOM 3053 N N . GLU A 1 366 ? 3.023 -22.203 10.579 1.00 56.50 366 GLU A N 1
ATOM 3054 C CA . GLU A 1 366 ? 2.042 -21.814 9.569 1.00 56.50 366 GLU A CA 1
ATOM 3055 C C . GLU A 1 366 ? 1.832 -22.922 8.519 1.00 56.50 366 GLU A C 1
ATOM 3057 O O . GLU A 1 366 ? 2.741 -23.249 7.759 1.00 56.50 366 GLU A O 1
ATOM 3062 N N . TRP A 1 367 ? 0.640 -23.530 8.485 1.00 52.81 367 TRP A N 1
ATOM 3063 C CA . TRP A 1 367 ? 0.265 -24.495 7.444 1.00 52.81 367 TRP A CA 1
ATOM 3064 C C . TRP A 1 367 ? -0.556 -23.785 6.375 1.00 52.81 367 TRP A C 1
ATOM 3066 O O . TRP A 1 367 ? -1.476 -23.034 6.709 1.00 52.81 367 TRP A O 1
ATOM 3076 N N . ILE A 1 368 ? -0.250 -24.058 5.106 1.00 62.47 368 ILE A N 1
ATOM 3077 C CA . ILE A 1 368 ? -1.057 -23.603 3.972 1.00 62.47 368 ILE A CA 1
ATOM 3078 C C . ILE A 1 368 ? -2.315 -24.474 3.917 1.00 62.47 368 ILE A C 1
ATOM 3080 O O . ILE A 1 368 ? -2.218 -25.689 3.744 1.00 62.47 368 ILE A O 1
ATOM 3084 N N . VAL A 1 369 ? -3.490 -23.872 4.105 1.00 59.25 369 VAL A N 1
ATOM 3085 C CA . VAL A 1 369 ? -4.770 -24.603 4.242 1.00 59.25 369 VAL A CA 1
ATOM 3086 C C . VAL A 1 369 ? -5.732 -24.332 3.076 1.00 59.25 369 VAL A C 1
ATOM 3088 O O . VAL A 1 369 ? -6.765 -24.988 2.969 1.00 59.25 369 VAL A O 1
ATOM 3091 N N . GLY A 1 370 ? -5.397 -23.407 2.171 1.00 62.41 370 GLY A N 1
ATOM 3092 C CA . GLY A 1 370 ? -6.263 -23.009 1.058 1.00 62.41 370 GLY A CA 1
ATOM 3093 C C . GLY A 1 370 ? -5.502 -22.430 -0.133 1.00 62.41 370 GLY A C 1
ATOM 3094 O O . GLY A 1 370 ? -4.274 -22.434 -0.162 1.00 62.41 370 GLY A O 1
ATOM 3095 N N . GLN A 1 371 ? -6.234 -21.933 -1.133 1.00 67.94 371 GLN A N 1
ATOM 3096 C CA . GLN A 1 371 ? -5.647 -21.158 -2.228 1.00 67.94 371 GLN A CA 1
ATOM 3097 C C . GLN A 1 371 ? -5.439 -19.708 -1.792 1.00 67.94 371 GLN A C 1
ATOM 3099 O O . GLN A 1 371 ? -6.288 -19.138 -1.113 1.00 67.94 371 GLN A O 1
ATOM 3104 N N . GLU A 1 372 ? -4.315 -19.115 -2.191 1.00 74.19 372 GLU A N 1
ATOM 3105 C CA . GLU A 1 372 ? -4.026 -17.717 -1.883 1.00 74.19 372 GLU A CA 1
ATOM 3106 C C . GLU A 1 372 ? -5.046 -16.793 -2.579 1.00 74.19 372 GLU A C 1
ATOM 3108 O O . GLU A 1 372 ? -5.204 -16.898 -3.806 1.00 74.19 372 GLU A O 1
ATOM 3113 N N . PRO A 1 373 ? -5.714 -15.883 -1.840 1.00 77.81 373 PRO A N 1
ATOM 3114 C CA . PRO A 1 373 ? -6.631 -14.909 -2.421 1.00 77.81 373 PRO A CA 1
ATOM 3115 C C . PRO A 1 373 ? -5.981 -14.104 -3.555 1.00 77.81 373 PRO A C 1
ATOM 3117 O O . PRO A 1 373 ? -4.822 -13.699 -3.481 1.00 77.81 373 PRO A O 1
ATOM 3120 N N . SER A 1 374 ? -6.735 -13.804 -4.614 1.00 78.88 374 SER A N 1
ATOM 3121 C CA . SER A 1 374 ? -6.220 -13.006 -5.742 1.00 78.88 374 SER A CA 1
ATOM 3122 C C . SER A 1 374 ? -5.707 -11.629 -5.302 1.00 78.88 374 SER A C 1
ATOM 3124 O O . SER A 1 374 ? -4.697 -11.150 -5.811 1.00 78.88 374 SER A O 1
ATOM 3126 N N . GLN A 1 375 ? -6.359 -11.018 -4.311 1.00 80.25 375 GLN A N 1
ATOM 3127 C CA . GLN A 1 375 ? -5.976 -9.718 -3.760 1.00 80.25 375 GLN A CA 1
ATOM 3128 C C . GLN A 1 375 ? -4.620 -9.750 -3.044 1.00 80.25 375 GLN A C 1
ATOM 3130 O O . GLN A 1 375 ? -3.878 -8.776 -3.124 1.00 80.25 375 GLN A O 1
ATOM 3135 N N . THR A 1 376 ? -4.250 -10.851 -2.383 1.00 84.12 376 THR A N 1
ATOM 3136 C CA . THR A 1 376 ? -2.947 -10.949 -1.705 1.00 84.12 376 THR A CA 1
ATOM 3137 C C . THR A 1 376 ? -1.812 -11.221 -2.684 1.00 84.12 376 THR A C 1
ATOM 3139 O O . THR A 1 376 ? -0.710 -10.732 -2.449 1.00 84.12 376 THR A O 1
ATOM 3142 N N . LYS A 1 377 ? -2.088 -11.877 -3.821 1.00 85.56 377 LYS A N 1
ATOM 3143 C CA . LYS A 1 377 ? -1.123 -12.003 -4.928 1.00 85.56 377 LYS A CA 1
ATOM 3144 C C . LYS A 1 377 ? -0.740 -10.642 -5.512 1.00 85.56 377 LYS A C 1
ATOM 3146 O O . LYS A 1 377 ? 0.441 -10.382 -5.708 1.00 85.56 377 LYS A O 1
ATOM 3151 N N . LEU A 1 378 ? -1.714 -9.744 -5.699 1.00 87.56 378 LEU A N 1
ATOM 3152 C CA . LEU A 1 378 ? -1.442 -8.364 -6.130 1.00 87.56 378 LEU A CA 1
ATOM 3153 C C . LEU A 1 378 ? -0.548 -7.613 -5.133 1.00 87.56 378 LEU A C 1
ATOM 3155 O O . LEU A 1 378 ? 0.276 -6.800 -5.539 1.00 87.56 378 LEU A O 1
ATOM 3159 N N . LEU A 1 379 ? -0.701 -7.866 -3.829 1.00 90.69 379 LEU A N 1
ATOM 3160 C CA . LEU A 1 379 ? 0.177 -7.279 -2.813 1.00 90.69 379 LEU A CA 1
ATOM 3161 C C . LEU A 1 379 ? 1.586 -7.882 -2.867 1.00 90.69 379 LEU A C 1
ATOM 3163 O O . LEU A 1 379 ? 2.546 -7.151 -2.667 1.00 90.69 379 LEU A O 1
ATOM 3167 N N . THR A 1 380 ? 1.728 -9.171 -3.182 1.00 90.50 380 THR A N 1
ATOM 3168 C CA . THR A 1 380 ? 3.039 -9.804 -3.407 1.00 90.50 380 THR A CA 1
ATOM 3169 C C . THR A 1 380 ? 3.765 -9.208 -4.609 1.00 90.50 380 THR A C 1
ATOM 3171 O O . THR A 1 380 ? 4.954 -8.920 -4.524 1.00 90.50 380 THR A O 1
ATOM 3174 N N . GLU A 1 381 ? 3.063 -8.962 -5.717 1.00 90.00 381 GLU A N 1
ATOM 3175 C CA . GLU A 1 381 ? 3.637 -8.250 -6.868 1.00 90.00 381 GLU A CA 1
ATOM 3176 C C . GLU A 1 381 ? 4.142 -6.856 -6.462 1.00 90.00 381 GLU A C 1
ATOM 3178 O O . GLU A 1 381 ? 5.258 -6.473 -6.804 1.00 90.00 381 GLU A O 1
ATOM 3183 N N . GLN A 1 382 ? 3.371 -6.134 -5.641 1.00 93.19 382 GLN A N 1
ATOM 3184 C CA . GLN A 1 382 ? 3.799 -4.843 -5.100 1.00 93.19 382 GLN A CA 1
ATOM 3185 C C . GLN A 1 382 ? 5.005 -4.952 -4.159 1.00 93.19 382 GLN A C 1
ATOM 3187 O O . GLN A 1 382 ? 5.840 -4.054 -4.158 1.00 93.19 382 GLN A O 1
ATOM 3192 N N . GLU A 1 383 ? 5.121 -6.013 -3.355 1.00 92.81 383 GLU A N 1
ATOM 3193 C CA . GLU A 1 383 ? 6.315 -6.259 -2.532 1.00 92.81 383 GLU A CA 1
ATOM 3194 C C . GLU A 1 383 ? 7.564 -6.408 -3.415 1.00 92.81 383 GLU A C 1
ATOM 3196 O O . GLU A 1 383 ? 8.574 -5.753 -3.150 1.00 92.81 383 GLU A O 1
ATOM 3201 N N . PHE A 1 384 ? 7.478 -7.173 -4.509 1.00 92.12 384 PHE A N 1
ATOM 3202 C CA . PHE A 1 384 ? 8.576 -7.298 -5.475 1.00 92.12 384 PHE A CA 1
ATOM 3203 C C . PHE A 1 384 ? 8.913 -5.967 -6.163 1.00 92.12 384 PHE A C 1
ATOM 3205 O O . PHE A 1 384 ? 10.091 -5.636 -6.325 1.00 92.12 384 PHE A O 1
ATOM 3212 N N . ASP A 1 385 ? 7.906 -5.165 -6.522 1.00 92.44 385 ASP A N 1
ATOM 3213 C CA . ASP A 1 385 ? 8.121 -3.827 -7.086 1.00 92.44 385 ASP A CA 1
ATOM 3214 C C . ASP A 1 385 ? 8.876 -2.909 -6.106 1.00 92.44 385 ASP A C 1
ATOM 3216 O O . ASP A 1 385 ? 9.775 -2.164 -6.512 1.00 92.44 385 ASP A O 1
ATOM 3220 N N . ILE A 1 386 ? 8.559 -2.984 -4.807 1.00 95.56 386 ILE A N 1
ATOM 3221 C CA . ILE A 1 386 ? 9.253 -2.236 -3.747 1.00 95.56 386 ILE A CA 1
ATOM 3222 C C . ILE A 1 386 ? 10.722 -2.656 -3.651 1.00 95.56 386 ILE A C 1
ATOM 3224 O O . ILE A 1 386 ? 11.590 -1.786 -3.579 1.00 95.56 386 ILE A O 1
ATOM 3228 N N . GLU A 1 387 ? 11.019 -3.957 -3.670 1.00 93.56 387 GLU A N 1
ATOM 3229 C CA . GLU A 1 387 ? 12.397 -4.470 -3.633 1.00 93.56 387 GLU A CA 1
ATOM 3230 C C . GLU A 1 387 ? 13.207 -4.014 -4.851 1.00 93.56 387 GLU A C 1
ATOM 3232 O O . GLU A 1 387 ? 14.354 -3.574 -4.723 1.00 93.56 387 GLU A O 1
ATOM 3237 N N . LYS A 1 388 ? 12.589 -4.046 -6.034 1.00 91.69 388 LYS A N 1
ATOM 3238 C CA . LYS A 1 388 ? 13.204 -3.566 -7.273 1.00 91.69 388 LYS A CA 1
ATOM 3239 C C . LYS A 1 388 ? 13.519 -2.073 -7.205 1.00 91.69 388 LYS A C 1
ATOM 3241 O O . LYS A 1 388 ? 14.611 -1.654 -7.592 1.00 91.69 388 LYS A O 1
ATOM 3246 N N . LEU A 1 389 ? 12.592 -1.266 -6.687 1.00 93.94 389 LEU A N 1
ATOM 3247 C CA . LEU A 1 389 ? 12.817 0.165 -6.501 1.00 93.94 389 LEU A CA 1
ATOM 3248 C C . LEU A 1 389 ? 13.883 0.434 -5.423 1.00 93.94 389 LEU A C 1
ATOM 3250 O O . LEU A 1 389 ? 14.696 1.341 -5.595 1.00 93.94 389 LEU A O 1
ATOM 3254 N N . ASP A 1 390 ? 13.953 -0.372 -4.358 1.00 94.81 390 ASP A N 1
ATOM 3255 C CA . ASP A 1 390 ? 15.005 -0.265 -3.335 1.00 94.81 390 ASP A CA 1
ATOM 3256 C C . ASP A 1 390 ? 16.399 -0.516 -3.924 1.00 94.81 390 ASP A C 1
ATOM 3258 O O . ASP A 1 390 ? 17.341 0.234 -3.649 1.00 94.81 390 ASP A O 1
ATOM 3262 N N . ALA A 1 391 ? 16.525 -1.521 -4.797 1.00 91.75 391 ALA A N 1
ATOM 3263 C CA . ALA A 1 391 ? 17.760 -1.782 -5.528 1.00 91.75 391 ALA A CA 1
ATOM 3264 C C . ALA A 1 391 ? 18.175 -0.574 -6.388 1.00 91.75 391 ALA A C 1
ATOM 3266 O O . ALA A 1 391 ? 19.352 -0.212 -6.408 1.00 91.75 391 ALA A O 1
ATOM 3267 N N . GLN A 1 392 ? 17.222 0.106 -7.032 1.00 92.62 392 GLN A N 1
ATOM 3268 C CA . GLN A 1 392 ? 17.486 1.327 -7.802 1.00 92.62 392 GLN A CA 1
ATOM 3269 C C . GLN A 1 392 ? 17.907 2.508 -6.908 1.00 92.62 392 GLN A C 1
ATOM 3271 O O . GLN A 1 392 ? 18.874 3.200 -7.228 1.00 92.62 392 GLN A O 1
ATOM 3276 N N . TYR A 1 393 ? 17.257 2.712 -5.755 1.00 92.94 393 TYR A N 1
ATOM 3277 C CA . TYR A 1 393 ? 17.692 3.701 -4.757 1.00 92.94 393 TYR A CA 1
ATOM 3278 C C . TYR A 1 393 ? 19.124 3.440 -4.289 1.00 92.94 393 TYR A C 1
ATOM 3280 O O . TYR A 1 393 ? 19.914 4.376 -4.154 1.00 92.94 393 TYR A O 1
ATOM 3288 N N . LYS A 1 394 ? 19.472 2.171 -4.061 1.00 90.31 394 LYS A N 1
ATOM 3289 C CA . LYS A 1 394 ? 20.824 1.769 -3.675 1.00 90.31 394 LYS A CA 1
ATOM 3290 C C . LYS A 1 394 ? 21.835 2.054 -4.787 1.00 90.31 394 LYS A C 1
ATOM 3292 O O . LYS A 1 394 ? 22.848 2.682 -4.506 1.00 90.31 394 LYS A O 1
ATOM 3297 N N . LEU A 1 395 ? 21.536 1.681 -6.034 1.00 87.44 395 LEU A N 1
ATOM 3298 C CA . LEU A 1 395 ? 22.398 1.956 -7.193 1.00 87.44 395 LEU A CA 1
ATOM 3299 C C . LEU A 1 395 ? 22.674 3.453 -7.376 1.00 87.44 395 LEU A C 1
ATOM 3301 O O . LEU A 1 395 ? 23.815 3.842 -7.624 1.00 87.44 395 LEU A O 1
ATOM 3305 N N . LEU A 1 396 ? 21.646 4.292 -7.222 1.00 88.75 396 LEU A N 1
ATOM 3306 C CA . LEU A 1 396 ? 21.801 5.744 -7.276 1.00 88.75 396 LEU A CA 1
ATOM 3307 C C . LEU A 1 396 ? 22.581 6.275 -6.065 1.00 88.75 396 LEU A C 1
ATOM 3309 O O . LEU A 1 396 ? 23.416 7.155 -6.212 1.00 88.75 396 LEU A O 1
ATOM 3313 N N . SER A 1 397 ? 22.352 5.744 -4.863 1.00 87.06 397 SER A N 1
ATOM 3314 C CA . SER A 1 397 ? 23.116 6.143 -3.675 1.00 87.06 397 SER A CA 1
ATOM 3315 C C . SER A 1 397 ? 24.599 5.778 -3.785 1.00 87.06 397 SER A C 1
ATOM 3317 O O . SER A 1 397 ? 25.449 6.540 -3.324 1.00 87.06 397 SER A O 1
ATOM 3319 N N . ASP A 1 398 ? 24.909 4.615 -4.357 1.00 84.44 398 ASP A N 1
ATOM 3320 C CA . ASP A 1 398 ? 26.276 4.126 -4.524 1.00 84.44 398 ASP A CA 1
ATOM 3321 C C . ASP A 1 398 ? 27.023 4.915 -5.611 1.00 84.44 398 ASP A C 1
ATOM 3323 O O . ASP A 1 398 ? 28.233 5.111 -5.493 1.00 84.44 398 ASP A O 1
ATOM 3327 N N . SER A 1 399 ? 26.326 5.454 -6.622 1.00 80.88 399 SER A N 1
ATOM 3328 C CA . SER A 1 399 ? 26.969 6.261 -7.668 1.00 80.88 399 SER A CA 1
ATOM 3329 C C . SER A 1 399 ? 27.574 7.562 -7.137 1.00 80.88 399 SER A C 1
ATOM 3331 O O . SER A 1 399 ? 28.630 7.963 -7.615 1.00 80.88 399 SER A O 1
ATOM 3333 N N . PHE A 1 400 ? 27.005 8.154 -6.079 1.00 75.31 400 PHE A N 1
ATOM 3334 C CA . PHE A 1 400 ? 27.581 9.333 -5.413 1.00 75.31 400 PHE A CA 1
ATOM 3335 C C . PHE A 1 400 ? 28.915 9.066 -4.703 1.00 75.31 400 PHE A C 1
ATOM 3337 O O . PHE A 1 400 ? 29.568 10.010 -4.270 1.00 75.31 400 PHE A O 1
ATOM 3344 N N . ARG A 1 401 ? 29.321 7.802 -4.531 1.00 73.25 401 ARG A N 1
ATOM 3345 C CA . ARG A 1 401 ? 30.617 7.449 -3.928 1.00 73.25 401 ARG A CA 1
ATOM 3346 C C . ARG A 1 401 ? 31.742 7.362 -4.959 1.00 73.25 401 ARG A C 1
ATOM 3348 O O . ARG A 1 401 ? 32.908 7.337 -4.573 1.00 73.25 401 ARG A O 1
ATOM 3355 N N . ASN A 1 402 ? 31.407 7.299 -6.247 1.00 70.38 402 ASN A N 1
ATOM 3356 C CA . ASN A 1 402 ? 32.373 7.117 -7.323 1.00 70.38 402 ASN A CA 1
ATOM 3357 C C . ASN A 1 402 ? 32.855 8.470 -7.863 1.00 70.38 402 ASN A C 1
ATOM 3359 O O . ASN A 1 402 ? 32.074 9.401 -8.032 1.00 70.38 402 ASN A O 1
ATOM 3363 N N . ASN A 1 403 ? 34.150 8.576 -8.170 1.00 66.25 403 ASN A N 1
ATOM 3364 C CA . ASN A 1 403 ? 34.720 9.778 -8.781 1.00 66.25 403 ASN A CA 1
ATOM 3365 C C . ASN A 1 403 ? 34.208 9.939 -10.228 1.00 66.25 403 ASN A C 1
ATOM 3367 O O . ASN A 1 403 ? 34.295 8.997 -11.022 1.00 66.25 403 ASN A O 1
ATOM 3371 N N . TYR A 1 404 ? 33.712 11.134 -10.567 1.00 68.88 404 TYR A N 1
ATOM 3372 C CA . TYR A 1 404 ? 33.136 11.478 -11.870 1.00 68.88 404 TYR A CA 1
ATOM 3373 C C . TYR A 1 404 ? 34.058 11.146 -13.051 1.00 68.88 404 TYR A C 1
ATOM 3375 O O . TYR A 1 404 ? 33.635 10.472 -13.990 1.00 68.88 404 TYR A O 1
ATOM 3383 N N . GLU A 1 405 ? 35.327 11.554 -12.984 1.00 67.88 405 GLU A N 1
ATOM 3384 C CA . GLU A 1 405 ? 36.303 11.362 -14.070 1.00 67.88 405 GLU A CA 1
ATOM 3385 C C . GLU A 1 405 ? 36.568 9.873 -14.340 1.00 67.88 405 GLU A C 1
ATOM 3387 O O . GLU A 1 405 ? 36.567 9.411 -15.483 1.00 67.88 405 GLU A O 1
ATOM 3392 N N . ILE A 1 406 ? 36.701 9.086 -13.267 1.00 70.69 406 ILE A N 1
ATOM 3393 C CA . ILE A 1 406 ? 36.891 7.632 -13.347 1.00 70.69 406 ILE A CA 1
ATOM 3394 C C . ILE A 1 406 ? 35.633 6.969 -13.922 1.00 70.69 406 ILE A C 1
ATOM 3396 O O . ILE A 1 406 ? 35.726 6.073 -14.763 1.00 70.69 406 ILE A O 1
ATOM 3400 N N . SER A 1 407 ? 34.450 7.434 -13.511 1.00 72.56 407 SER A N 1
ATOM 3401 C CA . SER A 1 407 ? 33.173 6.941 -14.027 1.00 72.56 407 SER A CA 1
ATOM 3402 C C . SER A 1 407 ? 33.009 7.235 -15.520 1.00 72.56 407 SER A C 1
ATOM 3404 O O . SER A 1 407 ? 32.567 6.361 -16.263 1.00 72.56 407 SER A O 1
ATOM 3406 N N . LYS A 1 408 ? 33.390 8.431 -15.982 1.00 73.62 408 LYS A N 1
ATOM 3407 C CA . LYS A 1 408 ? 33.281 8.835 -17.390 1.00 73.62 408 LYS A CA 1
ATOM 3408 C C . LYS A 1 408 ? 34.210 8.016 -18.291 1.00 73.62 408 LYS A C 1
ATOM 3410 O O . LYS A 1 408 ? 33.759 7.475 -19.301 1.00 73.62 408 LYS A O 1
ATOM 3415 N N . ALA A 1 409 ? 35.476 7.852 -17.900 1.00 75.81 409 ALA A N 1
ATOM 3416 C CA . ALA A 1 409 ? 36.439 7.047 -18.656 1.00 75.81 409 ALA A CA 1
ATOM 3417 C C . ALA A 1 409 ? 36.008 5.569 -18.757 1.00 75.81 409 ALA A C 1
ATOM 3419 O O . ALA A 1 409 ? 36.061 4.972 -19.837 1.00 75.81 409 ALA A O 1
ATOM 3420 N N . ASN A 1 410 ? 35.508 4.992 -17.657 1.00 80.81 410 ASN A N 1
ATOM 3421 C CA . ASN A 1 410 ? 34.952 3.637 -17.668 1.00 80.81 410 ASN A CA 1
ATOM 3422 C C . ASN A 1 410 ? 33.726 3.525 -18.580 1.00 80.81 410 ASN A C 1
ATOM 3424 O O . ASN A 1 410 ? 33.628 2.567 -19.347 1.00 80.81 410 ASN A O 1
ATOM 3428 N N . GLN A 1 411 ? 32.816 4.503 -18.550 1.00 80.94 411 GLN A N 1
ATOM 3429 C CA . GLN A 1 411 ? 31.640 4.514 -19.422 1.00 80.94 411 GLN A CA 1
ATOM 3430 C C . GLN A 1 411 ? 32.021 4.538 -20.905 1.00 80.94 411 GLN A C 1
ATOM 3432 O O . GLN A 1 411 ? 31.440 3.793 -21.692 1.00 80.94 411 GLN A O 1
ATOM 3437 N N . GLU A 1 412 ? 33.007 5.340 -21.309 1.00 82.94 412 GLU A N 1
ATOM 3438 C CA . GLU A 1 412 ? 33.480 5.360 -22.699 1.00 82.94 412 GLU A CA 1
ATOM 3439 C C . GLU A 1 412 ? 34.073 4.019 -23.133 1.00 82.94 412 GLU A C 1
ATOM 3441 O O . GLU A 1 412 ? 33.773 3.536 -24.228 1.00 82.94 412 GLU A O 1
ATOM 3446 N N . HIS A 1 413 ? 34.870 3.389 -22.268 1.00 87.12 413 HIS A N 1
ATOM 3447 C CA . HIS A 1 413 ? 35.421 2.063 -22.524 1.00 87.12 413 HIS A CA 1
ATOM 3448 C C . HIS A 1 413 ? 34.314 1.008 -22.686 1.00 87.12 413 HIS A C 1
ATOM 3450 O O . HIS A 1 413 ? 34.315 0.262 -23.667 1.00 87.12 413 HIS A O 1
ATOM 3456 N N . ILE A 1 414 ? 33.325 0.991 -21.785 1.00 87.25 414 ILE A N 1
ATOM 3457 C CA . ILE A 1 414 ? 32.161 0.095 -21.870 1.00 87.25 414 ILE A CA 1
ATOM 3458 C C . ILE A 1 414 ? 31.377 0.350 -23.164 1.00 87.25 414 ILE A C 1
ATOM 3460 O O . ILE A 1 414 ? 31.021 -0.594 -23.865 1.00 87.25 414 ILE A O 1
ATOM 3464 N N . CYS A 1 415 ? 31.165 1.611 -23.545 1.00 87.19 415 CYS A N 1
ATOM 3465 C CA . CYS A 1 415 ? 30.451 1.954 -24.775 1.00 87.19 415 CYS A CA 1
ATOM 3466 C C . CYS A 1 415 ? 31.146 1.408 -26.030 1.00 87.19 415 CYS A C 1
ATOM 3468 O O . CYS A 1 415 ? 30.466 0.927 -26.934 1.00 87.19 415 CYS A O 1
ATOM 3470 N N . ARG A 1 416 ? 32.485 1.434 -26.090 1.00 89.00 416 ARG A N 1
ATOM 3471 C CA . ARG A 1 416 ? 33.238 0.828 -27.205 1.00 89.00 416 ARG A CA 1
ATOM 3472 C C . ARG A 1 416 ? 33.037 -0.688 -27.261 1.00 89.00 416 ARG A C 1
ATOM 3474 O O . ARG A 1 416 ? 32.851 -1.232 -28.346 1.00 89.00 416 ARG A O 1
ATOM 3481 N N . GLN A 1 417 ? 33.010 -1.359 -26.107 1.00 92.00 417 GLN A N 1
ATOM 3482 C CA . GLN A 1 417 ? 32.710 -2.796 -26.033 1.00 92.00 417 GLN A CA 1
ATOM 3483 C C . GLN A 1 417 ? 31.291 -3.098 -26.524 1.00 92.00 417 GLN A C 1
ATOM 3485 O O . GLN A 1 417 ? 31.100 -3.997 -27.338 1.00 92.00 417 GLN A O 1
ATOM 3490 N N . ILE A 1 418 ? 30.302 -2.306 -26.099 1.00 92.94 418 ILE A N 1
ATOM 3491 C CA . ILE A 1 418 ? 28.918 -2.446 -26.565 1.00 92.94 418 ILE A CA 1
ATOM 3492 C C . ILE A 1 418 ? 28.827 -2.255 -28.081 1.00 92.94 418 ILE A C 1
ATOM 3494 O O . ILE A 1 418 ? 28.131 -3.012 -28.750 1.00 92.94 418 ILE A O 1
ATOM 3498 N N . GLN A 1 419 ? 29.529 -1.273 -28.648 1.00 91.62 419 GLN A N 1
ATOM 3499 C CA . GLN A 1 419 ? 29.528 -1.054 -30.095 1.00 91.62 419 GLN A CA 1
ATOM 3500 C C . GLN A 1 419 ? 30.089 -2.252 -30.871 1.00 91.62 419 GLN A C 1
ATOM 3502 O O . GLN A 1 419 ? 29.538 -2.584 -31.919 1.00 91.62 419 GLN A O 1
ATOM 3507 N N . ALA A 1 420 ? 31.127 -2.918 -30.352 1.00 91.81 420 ALA A N 1
ATOM 3508 C CA . ALA A 1 420 ? 31.646 -4.155 -30.934 1.00 91.81 420 ALA A CA 1
ATOM 3509 C C . ALA A 1 420 ? 30.604 -5.288 -30.876 1.00 91.81 420 ALA A C 1
ATOM 3511 O O . ALA A 1 420 ? 30.329 -5.919 -31.892 1.00 91.81 420 ALA A O 1
ATOM 3512 N N . ILE A 1 421 ? 29.934 -5.468 -29.732 1.00 93.25 421 ILE A N 1
ATOM 3513 C CA . ILE A 1 421 ? 28.852 -6.458 -29.586 1.00 93.25 421 ILE A CA 1
ATOM 3514 C C . ILE A 1 421 ? 27.714 -6.174 -30.577 1.00 93.25 421 ILE A C 1
ATOM 3516 O O . ILE A 1 421 ? 27.241 -7.081 -31.255 1.00 93.25 421 ILE A O 1
ATOM 3520 N N . LEU A 1 422 ? 27.291 -4.913 -30.708 1.00 92.31 422 LEU A N 1
ATOM 3521 C CA . LEU A 1 422 ? 26.237 -4.512 -31.644 1.00 92.31 422 LEU A CA 1
ATOM 3522 C C . LEU A 1 422 ? 26.632 -4.733 -33.107 1.00 92.31 422 LEU A C 1
ATOM 3524 O O . LEU A 1 422 ? 25.781 -5.091 -33.920 1.00 92.31 422 LEU A O 1
ATOM 3528 N N . HIS A 1 423 ? 27.903 -4.517 -33.450 1.00 91.88 423 HIS A N 1
ATOM 3529 C CA . HIS A 1 423 ? 28.423 -4.829 -34.778 1.00 91.88 423 HIS A CA 1
ATOM 3530 C C . HIS A 1 423 ? 28.323 -6.332 -35.076 1.00 91.88 423 HIS A C 1
ATOM 3532 O O . HIS A 1 423 ? 27.904 -6.713 -36.170 1.00 91.88 423 HIS A O 1
ATOM 3538 N N . ASP A 1 424 ? 28.644 -7.176 -34.096 1.00 90.25 424 ASP A N 1
ATOM 3539 C CA . ASP A 1 424 ? 28.573 -8.631 -34.233 1.00 90.25 424 ASP A CA 1
ATOM 3540 C C . ASP A 1 424 ? 27.124 -9.139 -34.273 1.00 90.25 424 ASP A C 1
ATOM 3542 O O . ASP A 1 424 ? 26.808 -10.048 -35.041 1.00 90.25 424 ASP A O 1
ATOM 3546 N N . MET A 1 425 ? 26.220 -8.514 -33.510 1.00 89.75 425 MET A N 1
ATOM 3547 C CA . MET A 1 425 ? 24.776 -8.777 -33.576 1.00 89.75 425 MET A CA 1
ATOM 3548 C C . MET A 1 425 ? 24.180 -8.396 -34.936 1.00 89.75 425 MET A C 1
ATOM 3550 O O . MET A 1 425 ? 23.247 -9.042 -35.403 1.00 89.75 425 MET A O 1
ATOM 3554 N N . GLY A 1 426 ? 24.712 -7.353 -35.580 1.00 85.75 426 GLY A N 1
ATOM 3555 C CA . GLY A 1 426 ? 24.264 -6.887 -36.893 1.00 85.75 426 GLY A CA 1
ATOM 3556 C C . GLY A 1 426 ? 24.721 -7.755 -38.071 1.00 85.75 426 GLY A C 1
ATOM 3557 O O . GLY A 1 426 ? 24.346 -7.470 -39.208 1.00 85.75 426 GLY A O 1
ATOM 3558 N N . GLN A 1 427 ? 25.528 -8.798 -37.841 1.00 87.12 427 GLN A N 1
ATOM 3559 C CA . GLN A 1 427 ? 26.044 -9.641 -38.918 1.00 87.12 427 GLN A CA 1
ATOM 3560 C C . GLN A 1 427 ? 24.933 -10.510 -39.541 1.00 87.12 427 GLN A C 1
ATOM 3562 O O . GLN A 1 427 ? 24.225 -11.226 -38.828 1.00 87.12 427 GLN A O 1
ATOM 3567 N N . PRO A 1 428 ? 24.812 -10.555 -40.882 1.00 76.19 428 PRO A N 1
ATOM 3568 C CA . PRO A 1 428 ? 23.698 -11.221 -41.567 1.00 76.19 428 PRO A CA 1
ATOM 3569 C C . PRO A 1 428 ? 23.644 -12.746 -41.359 1.00 76.19 428 PRO A C 1
ATOM 3571 O O . PRO A 1 428 ? 22.586 -13.355 -41.522 1.00 76.19 428 PRO A O 1
ATOM 3574 N N . LEU A 1 429 ? 24.766 -13.370 -40.983 1.00 76.31 429 LEU A N 1
ATOM 3575 C CA . LEU A 1 429 ? 24.893 -14.815 -40.754 1.00 76.31 429 LEU A CA 1
ATOM 3576 C C . LEU A 1 429 ? 24.849 -15.211 -39.266 1.00 76.31 429 LEU A C 1
ATOM 3578 O O . LEU A 1 429 ? 25.156 -16.356 -38.931 1.00 76.31 429 LEU A O 1
ATOM 3582 N N . ALA A 1 430 ? 24.466 -14.302 -38.362 1.00 83.25 430 ALA A N 1
ATOM 3583 C CA . ALA A 1 430 ? 24.358 -14.620 -36.942 1.00 83.25 430 ALA A CA 1
ATOM 3584 C C . ALA A 1 430 ? 23.293 -15.706 -36.701 1.00 83.25 430 ALA A C 1
ATOM 3586 O O . ALA A 1 430 ? 22.139 -15.582 -37.125 1.00 83.25 430 ALA A O 1
ATOM 3587 N N . SER A 1 431 ? 23.676 -16.788 -36.017 1.00 87.25 431 SER A N 1
ATOM 3588 C CA . SER A 1 431 ? 22.747 -17.842 -35.592 1.00 87.25 431 SER A CA 1
ATOM 3589 C C . SER A 1 431 ? 21.929 -17.392 -34.378 1.00 87.25 431 SER A C 1
ATOM 3591 O O . SER A 1 431 ? 22.360 -16.521 -33.624 1.00 87.25 431 SER A O 1
ATOM 3593 N N . GLN A 1 432 ? 20.776 -18.020 -34.125 1.00 85.88 432 GLN A N 1
ATOM 3594 C CA . GLN A 1 432 ? 19.981 -17.717 -32.927 1.00 85.88 432 GLN A CA 1
ATOM 3595 C C . GLN A 1 432 ? 20.793 -17.890 -31.634 1.00 85.88 432 GLN A C 1
ATOM 3597 O O . GLN A 1 432 ? 20.738 -17.029 -30.768 1.00 85.88 432 GLN A O 1
ATOM 3602 N N . ALA A 1 433 ? 21.567 -18.974 -31.509 1.00 88.56 433 ALA A N 1
ATOM 3603 C CA . ALA A 1 433 ? 22.376 -19.225 -30.316 1.00 88.56 433 ALA A CA 1
ATOM 3604 C C . ALA A 1 433 ? 23.449 -18.141 -30.109 1.00 88.56 433 ALA A C 1
ATOM 3606 O O . ALA A 1 433 ? 23.683 -17.697 -28.984 1.00 88.56 433 ALA A O 1
ATOM 3607 N N . MET A 1 434 ? 24.069 -17.676 -31.199 1.00 91.19 434 MET A N 1
ATOM 3608 C CA . MET A 1 434 ? 25.003 -16.551 -31.159 1.00 91.19 434 MET A CA 1
ATOM 3609 C C . MET A 1 434 ? 24.299 -15.259 -30.733 1.00 91.19 434 MET A C 1
ATOM 3611 O O . MET A 1 434 ? 24.823 -14.551 -29.878 1.00 91.19 434 MET A O 1
ATOM 3615 N N . MET A 1 435 ? 23.104 -14.988 -31.261 1.00 91.25 435 MET A N 1
ATOM 3616 C CA . MET A 1 435 ? 22.316 -13.807 -30.905 1.00 91.25 435 MET A CA 1
ATOM 3617 C C . MET A 1 435 ? 21.883 -13.805 -29.446 1.00 91.25 435 MET A C 1
ATOM 3619 O O . MET A 1 435 ? 22.052 -12.794 -28.779 1.00 91.25 435 MET A O 1
ATOM 3623 N N . THR A 1 436 ? 21.424 -14.935 -28.907 1.00 92.25 436 THR A N 1
ATOM 3624 C CA . THR A 1 436 ? 21.108 -15.050 -27.477 1.00 92.25 436 THR A CA 1
ATOM 3625 C C . THR A 1 436 ? 22.346 -14.805 -26.608 1.00 92.25 436 THR A C 1
ATOM 3627 O O . THR A 1 436 ? 22.256 -14.118 -25.591 1.00 92.25 436 THR A O 1
ATOM 3630 N N . ARG A 1 437 ? 23.524 -15.312 -27.002 1.00 94.88 437 ARG A N 1
ATOM 3631 C CA . ARG A 1 437 ? 24.781 -15.055 -26.277 1.00 94.88 437 ARG A CA 1
ATOM 3632 C C . ARG A 1 437 ? 25.154 -13.569 -26.298 1.00 94.88 437 ARG A C 1
ATOM 3634 O O . ARG A 1 437 ? 25.421 -13.003 -25.242 1.00 94.88 437 ARG A O 1
ATOM 3641 N N . LEU A 1 438 ? 25.154 -12.949 -27.478 1.00 93.62 438 LEU A N 1
ATOM 3642 C CA . LEU A 1 438 ? 25.506 -11.537 -27.649 1.00 93.62 438 LEU A CA 1
ATOM 3643 C C . LEU A 1 438 ? 24.484 -10.602 -26.990 1.00 93.62 438 LEU A C 1
ATOM 3645 O O . LEU A 1 438 ? 24.881 -9.605 -26.404 1.00 93.62 438 LEU A O 1
ATOM 3649 N N . ALA A 1 439 ? 23.193 -10.942 -27.018 1.00 94.31 439 ALA A N 1
ATOM 3650 C CA . ALA A 1 439 ? 22.143 -10.206 -26.319 1.00 94.31 439 ALA A CA 1
ATOM 3651 C C . ALA A 1 439 ? 22.375 -10.206 -24.799 1.00 94.31 439 ALA A C 1
ATOM 3653 O O . ALA A 1 439 ? 22.316 -9.151 -24.176 1.00 94.31 439 ALA A O 1
ATOM 3654 N N . ASN A 1 440 ? 22.715 -11.357 -24.205 1.00 94.88 440 ASN A N 1
ATOM 3655 C CA . ASN A 1 440 ? 23.077 -11.424 -22.785 1.00 94.88 440 ASN A CA 1
ATOM 3656 C C . ASN A 1 440 ? 24.314 -10.572 -22.471 1.00 94.88 440 ASN A C 1
ATOM 3658 O O . ASN A 1 440 ? 24.307 -9.797 -21.516 1.00 94.88 440 ASN A O 1
ATOM 3662 N N . GLU A 1 441 ? 25.361 -10.673 -23.293 1.00 95.00 441 GLU A N 1
ATOM 3663 C CA . GLU A 1 441 ? 26.582 -9.877 -23.128 1.00 95.00 441 GLU A CA 1
ATOM 3664 C C . GLU A 1 441 ? 26.301 -8.368 -23.237 1.00 95.00 441 GLU A C 1
ATOM 3666 O O . GLU A 1 441 ? 26.741 -7.592 -22.388 1.00 95.00 441 GLU A O 1
ATOM 3671 N N . PHE A 1 442 ? 25.496 -7.963 -24.225 1.00 96.12 442 PHE A N 1
ATOM 3672 C CA . PHE A 1 442 ? 25.029 -6.591 -24.417 1.00 96.12 442 PHE A CA 1
ATOM 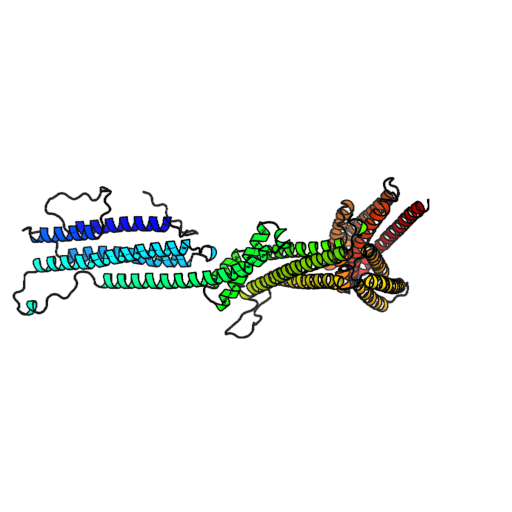3673 C C . PHE A 1 442 ? 24.300 -6.066 -23.180 1.00 96.12 442 PHE A C 1
ATOM 3675 O O . PHE A 1 442 ? 24.650 -5.001 -22.681 1.00 96.12 442 PHE A O 1
ATOM 3682 N N . VAL A 1 443 ? 23.313 -6.807 -22.668 1.00 95.94 443 VAL A N 1
ATOM 3683 C CA . VAL A 1 443 ? 22.494 -6.380 -21.524 1.00 95.94 443 VAL A CA 1
ATOM 3684 C C . VAL A 1 443 ? 23.349 -6.216 -20.264 1.00 95.94 443 VAL A C 1
ATOM 3686 O O . VAL A 1 443 ? 23.203 -5.220 -19.554 1.00 95.94 443 VAL A O 1
ATOM 3689 N N . HIS A 1 444 ? 24.290 -7.130 -20.008 1.00 94.50 444 HIS A N 1
ATOM 3690 C CA . HIS A 1 444 ? 25.221 -6.994 -18.885 1.00 94.50 444 HIS A CA 1
ATOM 3691 C C . HIS A 1 444 ? 26.120 -5.762 -19.032 1.00 94.50 444 HIS A C 1
ATOM 3693 O O . HIS A 1 444 ? 26.208 -4.955 -18.108 1.00 94.50 444 HIS A O 1
ATOM 3699 N N . LYS A 1 445 ? 26.712 -5.544 -20.210 1.00 93.12 445 LYS A N 1
ATOM 3700 C CA . LYS A 1 445 ? 27.540 -4.355 -20.461 1.00 93.12 445 LYS A CA 1
ATOM 3701 C C . LYS A 1 445 ? 26.746 -3.056 -20.400 1.00 93.12 445 LYS A C 1
ATOM 3703 O O . LYS A 1 445 ? 27.258 -2.048 -19.925 1.00 93.12 445 LYS A O 1
ATOM 3708 N N . LEU A 1 446 ? 25.493 -3.071 -20.843 1.00 93.00 446 LEU A N 1
ATOM 3709 C CA . LEU A 1 446 ? 24.589 -1.932 -20.728 1.00 93.00 446 LEU A CA 1
ATOM 3710 C C . LEU A 1 446 ? 24.301 -1.606 -19.256 1.00 93.00 446 LEU A C 1
ATOM 3712 O O . LEU A 1 446 ? 24.287 -0.433 -18.887 1.00 93.00 446 LEU A O 1
ATOM 3716 N N . SER A 1 447 ? 24.138 -2.627 -18.406 1.00 91.38 447 SER A N 1
ATOM 3717 C CA . SER A 1 447 ? 23.950 -2.435 -16.964 1.00 91.38 447 SER A CA 1
ATOM 3718 C C . SER A 1 447 ? 25.164 -1.785 -16.287 1.00 91.38 447 SER A C 1
ATOM 3720 O O . SER A 1 447 ? 24.982 -0.928 -15.420 1.00 91.38 447 SER A O 1
ATOM 3722 N N . ASP A 1 448 ? 26.383 -2.081 -16.757 1.00 88.75 448 ASP A N 1
ATOM 3723 C CA . ASP A 1 448 ? 27.629 -1.495 -16.240 1.00 88.75 448 ASP A CA 1
ATOM 3724 C C . ASP A 1 448 ? 27.727 0.025 -16.488 1.00 88.75 448 ASP A C 1
ATOM 3726 O O . ASP A 1 448 ? 28.464 0.719 -15.785 1.00 88.75 448 ASP A O 1
ATOM 3730 N N . ILE A 1 449 ? 26.980 0.577 -17.459 1.00 86.88 449 ILE A N 1
ATOM 3731 C CA . ILE A 1 449 ? 26.939 2.033 -17.695 1.00 86.88 449 ILE A CA 1
ATOM 3732 C C . ILE A 1 449 ? 26.272 2.766 -16.521 1.00 86.88 449 ILE A C 1
ATOM 3734 O O . ILE A 1 449 ? 26.620 3.920 -16.255 1.00 86.88 449 ILE A O 1
ATOM 3738 N N . ASN A 1 450 ? 25.345 2.103 -15.816 1.00 86.56 450 ASN A N 1
ATOM 3739 C CA . ASN A 1 450 ? 24.541 2.668 -14.732 1.00 86.56 450 ASN A CA 1
ATOM 3740 C C . ASN A 1 450 ? 23.913 4.020 -15.118 1.00 86.56 450 ASN A C 1
ATOM 3742 O O . ASN A 1 450 ? 24.225 5.062 -14.538 1.00 86.56 450 ASN A O 1
ATOM 3746 N N . GLU A 1 451 ? 23.015 4.011 -16.110 1.00 88.81 451 GLU A N 1
ATOM 3747 C CA . GLU A 1 451 ? 22.320 5.225 -16.563 1.00 88.81 451 GLU A CA 1
ATOM 3748 C C . GLU A 1 451 ? 21.625 5.953 -15.405 1.00 88.81 451 GLU A C 1
ATOM 3750 O O . GLU A 1 451 ? 21.651 7.177 -15.338 1.00 88.81 451 GLU A O 1
ATOM 3755 N N . LEU A 1 452 ? 21.063 5.225 -14.436 1.00 88.62 452 LEU A N 1
ATOM 3756 C CA . LEU A 1 452 ? 20.404 5.827 -13.281 1.00 88.62 452 LEU A CA 1
ATOM 3757 C C . LEU A 1 452 ? 21.366 6.711 -12.472 1.00 88.62 452 LEU A C 1
ATOM 3759 O O . LEU A 1 452 ? 21.023 7.853 -12.160 1.00 88.62 452 LEU A O 1
ATOM 3763 N N . GLY A 1 453 ? 22.562 6.208 -12.173 1.00 84.50 453 GLY A N 1
ATOM 3764 C CA . GLY A 1 453 ? 23.581 6.898 -11.383 1.00 84.50 453 GLY A CA 1
ATOM 3765 C C . GLY A 1 453 ? 24.556 7.769 -12.175 1.00 84.50 453 GLY A C 1
ATOM 3766 O O . GLY A 1 453 ? 25.425 8.395 -11.572 1.00 84.50 453 GLY A O 1
ATOM 3767 N N . SER A 1 454 ? 24.457 7.815 -13.506 1.00 83.56 454 SER A N 1
ATOM 3768 C CA . SER A 1 454 ? 25.381 8.603 -14.324 1.00 83.56 454 SER A CA 1
ATOM 3769 C C . SER A 1 454 ? 25.199 10.111 -14.100 1.00 83.56 454 SER A C 1
ATOM 3771 O O . SER A 1 454 ? 24.082 10.619 -13.958 1.00 83.56 454 SER A O 1
ATOM 3773 N N . HIS A 1 455 ? 26.325 10.820 -14.121 1.00 76.44 455 HIS A N 1
ATOM 3774 C CA . HIS A 1 455 ? 26.409 12.281 -14.040 1.00 76.44 455 HIS A CA 1
ATOM 3775 C C . HIS A 1 455 ? 26.482 12.950 -15.427 1.00 76.44 455 HIS A C 1
ATOM 3777 O O . HIS A 1 455 ? 26.374 14.164 -15.540 1.00 76.44 455 HIS A O 1
ATOM 3783 N N . SER A 1 456 ? 26.694 12.171 -16.493 1.00 76.81 456 SER A N 1
ATOM 3784 C CA . SER A 1 456 ? 26.802 12.688 -17.862 1.00 76.81 456 SER A CA 1
ATOM 3785 C C . SER A 1 456 ? 25.419 12.956 -18.462 1.00 76.81 456 SER A C 1
ATOM 3787 O O . SER A 1 456 ? 24.589 12.043 -18.519 1.00 76.81 456 SER A O 1
ATOM 3789 N N . SER A 1 457 ? 25.202 14.171 -18.978 1.00 75.62 457 SER A N 1
ATOM 3790 C CA . SER A 1 457 ? 24.010 14.544 -19.758 1.00 75.62 457 SER A CA 1
ATOM 3791 C C . SER A 1 457 ? 23.811 13.649 -20.981 1.00 75.62 457 SER A C 1
ATOM 3793 O O . SER A 1 457 ? 22.694 13.241 -21.291 1.00 75.62 457 SER A O 1
ATOM 3795 N N . ASP A 1 458 ? 24.914 13.277 -21.628 1.00 80.38 458 ASP A N 1
ATOM 3796 C CA . ASP A 1 458 ? 24.919 12.559 -22.905 1.00 80.38 458 ASP A CA 1
ATOM 3797 C C . ASP A 1 458 ? 24.606 11.069 -22.737 1.00 80.38 458 ASP A C 1
ATOM 3799 O O . ASP A 1 458 ? 24.351 10.361 -23.713 1.00 80.38 458 ASP A O 1
ATOM 3803 N N . SER A 1 459 ? 24.621 10.572 -21.495 1.00 84.44 459 SER A N 1
ATOM 3804 C CA . SER A 1 459 ? 24.325 9.171 -21.199 1.00 84.44 459 SER A CA 1
ATOM 3805 C C . SER A 1 459 ? 22.937 8.759 -21.694 1.00 84.44 459 SER A C 1
ATOM 3807 O O . SER A 1 459 ? 22.807 7.672 -22.248 1.00 84.44 459 SER A O 1
ATOM 3809 N N . VAL A 1 460 ? 21.932 9.633 -21.591 1.00 86.50 460 VAL A N 1
ATOM 3810 C CA . VAL A 1 460 ? 20.551 9.327 -21.999 1.00 86.50 460 VAL A CA 1
ATOM 3811 C C . VAL A 1 460 ? 20.441 9.174 -23.519 1.00 86.50 460 VAL A C 1
ATOM 3813 O O . VAL A 1 460 ? 19.933 8.165 -24.009 1.00 86.50 460 VAL A O 1
ATOM 3816 N N . GLU A 1 461 ? 20.971 10.126 -24.296 1.00 84.88 461 GLU A N 1
ATOM 3817 C CA . GLU A 1 461 ? 20.975 10.045 -25.769 1.00 84.88 461 GLU A CA 1
ATOM 3818 C C . GLU A 1 461 ? 21.788 8.833 -26.252 1.00 84.88 461 GLU A C 1
ATOM 3820 O O . GLU A 1 461 ? 21.388 8.105 -27.169 1.00 84.88 461 GLU A O 1
ATOM 3825 N N . ARG A 1 462 ? 22.912 8.556 -25.580 1.00 87.12 462 ARG A N 1
ATOM 3826 C CA . ARG A 1 462 ? 23.757 7.406 -25.894 1.00 87.12 462 ARG A CA 1
ATOM 3827 C C . ARG A 1 462 ? 23.030 6.086 -25.636 1.00 87.12 462 ARG A C 1
ATOM 3829 O O . ARG A 1 462 ? 23.028 5.236 -26.523 1.00 87.12 462 ARG A O 1
ATOM 3836 N N . ILE A 1 463 ? 22.382 5.913 -24.482 1.00 91.00 463 ILE A N 1
ATOM 3837 C CA . ILE A 1 463 ? 21.600 4.705 -24.172 1.00 91.00 463 ILE A CA 1
ATOM 3838 C C . ILE A 1 463 ? 20.427 4.548 -25.146 1.00 91.00 463 ILE A C 1
ATOM 3840 O O . ILE A 1 463 ? 20.235 3.448 -25.665 1.00 91.00 463 ILE A O 1
ATOM 3844 N N . THR A 1 464 ? 19.726 5.637 -25.487 1.00 90.38 464 THR A N 1
ATOM 3845 C CA . THR A 1 464 ? 18.655 5.637 -26.506 1.00 90.38 464 THR A CA 1
ATOM 3846 C C . THR A 1 464 ? 19.160 5.027 -27.817 1.00 90.38 464 THR A C 1
ATOM 3848 O O . THR A 1 464 ? 18.550 4.119 -28.387 1.00 90.38 464 THR A O 1
ATOM 3851 N N . THR A 1 465 ? 20.327 5.489 -28.274 1.00 88.88 465 THR A N 1
ATOM 3852 C CA . THR A 1 465 ? 20.957 5.024 -29.515 1.00 88.88 465 THR A CA 1
ATOM 3853 C C . THR A 1 465 ? 21.369 3.554 -29.423 1.00 88.88 465 THR A C 1
ATOM 3855 O O . THR A 1 465 ? 21.123 2.780 -30.350 1.00 88.88 465 THR A O 1
ATOM 3858 N N . LEU A 1 466 ? 21.981 3.144 -28.308 1.00 92.62 466 LEU A N 1
ATOM 3859 C CA . LEU A 1 466 ? 22.414 1.762 -28.091 1.00 92.62 466 LEU A CA 1
ATOM 3860 C C . LEU A 1 466 ? 21.226 0.792 -28.060 1.00 92.62 466 LEU A C 1
ATOM 3862 O O . LEU A 1 466 ? 21.269 -0.227 -28.746 1.00 92.62 466 LEU A O 1
ATOM 3866 N N . LEU A 1 467 ? 20.156 1.125 -27.332 1.00 94.38 467 LEU A N 1
ATOM 3867 C CA . LEU A 1 467 ? 18.926 0.330 -27.271 1.00 94.38 467 LEU A CA 1
ATOM 3868 C C . LEU A 1 467 ? 18.250 0.231 -28.641 1.00 94.38 467 LEU A C 1
ATOM 3870 O O . LEU A 1 467 ? 17.879 -0.862 -29.069 1.00 94.38 467 LEU A O 1
ATOM 3874 N N . SER A 1 468 ? 18.135 1.351 -29.359 1.00 91.25 468 SER A N 1
ATOM 3875 C CA . SER A 1 468 ? 17.530 1.378 -30.694 1.00 91.25 468 SER A CA 1
ATOM 3876 C C . SER A 1 468 ? 18.293 0.492 -31.684 1.00 91.25 468 SER A C 1
ATOM 3878 O O . SER A 1 468 ? 17.678 -0.285 -32.422 1.00 91.25 468 SER A O 1
ATOM 3880 N N . ARG A 1 469 ? 19.633 0.549 -31.666 1.00 91.62 469 ARG A N 1
ATOM 3881 C CA . ARG A 1 469 ? 20.498 -0.304 -32.497 1.00 91.62 469 ARG A CA 1
ATOM 3882 C C . ARG A 1 469 ? 20.416 -1.776 -32.101 1.00 91.62 469 ARG A C 1
ATOM 3884 O O . ARG A 1 469 ? 20.372 -2.624 -32.987 1.00 91.62 469 ARG A O 1
ATOM 3891 N N . ALA A 1 470 ? 20.370 -2.078 -30.804 1.00 93.81 470 ALA A N 1
ATOM 3892 C CA . ALA A 1 470 ? 20.236 -3.446 -30.304 1.00 93.81 470 ALA A CA 1
ATOM 3893 C C . ALA A 1 470 ? 18.923 -4.086 -30.767 1.00 93.81 470 ALA A C 1
ATOM 3895 O O . ALA A 1 470 ? 18.930 -5.191 -31.305 1.00 93.81 470 ALA A O 1
ATOM 3896 N N . LEU A 1 471 ? 17.810 -3.358 -30.631 1.00 93.19 471 LEU A N 1
ATOM 3897 C CA . LEU A 1 471 ? 16.489 -3.809 -31.071 1.00 93.19 471 LEU A CA 1
ATOM 3898 C C . LEU A 1 471 ? 16.413 -4.029 -32.585 1.00 93.19 471 LEU A C 1
ATOM 3900 O O . LEU A 1 471 ? 15.754 -4.968 -33.024 1.00 93.19 471 LEU A O 1
ATOM 3904 N N . ARG A 1 472 ? 17.104 -3.200 -33.378 1.00 90.56 472 ARG A N 1
ATOM 3905 C CA . ARG A 1 472 ? 17.230 -3.401 -34.830 1.00 90.56 472 ARG A CA 1
ATOM 3906 C C . ARG A 1 472 ? 18.048 -4.648 -35.157 1.00 90.56 472 ARG A C 1
ATOM 3908 O O . ARG A 1 472 ? 17.608 -5.474 -35.948 1.00 90.56 472 ARG A O 1
ATOM 3915 N N . ALA A 1 473 ? 19.218 -4.806 -34.541 1.00 90.44 473 ALA A N 1
ATOM 3916 C CA . ALA A 1 473 ? 20.088 -5.955 -34.787 1.00 90.44 473 ALA A CA 1
ATOM 3917 C C . ALA A 1 473 ? 19.419 -7.285 -34.387 1.00 90.44 473 ALA A C 1
ATOM 3919 O O . ALA A 1 473 ? 19.552 -8.295 -35.073 1.00 90.44 473 ALA A O 1
ATOM 3920 N N . ASP A 1 474 ? 18.641 -7.278 -33.306 1.00 90.75 474 ASP A N 1
ATOM 3921 C CA . ASP A 1 474 ? 17.917 -8.447 -32.808 1.00 90.75 474 ASP A CA 1
ATOM 3922 C C . ASP A 1 474 ? 16.493 -8.584 -33.379 1.00 90.75 474 ASP A C 1
ATOM 3924 O O . ASP A 1 474 ? 15.762 -9.494 -33.001 1.00 90.75 474 ASP A O 1
ATOM 3928 N N . TRP A 1 475 ? 16.080 -7.759 -34.346 1.00 88.69 475 TRP A N 1
ATOM 3929 C CA . TRP A 1 475 ? 14.703 -7.735 -34.863 1.00 88.69 475 TRP A CA 1
ATOM 3930 C C . TRP A 1 475 ? 14.186 -9.102 -35.352 1.00 88.69 475 TRP A C 1
ATOM 3932 O O . TRP A 1 475 ? 13.026 -9.484 -35.159 1.00 88.69 475 TRP A O 1
ATOM 3942 N N . LYS A 1 476 ? 15.076 -9.894 -35.960 1.00 85.69 476 LYS A N 1
ATOM 3943 C CA . LYS A 1 476 ? 14.762 -11.235 -36.471 1.00 85.69 476 LYS A CA 1
ATOM 3944 C C . LYS A 1 476 ? 14.605 -12.283 -35.366 1.00 85.69 476 LYS A C 1
ATOM 3946 O O . LYS A 1 476 ? 13.799 -13.206 -35.523 1.00 85.69 476 LYS A O 1
ATOM 3951 N N . TYR A 1 477 ? 15.351 -12.183 -34.272 1.00 87.44 477 TYR A N 1
ATOM 3952 C CA . TYR A 1 477 ? 15.393 -13.230 -33.247 1.00 87.44 477 TYR A CA 1
ATOM 3953 C C . TYR A 1 477 ? 14.644 -12.847 -31.974 1.00 87.44 477 TYR A C 1
ATOM 3955 O O . TYR A 1 477 ? 14.103 -13.733 -31.314 1.00 87.44 477 TYR A O 1
ATOM 3963 N N . THR A 1 478 ? 14.516 -11.557 -31.673 1.00 90.62 478 THR A N 1
ATOM 3964 C CA . THR A 1 478 ? 13.845 -11.024 -30.480 1.00 90.62 478 THR A CA 1
ATOM 3965 C C . THR A 1 478 ? 14.372 -11.653 -29.183 1.00 90.62 478 THR A C 1
ATOM 3967 O O . THR A 1 478 ? 13.615 -11.853 -28.240 1.00 90.62 478 THR A O 1
ATOM 3970 N N . SER A 1 479 ? 15.661 -12.002 -29.165 1.00 91.56 479 SER A N 1
ATOM 3971 C CA . SER A 1 479 ? 16.371 -12.643 -28.054 1.00 91.56 479 SER A CA 1
ATOM 3972 C C . SER A 1 479 ? 16.531 -11.714 -26.846 1.00 91.56 479 SER A C 1
ATOM 3974 O O . SER A 1 479 ? 16.666 -12.189 -25.725 1.00 91.56 479 SER A O 1
ATOM 3976 N N . LEU A 1 480 ? 16.526 -10.392 -27.045 1.00 93.56 480 LEU A N 1
ATOM 3977 C CA . LEU A 1 480 ? 16.580 -9.407 -25.958 1.00 93.56 480 LEU A CA 1
ATOM 3978 C C . LEU A 1 480 ? 15.352 -9.499 -25.042 1.00 93.56 480 LEU A C 1
ATOM 3980 O O . LEU A 1 480 ? 15.473 -9.299 -23.838 1.00 93.56 480 LEU A O 1
ATOM 3984 N N . TYR A 1 481 ? 14.190 -9.849 -25.601 1.00 93.25 481 TYR A N 1
ATOM 3985 C CA . TYR A 1 481 ? 12.931 -9.989 -24.862 1.00 93.25 481 TYR A CA 1
ATOM 3986 C C . TYR A 1 481 ? 12.875 -11.257 -23.993 1.00 93.25 481 TYR A C 1
ATOM 3988 O O . TYR A 1 481 ? 12.003 -11.366 -23.141 1.00 93.25 481 TYR A O 1
ATOM 3996 N N . ASP A 1 482 ? 13.814 -12.196 -24.166 1.00 91.12 482 ASP A N 1
ATOM 3997 C CA . ASP A 1 482 ? 13.968 -13.350 -23.268 1.00 91.12 482 ASP A CA 1
ATOM 3998 C C . ASP A 1 482 ? 14.690 -12.981 -21.956 1.00 91.12 482 ASP A C 1
ATOM 4000 O O . ASP A 1 482 ? 14.733 -13.783 -21.023 1.00 91.12 482 ASP A O 1
ATOM 4004 N N . ILE A 1 483 ? 15.300 -11.790 -21.873 1.00 94.00 483 ILE A N 1
ATOM 4005 C CA . ILE A 1 483 ? 16.204 -11.403 -20.785 1.00 94.00 483 ILE A CA 1
ATOM 4006 C C . ILE A 1 483 ? 15.484 -10.429 -19.836 1.00 94.00 483 ILE A C 1
ATOM 4008 O O . ILE A 1 483 ? 15.291 -9.267 -20.193 1.00 94.00 483 ILE A O 1
ATOM 4012 N N . PRO A 1 484 ? 15.154 -10.813 -18.585 1.00 92.19 484 PRO A N 1
ATOM 4013 C CA . PRO A 1 484 ? 14.464 -9.922 -17.643 1.00 92.19 484 PRO A CA 1
ATOM 4014 C C . PRO A 1 484 ? 15.200 -8.596 -17.394 1.00 92.19 484 PRO A C 1
ATOM 4016 O O . PRO A 1 484 ? 14.587 -7.531 -17.373 1.00 92.19 484 PRO A O 1
ATOM 4019 N N . LEU A 1 485 ? 16.534 -8.643 -17.302 1.00 92.50 485 LEU A N 1
ATOM 4020 C CA . LEU A 1 485 ? 17.369 -7.456 -17.098 1.00 92.50 485 LEU A CA 1
ATOM 4021 C C . LEU A 1 485 ? 17.252 -6.440 -18.253 1.00 92.50 485 LEU A C 1
ATOM 4023 O O . LEU A 1 485 ? 17.387 -5.242 -18.020 1.00 92.50 485 LEU A O 1
ATOM 4027 N N . PHE A 1 486 ? 16.954 -6.876 -19.483 1.00 95.50 486 PHE A N 1
ATOM 4028 C CA . PHE A 1 486 ? 16.716 -5.958 -20.603 1.00 95.50 486 PHE A CA 1
ATOM 4029 C C . PHE A 1 486 ? 15.473 -5.097 -20.362 1.00 95.50 486 PHE A C 1
ATOM 4031 O O . PHE A 1 486 ? 15.525 -3.879 -20.534 1.00 95.50 486 PHE A O 1
ATOM 4038 N N . HIS A 1 487 ? 14.376 -5.713 -19.918 1.00 93.69 487 HIS A N 1
ATOM 4039 C CA . HIS A 1 487 ? 13.139 -5.004 -19.595 1.00 93.69 487 HIS A CA 1
ATOM 4040 C C . HIS A 1 487 ? 13.337 -3.999 -18.463 1.00 93.69 487 HIS A C 1
ATOM 4042 O O . HIS A 1 487 ? 12.791 -2.897 -18.513 1.00 93.69 487 HIS A O 1
ATOM 4048 N N . ASP A 1 488 ? 14.155 -4.353 -17.474 1.00 90.81 488 ASP A N 1
ATOM 4049 C CA . ASP A 1 488 ? 14.477 -3.484 -16.347 1.00 90.81 488 ASP A CA 1
ATOM 4050 C C . ASP A 1 488 ? 15.269 -2.254 -16.788 1.00 90.81 488 ASP A C 1
ATOM 4052 O O . ASP A 1 488 ? 14.905 -1.131 -16.434 1.00 90.81 488 ASP A O 1
ATOM 4056 N N . LEU A 1 489 ? 16.309 -2.450 -17.604 1.00 93.06 489 LEU A N 1
ATOM 4057 C CA . LEU A 1 489 ? 17.115 -1.358 -18.152 1.00 93.06 489 LEU A CA 1
ATOM 4058 C C . LEU A 1 489 ? 16.297 -0.467 -19.091 1.00 93.06 489 LEU A C 1
ATOM 4060 O O . LEU A 1 489 ? 16.379 0.755 -18.998 1.00 93.06 489 LEU A O 1
ATOM 4064 N N . TYR A 1 490 ? 15.461 -1.063 -19.942 1.00 94.69 490 TYR A N 1
ATOM 4065 C CA . TYR A 1 490 ? 14.547 -0.319 -20.803 1.00 94.69 490 TYR A CA 1
ATOM 4066 C C . TYR A 1 490 ? 13.559 0.520 -19.978 1.00 94.69 490 TYR A C 1
ATOM 4068 O O . TYR A 1 490 ? 13.372 1.703 -20.251 1.00 94.69 490 TYR A O 1
ATOM 4076 N N . ALA A 1 491 ? 12.953 -0.052 -18.933 1.00 91.75 491 ALA A N 1
ATOM 4077 C CA . ALA A 1 491 ? 12.023 0.670 -18.067 1.00 91.75 491 ALA A CA 1
ATOM 4078 C C . ALA A 1 491 ? 12.702 1.829 -17.317 1.00 91.75 491 ALA A C 1
ATOM 4080 O O . ALA A 1 491 ? 12.134 2.918 -17.236 1.00 91.75 491 ALA A O 1
ATOM 4081 N N . ILE A 1 492 ? 13.923 1.619 -16.808 1.00 92.06 492 ILE A N 1
ATOM 4082 C CA . ILE A 1 492 ? 14.742 2.679 -16.198 1.00 92.06 492 ILE A CA 1
ATOM 4083 C C . ILE A 1 492 ? 14.957 3.817 -17.199 1.00 92.06 492 ILE A C 1
ATOM 4085 O O . ILE A 1 492 ? 14.660 4.968 -16.879 1.00 92.06 492 ILE A O 1
ATOM 4089 N N . HIS A 1 493 ? 15.400 3.492 -18.415 1.00 92.81 493 HIS A N 1
ATOM 4090 C CA . HIS A 1 493 ? 15.647 4.469 -19.472 1.00 92.81 493 HIS A CA 1
ATOM 4091 C C . HIS A 1 493 ? 14.391 5.296 -19.795 1.00 92.81 493 HIS A C 1
ATOM 4093 O O . HIS A 1 493 ? 14.413 6.528 -19.759 1.00 92.81 493 HIS A O 1
ATOM 4099 N N . MET A 1 494 ? 13.251 4.627 -20.002 1.00 91.19 494 MET A N 1
ATOM 4100 C CA . MET A 1 494 ? 11.976 5.290 -20.295 1.00 91.19 494 MET A CA 1
ATOM 4101 C C . MET A 1 494 ? 11.484 6.205 -19.166 1.00 91.19 494 MET A C 1
ATOM 4103 O O . MET A 1 494 ? 10.787 7.182 -19.436 1.00 91.19 494 MET A O 1
ATOM 4107 N N . HIS A 1 495 ? 11.832 5.924 -17.907 1.00 89.69 495 HIS A N 1
ATOM 4108 C CA . HIS A 1 495 ? 11.488 6.790 -16.777 1.00 89.69 495 HIS A CA 1
ATOM 4109 C C . HIS A 1 495 ? 12.440 7.978 -16.585 1.00 89.69 495 HIS A C 1
ATOM 4111 O O . HIS A 1 495 ? 12.037 9.000 -16.019 1.00 89.69 495 HIS A O 1
ATOM 4117 N N . ILE A 1 496 ? 13.691 7.858 -17.037 1.00 88.75 496 ILE A N 1
ATOM 4118 C CA . ILE A 1 496 ? 14.663 8.959 -17.042 1.00 88.75 496 ILE A CA 1
ATOM 4119 C C . ILE A 1 496 ? 14.327 9.961 -18.147 1.00 88.75 496 ILE A C 1
ATOM 4121 O O . ILE A 1 496 ? 14.503 11.165 -17.954 1.00 88.75 496 ILE A O 1
ATOM 4125 N N . LEU A 1 497 ? 13.816 9.490 -19.283 1.00 86.38 497 LEU A N 1
ATOM 4126 C CA . LEU A 1 497 ? 13.426 10.351 -20.391 1.00 86.38 497 LEU A CA 1
ATOM 4127 C C . LEU A 1 497 ? 12.329 11.361 -19.988 1.00 86.38 497 LEU A C 1
ATOM 4129 O O . LEU A 1 497 ? 11.468 11.085 -19.141 1.00 86.38 497 LEU A O 1
ATOM 4133 N N . PRO A 1 498 ? 12.335 12.573 -20.571 1.00 79.25 498 PRO A N 1
ATOM 4134 C CA . PRO A 1 498 ? 11.234 13.506 -20.393 1.00 79.25 498 PRO A CA 1
ATOM 4135 C C . PRO A 1 498 ? 9.933 12.906 -20.961 1.00 79.25 498 PRO A C 1
ATOM 4137 O O . PRO A 1 498 ? 9.960 12.184 -21.963 1.00 79.25 498 PRO A O 1
ATOM 4140 N N . PRO A 1 499 ? 8.774 13.186 -20.337 1.00 78.38 499 PRO A N 1
ATOM 4141 C CA . PRO A 1 499 ? 7.500 12.704 -20.850 1.00 78.38 499 PRO A CA 1
ATOM 4142 C C . PRO A 1 499 ? 7.218 13.321 -22.223 1.00 78.38 499 PRO A C 1
ATOM 4144 O O . PRO A 1 499 ? 7.259 14.542 -22.384 1.00 78.38 499 PRO A O 1
ATOM 4147 N N . ILE A 1 500 ? 6.889 12.479 -23.204 1.00 83.62 500 ILE A N 1
ATOM 4148 C CA . ILE A 1 500 ? 6.514 12.927 -24.547 1.00 83.62 500 ILE A CA 1
ATOM 4149 C C . ILE A 1 500 ? 5.130 13.578 -24.473 1.00 83.62 500 ILE A C 1
ATOM 4151 O O . ILE A 1 500 ? 4.146 12.933 -24.115 1.00 83.62 500 ILE A O 1
ATOM 4155 N N . THR A 1 501 ? 5.039 14.861 -24.820 1.00 83.62 501 THR A N 1
ATOM 4156 C CA . THR A 1 501 ? 3.782 15.634 -24.809 1.00 83.62 501 THR A CA 1
ATOM 4157 C C . THR A 1 501 ? 3.059 15.645 -26.161 1.00 83.62 501 THR A C 1
ATOM 4159 O O . THR A 1 501 ? 1.950 16.176 -26.262 1.00 83.62 501 THR A O 1
ATOM 4162 N N . ASP A 1 502 ? 3.651 15.044 -27.199 1.00 87.06 502 ASP A N 1
ATOM 4163 C CA . ASP A 1 502 ? 3.072 14.964 -28.543 1.00 87.06 502 ASP A CA 1
ATOM 4164 C C . ASP A 1 502 ? 1.776 14.132 -28.544 1.00 87.06 502 ASP A C 1
ATOM 4166 O O . ASP A 1 502 ? 1.780 12.904 -28.421 1.00 87.06 502 ASP A O 1
ATOM 4170 N N . ARG A 1 503 ? 0.641 14.819 -28.731 1.00 88.56 503 ARG A N 1
ATOM 4171 C CA . ARG A 1 503 ? -0.692 14.205 -28.800 1.00 88.56 503 ARG A CA 1
ATOM 4172 C C . ARG A 1 503 ? -0.806 13.186 -29.931 1.00 88.56 503 ARG A C 1
ATOM 4174 O O . ARG A 1 503 ? -1.480 12.173 -29.750 1.00 88.56 503 ARG A O 1
ATOM 4181 N N . ASN A 1 504 ? -0.162 13.429 -31.074 1.00 90.19 504 ASN A N 1
ATOM 4182 C CA . ASN A 1 504 ? -0.224 12.518 -32.216 1.00 90.19 504 ASN A CA 1
ATOM 4183 C C . ASN A 1 504 ? 0.491 11.210 -31.888 1.00 90.19 504 ASN A C 1
ATOM 4185 O O . ASN A 1 504 ? -0.056 10.135 -32.127 1.00 90.19 504 ASN A O 1
ATOM 4189 N N . HIS A 1 505 ? 1.666 11.297 -31.265 1.00 91.56 505 HIS A N 1
ATOM 4190 C CA . HIS A 1 505 ? 2.389 10.131 -30.775 1.00 91.56 505 HIS A CA 1
ATOM 4191 C C . HIS A 1 505 ? 1.586 9.342 -29.735 1.00 91.56 505 HIS A C 1
ATOM 4193 O O . HIS A 1 505 ? 1.415 8.135 -29.904 1.00 91.56 505 HIS A O 1
ATOM 4199 N N . ILE A 1 506 ? 1.044 10.011 -28.709 1.00 90.81 506 ILE A N 1
ATOM 4200 C CA . ILE A 1 506 ? 0.242 9.364 -27.656 1.00 90.81 506 ILE A CA 1
ATOM 4201 C C . ILE A 1 506 ? -0.964 8.635 -28.266 1.00 90.81 506 ILE A C 1
ATOM 4203 O O . ILE A 1 506 ? -1.256 7.492 -27.901 1.00 90.81 506 ILE A O 1
ATOM 4207 N N . ASN A 1 507 ? -1.649 9.273 -29.220 1.00 92.12 507 ASN A N 1
ATOM 4208 C CA . ASN A 1 507 ? -2.775 8.672 -29.926 1.00 92.12 507 ASN A CA 1
ATOM 4209 C C . ASN A 1 507 ? -2.334 7.462 -30.755 1.00 92.12 507 ASN A C 1
ATOM 4211 O O . ASN A 1 507 ? -2.921 6.394 -30.595 1.00 92.12 507 ASN A O 1
ATOM 4215 N N . ARG A 1 508 ? -1.279 7.581 -31.574 1.00 94.12 508 ARG A N 1
ATOM 4216 C CA 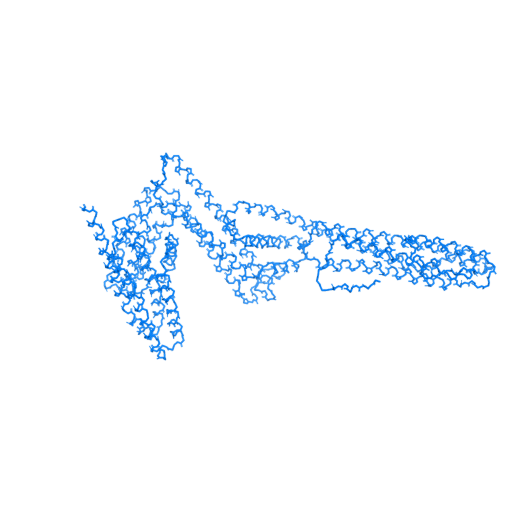. ARG A 1 508 ? -0.733 6.454 -32.351 1.00 94.12 508 ARG A CA 1
ATOM 4217 C C . ARG A 1 508 ? -0.334 5.287 -31.457 1.00 94.12 508 ARG A C 1
ATOM 4219 O O . ARG A 1 508 ? -0.722 4.159 -31.727 1.00 94.12 508 ARG A O 1
ATOM 4226 N N . LEU A 1 509 ? 0.384 5.546 -30.364 1.00 93.06 509 LEU A N 1
ATOM 4227 C CA . LEU A 1 509 ? 0.815 4.511 -29.424 1.00 93.06 509 LEU A CA 1
ATOM 4228 C C . LEU A 1 509 ? -0.381 3.782 -28.799 1.00 93.06 509 LEU A C 1
ATOM 4230 O O . LEU A 1 509 ? -0.363 2.557 -28.674 1.00 93.06 509 LEU A O 1
ATOM 4234 N N . ARG A 1 510 ? -1.441 4.517 -28.431 1.00 93.38 510 ARG A N 1
ATOM 4235 C CA . ARG A 1 510 ? -2.695 3.925 -27.945 1.00 93.38 510 ARG A CA 1
ATOM 4236 C C . ARG A 1 510 ? -3.343 3.039 -29.011 1.00 93.38 510 ARG A C 1
ATOM 4238 O O . ARG A 1 510 ? -3.775 1.939 -28.677 1.00 93.38 510 ARG A O 1
ATOM 4245 N N . GLN A 1 511 ? -3.393 3.498 -30.262 1.00 94.31 511 GLN A N 1
ATOM 4246 C CA . GLN A 1 511 ? -3.953 2.714 -31.365 1.00 94.31 511 GLN A CA 1
ATOM 4247 C C . GLN A 1 511 ? -3.124 1.457 -31.639 1.00 94.31 511 GLN A C 1
ATOM 4249 O O . GLN A 1 511 ? -3.693 0.373 -31.713 1.00 94.31 511 GLN A O 1
ATOM 4254 N N . PHE A 1 512 ? -1.791 1.554 -31.682 1.00 95.06 512 PHE A N 1
ATOM 4255 C CA . PHE A 1 512 ? -0.925 0.383 -31.834 1.00 95.06 512 PHE A CA 1
ATOM 4256 C C . PHE A 1 512 ? -1.159 -0.649 -30.733 1.00 95.06 512 PHE A C 1
ATOM 4258 O O . PHE A 1 512 ? -1.343 -1.818 -31.050 1.00 95.06 512 PHE A O 1
ATOM 4265 N N . LYS A 1 513 ? -1.217 -0.234 -29.460 1.00 94.62 513 LYS A N 1
ATOM 4266 C CA . LYS A 1 513 ? -1.508 -1.146 -28.341 1.00 94.62 513 LYS A CA 1
ATOM 4267 C C . LYS A 1 513 ? -2.864 -1.836 -28.512 1.00 94.62 513 LYS A C 1
ATOM 4269 O O . LYS A 1 513 ? -2.927 -3.056 -28.447 1.00 94.62 513 LYS A O 1
ATOM 4274 N N . LEU A 1 514 ? -3.915 -1.075 -28.823 1.00 94.25 514 LEU A N 1
ATOM 4275 C CA . LEU A 1 514 ? -5.265 -1.611 -29.022 1.00 94.25 514 LEU A CA 1
ATOM 4276 C C . LEU A 1 514 ? -5.335 -2.614 -30.180 1.00 94.25 514 LEU A C 1
ATOM 4278 O O . LEU A 1 514 ? -5.958 -3.664 -30.052 1.00 94.25 514 LEU A O 1
ATOM 4282 N N . LEU A 1 515 ? -4.700 -2.302 -31.309 1.00 93.38 515 LEU A N 1
ATOM 4283 C CA . LEU A 1 515 ? -4.671 -3.186 -32.471 1.00 93.38 515 LEU A CA 1
ATOM 4284 C C . LEU A 1 515 ? -3.810 -4.434 -32.213 1.00 93.38 515 LEU A C 1
ATOM 4286 O O . LEU A 1 515 ? -4.213 -5.532 -32.581 1.00 93.38 515 LEU A O 1
ATOM 4290 N N . ILE A 1 516 ? -2.667 -4.296 -31.532 1.00 92.88 516 ILE A N 1
ATOM 4291 C CA . ILE A 1 516 ? -1.831 -5.430 -31.113 1.00 92.88 516 ILE A CA 1
ATOM 4292 C C . ILE A 1 516 ? -2.600 -6.347 -30.160 1.00 92.88 516 ILE A C 1
ATOM 4294 O O . ILE A 1 516 ? -2.558 -7.561 -30.332 1.00 92.88 516 ILE A O 1
ATOM 4298 N N . ASP A 1 517 ? -3.328 -5.800 -29.188 1.00 90.50 517 ASP A N 1
ATOM 4299 C CA . ASP A 1 517 ? -4.097 -6.603 -28.235 1.00 90.50 517 ASP A CA 1
ATOM 4300 C C . ASP A 1 517 ? -5.256 -7.346 -28.915 1.00 90.50 517 ASP A C 1
ATOM 4302 O O . ASP A 1 517 ? -5.493 -8.514 -28.605 1.00 90.50 517 ASP A O 1
ATOM 4306 N N . LYS A 1 518 ? -5.911 -6.735 -29.915 1.00 88.75 518 LYS A N 1
ATOM 4307 C CA . LYS A 1 518 ? -6.883 -7.435 -30.777 1.00 88.75 518 LYS A CA 1
ATOM 4308 C C . LYS A 1 518 ? -6.246 -8.600 -31.534 1.00 88.75 518 LYS A C 1
ATOM 4310 O O . LYS A 1 518 ? -6.779 -9.705 -31.511 1.00 88.75 518 LYS A O 1
ATOM 4315 N N . LEU A 1 519 ? -5.089 -8.377 -32.162 1.00 87.62 519 LEU A N 1
ATOM 4316 C CA . LEU A 1 519 ? -4.370 -9.437 -32.874 1.00 87.62 519 LEU A CA 1
ATOM 4317 C C . LEU A 1 519 ? -3.940 -10.561 -31.925 1.00 87.62 519 LEU A C 1
ATOM 4319 O O . LEU A 1 519 ? -4.107 -11.731 -32.254 1.00 87.62 519 LEU A O 1
ATOM 4323 N N . ARG A 1 520 ? -3.433 -10.220 -30.735 1.00 86.06 520 ARG A N 1
ATOM 4324 C CA . ARG A 1 520 ? -3.078 -11.196 -29.694 1.00 86.06 520 ARG A CA 1
ATOM 4325 C C . ARG A 1 520 ? -4.271 -12.038 -29.279 1.00 86.06 520 ARG A C 1
ATOM 4327 O O . ARG A 1 520 ? -4.123 -13.243 -29.123 1.00 86.06 520 ARG A O 1
ATOM 4334 N N . HIS A 1 521 ? -5.431 -11.414 -29.104 1.00 85.81 521 HIS A N 1
ATOM 4335 C CA . HIS A 1 521 ? -6.651 -12.116 -28.738 1.00 85.81 521 HIS A CA 1
ATOM 4336 C C . HIS A 1 521 ? -7.038 -13.153 -29.801 1.00 85.81 521 HIS A C 1
ATOM 4338 O O . HIS A 1 521 ? -7.203 -14.323 -29.468 1.00 85.81 521 HIS A O 1
ATOM 4344 N N . TRP A 1 522 ? -7.055 -12.775 -31.083 1.00 83.69 522 TRP A N 1
ATOM 4345 C CA . TRP A 1 522 ? -7.364 -13.711 -32.173 1.00 83.69 522 TRP A CA 1
ATOM 4346 C C . TRP A 1 522 ? -6.336 -14.834 -32.338 1.00 83.69 522 TRP A C 1
ATOM 4348 O O . TRP A 1 522 ? -6.709 -15.961 -32.667 1.00 83.69 522 TRP A O 1
ATOM 4358 N N . VAL A 1 523 ? -5.054 -14.546 -32.091 1.00 81.00 523 VAL A N 1
ATOM 4359 C CA . VAL A 1 523 ? -3.991 -15.564 -32.069 1.00 81.00 523 VAL A CA 1
ATOM 4360 C C . VAL A 1 523 ? -4.196 -16.531 -30.902 1.00 81.00 523 VAL A C 1
ATOM 4362 O O . VAL A 1 523 ? -4.144 -17.741 -31.096 1.00 81.00 523 VAL A O 1
ATOM 4365 N N . HIS A 1 524 ? -4.502 -16.020 -29.708 1.00 80.19 524 HIS A N 1
ATOM 4366 C CA . HIS A 1 524 ? -4.725 -16.843 -28.521 1.00 80.19 524 HIS A CA 1
ATOM 4367 C C . HIS A 1 524 ? -5.952 -17.758 -28.656 1.00 80.19 524 HIS A C 1
ATOM 4369 O O . HIS A 1 524 ? -5.913 -18.910 -28.229 1.00 80.19 524 HIS A O 1
ATOM 4375 N N . GLU A 1 525 ? -7.021 -17.277 -29.293 1.00 81.31 525 GLU A N 1
ATOM 4376 C CA . GLU A 1 525 ? -8.231 -18.064 -29.559 1.00 81.31 525 GLU A CA 1
ATOM 4377 C C . GLU A 1 525 ? -8.095 -19.050 -30.734 1.00 81.31 525 GLU A C 1
ATOM 4379 O O . GLU A 1 525 ? -9.042 -19.777 -31.026 1.00 81.31 525 GLU A O 1
ATOM 4384 N N . LYS A 1 526 ? -6.936 -19.098 -31.412 1.00 72.81 526 LYS A N 1
ATOM 4385 C CA . LYS A 1 526 ? -6.689 -19.915 -32.618 1.00 72.81 526 LYS A CA 1
ATOM 4386 C C . LYS A 1 526 ? -7.684 -19.664 -33.761 1.00 72.81 526 LYS A C 1
ATOM 4388 O O . LYS A 1 526 ? -7.955 -20.546 -34.571 1.00 72.81 526 LYS A O 1
ATOM 4393 N N . ASN A 1 527 ? -8.213 -18.444 -33.855 1.00 73.81 527 ASN A N 1
ATOM 4394 C CA . ASN A 1 527 ? -9.208 -18.050 -34.859 1.00 73.81 527 ASN A CA 1
ATOM 4395 C C . ASN A 1 527 ? -8.595 -17.234 -36.014 1.00 73.81 527 ASN A C 1
ATOM 4397 O O . ASN A 1 527 ? -9.294 -16.483 -36.698 1.00 73.81 527 ASN A O 1
ATOM 4401 N N . VAL A 1 528 ? -7.286 -17.371 -36.258 1.00 74.56 528 VAL A N 1
ATOM 4402 C CA . VAL A 1 528 ? -6.546 -16.560 -37.242 1.00 74.56 528 VAL A CA 1
ATOM 4403 C C . VAL A 1 528 ? -7.126 -16.711 -38.653 1.00 74.56 528 VAL A C 1
ATOM 4405 O O . VAL A 1 528 ? -7.253 -15.715 -39.362 1.00 74.56 528 VAL A O 1
ATOM 4408 N N . GLN A 1 529 ? -7.534 -17.922 -39.054 1.00 73.81 529 GLN A N 1
ATOM 4409 C CA . GLN A 1 529 ? -8.134 -18.161 -40.376 1.00 73.81 529 GLN A CA 1
ATOM 4410 C C . GLN A 1 529 ? -9.532 -17.548 -40.527 1.00 73.81 529 GLN A C 1
ATOM 4412 O O . GLN A 1 529 ? -9.864 -17.013 -41.585 1.00 73.81 529 GLN A O 1
ATOM 4417 N N . THR A 1 530 ? -10.334 -17.582 -39.463 1.00 79.06 530 THR A N 1
ATOM 4418 C CA . THR A 1 530 ? -11.698 -17.036 -39.442 1.00 79.06 530 THR A CA 1
ATOM 4419 C C . THR A 1 530 ? -11.692 -15.510 -39.548 1.00 79.06 530 THR A C 1
ATOM 4421 O O . THR A 1 530 ? -12.520 -14.937 -40.251 1.00 79.06 530 THR A O 1
ATOM 4424 N N . HIS A 1 531 ? -10.714 -14.852 -38.919 1.00 81.50 531 HIS A N 1
ATOM 4425 C CA . HIS A 1 531 ? -10.589 -13.391 -38.888 1.00 81.50 531 HIS A CA 1
ATOM 4426 C C . HIS A 1 531 ? -9.582 -12.829 -39.908 1.00 81.50 531 HIS A C 1
ATOM 4428 O O . HIS A 1 531 ? -9.151 -11.687 -39.771 1.00 81.50 531 HIS A O 1
ATOM 4434 N N . LEU A 1 532 ? -9.209 -13.571 -40.963 1.00 82.31 532 LEU A N 1
ATOM 4435 C CA . LEU A 1 532 ? -8.182 -13.136 -41.931 1.00 82.31 532 LEU A CA 1
ATOM 4436 C C . LEU A 1 532 ? -8.424 -11.735 -42.512 1.00 82.31 532 LEU A C 1
ATOM 4438 O O . LEU A 1 532 ? -7.483 -10.949 -42.614 1.00 82.31 532 LEU A O 1
ATOM 4442 N N . ASN A 1 533 ? -9.668 -11.416 -42.876 1.00 84.25 533 ASN A N 1
ATOM 4443 C CA . ASN A 1 533 ? -10.016 -10.104 -43.429 1.00 84.25 533 ASN A CA 1
ATOM 4444 C C . ASN A 1 533 ? -9.899 -8.989 -42.377 1.00 84.25 533 ASN A C 1
ATOM 4446 O O . ASN A 1 533 ? -9.436 -7.896 -42.687 1.00 84.25 533 ASN A O 1
ATOM 4450 N N . GLU A 1 534 ? -10.276 -9.263 -41.129 1.00 86.75 534 GLU A N 1
ATOM 4451 C CA . GLU A 1 534 ? -10.184 -8.303 -40.020 1.00 86.75 534 GLU A CA 1
ATOM 4452 C C . GLU A 1 534 ? -8.730 -8.075 -39.588 1.00 86.75 534 GLU A C 1
ATOM 4454 O O . GLU A 1 534 ? -8.340 -6.951 -39.265 1.00 86.75 534 GLU A O 1
ATOM 4459 N N . ILE A 1 535 ? -7.904 -9.122 -39.654 1.00 85.81 535 ILE A N 1
ATOM 4460 C CA . ILE A 1 535 ? -6.454 -9.049 -39.468 1.00 85.81 535 ILE A CA 1
ATOM 4461 C C . ILE A 1 535 ? -5.824 -8.184 -40.562 1.00 85.81 535 ILE A C 1
ATOM 4463 O O . ILE A 1 535 ? -5.027 -7.306 -40.246 1.00 85.81 535 ILE A O 1
ATOM 4467 N N . GLU A 1 536 ? -6.192 -8.374 -41.832 1.00 86.94 536 GLU A N 1
ATOM 4468 C CA . GLU A 1 536 ? -5.697 -7.535 -42.934 1.00 86.94 536 GLU A CA 1
ATOM 4469 C C . GLU A 1 536 ? -6.104 -6.066 -42.776 1.00 86.94 536 GLU A C 1
ATOM 4471 O O . GLU A 1 536 ? -5.269 -5.177 -42.950 1.00 86.94 536 GLU A O 1
ATOM 4476 N N . LEU A 1 537 ? -7.352 -5.793 -42.383 1.00 89.25 537 LEU A N 1
ATOM 4477 C CA . LEU A 1 537 ? -7.799 -4.434 -42.062 1.00 89.25 537 LEU A CA 1
ATOM 4478 C C . LEU A 1 537 ? -6.974 -3.837 -40.916 1.00 89.25 537 LEU A C 1
ATOM 4480 O O . LEU A 1 537 ? -6.453 -2.734 -41.043 1.00 89.25 537 LEU A O 1
ATOM 4484 N N . THR A 1 538 ? -6.757 -4.604 -39.848 1.00 90.00 538 THR A N 1
ATOM 4485 C CA . THR A 1 538 ? -5.943 -4.189 -38.697 1.00 90.00 538 THR A CA 1
ATOM 4486 C C . THR A 1 538 ? -4.494 -3.886 -39.095 1.00 90.00 538 THR A C 1
ATOM 4488 O O . THR A 1 538 ? -3.911 -2.897 -38.648 1.00 90.00 538 THR A O 1
ATOM 4491 N N . ILE A 1 539 ? -3.898 -4.712 -39.958 1.00 90.75 539 ILE A N 1
ATOM 4492 C CA . ILE A 1 539 ? -2.548 -4.499 -40.490 1.00 90.75 539 ILE A CA 1
ATOM 4493 C C . ILE A 1 539 ? -2.499 -3.233 -41.353 1.00 90.75 539 ILE A C 1
ATOM 4495 O O . ILE A 1 539 ? -1.534 -2.472 -41.267 1.00 90.75 539 ILE A O 1
ATOM 4499 N N . ASN A 1 540 ? -3.525 -2.984 -42.166 1.00 91.50 540 ASN A N 1
ATOM 4500 C CA . ASN A 1 540 ? -3.612 -1.776 -42.982 1.00 91.50 540 ASN A CA 1
ATOM 4501 C C . ASN A 1 540 ? -3.788 -0.513 -42.130 1.00 91.50 540 ASN A C 1
ATOM 4503 O O . ASN A 1 540 ? -3.133 0.488 -42.416 1.00 91.50 540 ASN A O 1
ATOM 4507 N N . ASP A 1 541 ? -4.552 -0.573 -41.038 1.00 92.12 541 ASP A N 1
ATOM 4508 C CA . ASP A 1 541 ? -4.636 0.522 -40.066 1.00 92.12 541 ASP A CA 1
ATOM 4509 C C . ASP A 1 541 ? -3.263 0.802 -39.435 1.00 92.12 541 ASP A C 1
ATOM 4511 O O . ASP A 1 541 ? -2.820 1.950 -39.372 1.00 92.12 541 ASP A O 1
ATOM 4515 N N . MET A 1 542 ? -2.528 -0.245 -39.031 1.00 93.62 542 MET A N 1
ATOM 4516 C CA . MET A 1 542 ? -1.161 -0.092 -38.514 1.00 93.62 542 MET A CA 1
ATOM 4517 C C . MET A 1 542 ? -0.207 0.523 -39.547 1.00 93.62 542 MET A C 1
ATOM 4519 O O . MET A 1 542 ? 0.606 1.377 -39.185 1.00 93.62 542 MET A O 1
ATOM 4523 N N . LYS A 1 543 ? -0.307 0.132 -40.827 1.00 93.19 543 LYS A N 1
ATOM 4524 C CA . LYS A 1 543 ? 0.436 0.776 -41.925 1.00 93.19 543 LYS A CA 1
ATOM 4525 C C . LYS A 1 543 ? 0.087 2.255 -42.029 1.00 93.19 543 LYS A C 1
ATOM 4527 O O . LYS A 1 543 ? 1.006 3.061 -42.125 1.00 93.19 543 LYS A O 1
ATOM 4532 N N . GLY A 1 544 ? -1.198 2.605 -41.966 1.00 92.69 544 GLY A N 1
ATOM 4533 C CA . GLY A 1 544 ? -1.664 3.992 -41.974 1.00 92.69 544 GLY A CA 1
ATOM 4534 C C . GLY A 1 544 ? -1.009 4.819 -40.868 1.00 92.69 544 GLY A C 1
ATOM 4535 O O . GLY A 1 544 ? -0.385 5.837 -41.147 1.00 92.69 544 GLY A O 1
ATOM 4536 N N . TYR A 1 545 ? -1.012 4.326 -39.626 1.00 94.69 545 TYR A N 1
ATOM 4537 C CA . TYR A 1 545 ? -0.372 5.033 -38.510 1.00 94.69 545 TYR A CA 1
ATOM 4538 C C . TYR A 1 545 ? 1.157 5.162 -38.645 1.00 94.69 545 TYR A C 1
ATOM 4540 O O . TYR A 1 545 ? 1.726 6.169 -38.213 1.00 94.69 545 TYR A O 1
ATOM 4548 N N . LEU A 1 546 ? 1.843 4.172 -39.231 1.00 93.62 546 LEU A N 1
ATOM 4549 C CA . LEU A 1 546 ? 3.285 4.255 -39.514 1.00 93.62 546 LEU A CA 1
ATOM 4550 C C . LEU A 1 546 ? 3.592 5.229 -40.661 1.00 93.62 546 LEU A C 1
ATOM 4552 O O . LEU A 1 546 ? 4.571 5.973 -40.587 1.00 93.62 546 LEU A O 1
ATOM 4556 N N . GLN A 1 547 ? 2.740 5.272 -41.687 1.00 92.88 547 GLN A N 1
ATOM 4557 C CA . GLN A 1 547 ? 2.814 6.262 -42.762 1.00 92.88 547 GLN A CA 1
ATOM 4558 C C . GLN A 1 547 ? 2.585 7.676 -42.231 1.00 92.88 547 GLN A C 1
ATOM 4560 O O . GLN A 1 547 ? 3.352 8.575 -42.566 1.00 92.88 547 GLN A O 1
ATOM 4565 N N . ASP A 1 548 ? 1.602 7.863 -41.351 1.00 92.00 548 ASP A N 1
ATOM 4566 C CA . ASP A 1 548 ? 1.343 9.141 -40.688 1.00 92.00 548 ASP A CA 1
ATOM 4567 C C . ASP A 1 548 ? 2.542 9.598 -39.853 1.00 92.00 548 ASP A C 1
ATOM 4569 O O . ASP A 1 548 ? 2.885 10.782 -39.850 1.00 92.00 548 ASP A O 1
ATOM 4573 N N . PHE A 1 549 ? 3.212 8.669 -39.161 1.00 93.56 549 PHE A N 1
ATOM 4574 C CA . PHE A 1 549 ? 4.429 8.976 -38.414 1.00 93.56 549 PHE A CA 1
ATOM 4575 C C . PHE A 1 549 ? 5.566 9.421 -39.342 1.00 93.56 549 PHE A C 1
ATOM 4577 O O . PHE A 1 549 ? 6.165 10.472 -39.114 1.00 93.56 549 PHE A O 1
ATOM 4584 N N . LEU A 1 550 ? 5.817 8.690 -40.431 1.00 92.56 550 LEU A N 1
ATOM 4585 C CA . LEU A 1 550 ? 6.816 9.079 -41.429 1.00 92.56 550 LEU A CA 1
ATOM 4586 C C . LEU A 1 550 ? 6.485 10.440 -42.067 1.00 92.56 550 LEU A C 1
ATOM 4588 O O . LEU A 1 550 ? 7.363 11.292 -42.200 1.00 92.56 550 LEU A O 1
ATOM 4592 N N . ALA A 1 551 ? 5.219 10.677 -42.416 1.00 90.56 551 ALA A N 1
ATOM 4593 C CA . ALA A 1 551 ? 4.762 11.939 -42.987 1.00 90.56 551 ALA A CA 1
ATOM 4594 C C . ALA A 1 551 ? 4.931 13.109 -42.004 1.00 90.56 551 ALA A C 1
ATOM 4596 O O . ALA A 1 551 ? 5.310 14.204 -42.419 1.00 90.56 551 ALA A O 1
ATOM 4597 N N . GLN A 1 552 ? 4.699 12.892 -40.703 1.00 90.31 552 GLN A N 1
ATOM 4598 C CA . GLN A 1 552 ? 4.970 13.890 -39.665 1.00 90.31 552 GLN A CA 1
ATOM 4599 C C . GLN A 1 552 ? 6.455 14.274 -39.645 1.00 90.31 552 GLN A C 1
ATOM 4601 O O . GLN A 1 552 ? 6.767 15.461 -39.653 1.00 90.31 552 GLN A O 1
ATOM 4606 N N . ILE A 1 553 ? 7.363 13.296 -39.680 1.00 89.81 553 ILE A N 1
ATOM 4607 C CA . ILE A 1 553 ? 8.815 13.544 -39.688 1.00 89.81 553 ILE A CA 1
ATOM 4608 C C . ILE A 1 553 ? 9.229 14.303 -40.952 1.00 89.81 553 ILE A C 1
ATOM 4610 O O . ILE A 1 553 ? 9.974 15.276 -40.878 1.00 89.81 553 ILE A O 1
ATOM 4614 N N . GLN A 1 554 ? 8.696 13.917 -42.113 1.00 88.25 554 GLN A N 1
ATOM 4615 C CA . GLN A 1 554 ? 8.963 14.613 -43.373 1.00 88.25 554 GLN A CA 1
ATOM 4616 C C . GLN A 1 554 ? 8.478 16.067 -43.352 1.00 88.25 554 GLN A C 1
ATOM 4618 O O . GLN A 1 554 ? 9.172 16.945 -43.862 1.00 88.25 554 GLN A O 1
ATOM 4623 N N . ARG A 1 555 ? 7.314 16.343 -42.750 1.00 87.69 555 ARG A N 1
ATOM 4624 C CA . ARG A 1 555 ? 6.818 17.716 -42.563 1.00 87.69 555 ARG A CA 1
ATOM 4625 C C . ARG A 1 555 ? 7.736 18.516 -41.647 1.00 87.69 555 ARG A C 1
ATOM 4627 O O . ARG A 1 555 ? 8.115 19.611 -42.029 1.00 87.69 555 ARG A O 1
ATOM 4634 N N . ILE A 1 556 ? 8.148 17.940 -40.516 1.00 86.44 556 ILE A N 1
ATOM 4635 C CA . ILE A 1 556 ? 9.089 18.567 -39.576 1.00 86.44 556 ILE A CA 1
ATOM 4636 C C . ILE A 1 556 ? 10.414 18.900 -40.271 1.00 86.44 556 ILE A C 1
ATOM 4638 O O . ILE A 1 556 ? 10.914 20.004 -40.113 1.00 86.44 556 ILE A O 1
ATOM 4642 N N . SER A 1 557 ? 10.956 17.990 -41.088 1.00 83.06 557 SER A N 1
ATOM 4643 C CA . SER A 1 557 ? 12.209 18.238 -41.821 1.00 83.06 557 SER A CA 1
ATOM 4644 C C . SER A 1 557 ? 12.126 19.378 -42.844 1.00 83.06 557 SER A C 1
ATOM 4646 O O . SER A 1 557 ? 13.153 19.869 -43.289 1.00 83.06 557 SER A O 1
ATOM 4648 N N . ARG A 1 558 ? 10.914 19.782 -43.247 1.00 83.00 558 ARG A N 1
ATOM 4649 C CA . ARG A 1 558 ? 10.664 20.869 -44.209 1.00 83.00 558 ARG A CA 1
ATOM 4650 C C . ARG A 1 558 ? 10.134 22.140 -43.546 1.00 83.00 558 ARG A C 1
ATOM 4652 O O . ARG A 1 558 ? 9.843 23.103 -44.247 1.00 83.00 558 ARG A O 1
ATOM 4659 N N . ASP A 1 559 ? 9.924 22.107 -42.236 1.00 81.75 559 ASP A N 1
ATOM 4660 C CA . ASP A 1 559 ? 9.351 23.209 -41.476 1.00 81.75 559 ASP A CA 1
ATOM 4661 C C . ASP A 1 559 ? 10.432 24.264 -41.204 1.00 81.75 559 ASP A C 1
ATOM 4663 O O . ASP A 1 559 ? 11.539 23.932 -40.786 1.00 81.75 559 ASP A O 1
ATOM 4667 N N . GLU A 1 560 ? 10.110 25.542 -41.408 1.00 65.19 560 GLU A N 1
ATOM 4668 C CA . GLU A 1 560 ? 11.023 26.666 -41.150 1.00 65.19 560 GLU A CA 1
ATOM 4669 C C . GLU A 1 560 ? 11.435 26.760 -39.668 1.00 65.19 560 GLU A C 1
ATOM 4671 O O . GLU A 1 560 ? 12.476 27.325 -39.336 1.00 65.19 560 GLU A O 1
ATOM 4676 N N . SER A 1 561 ? 10.644 26.176 -38.759 1.00 67.44 561 SER A N 1
ATOM 4677 C CA . SER A 1 561 ? 10.968 26.088 -37.330 1.00 67.44 561 SER A CA 1
ATOM 4678 C C . SER A 1 561 ? 12.084 25.084 -37.003 1.00 67.44 561 SER A C 1
ATOM 4680 O O . SER A 1 561 ? 12.680 25.155 -35.917 1.00 67.44 561 SER A O 1
ATOM 4682 N N . PHE A 1 562 ? 12.417 24.181 -37.933 1.00 77.81 562 PHE A N 1
ATOM 4683 C CA . PHE A 1 562 ? 13.537 23.255 -37.809 1.00 77.81 562 PHE A CA 1
ATOM 4684 C C . PHE A 1 562 ? 14.860 24.003 -38.009 1.00 77.81 562 PHE A C 1
ATOM 4686 O O . PHE A 1 562 ? 15.396 24.147 -39.102 1.00 77.81 562 PHE A O 1
ATOM 4693 N N . THR A 1 563 ? 15.366 24.531 -36.900 1.00 74.12 563 THR A N 1
ATOM 4694 C CA . THR A 1 563 ? 16.540 25.407 -36.843 1.00 74.12 563 THR A CA 1
ATOM 4695 C C . THR A 1 563 ? 17.680 24.745 -36.080 1.00 74.12 563 THR A C 1
ATOM 4697 O O . THR A 1 563 ? 17.456 23.856 -35.259 1.00 74.12 563 THR A O 1
ATOM 4700 N N . LYS A 1 564 ? 18.906 25.252 -36.253 1.00 70.94 564 LYS A N 1
ATOM 4701 C CA . LYS A 1 564 ? 20.115 24.835 -35.514 1.00 70.94 564 LYS A CA 1
ATOM 4702 C C . LYS A 1 564 ? 19.912 24.719 -33.993 1.00 70.94 564 LYS A C 1
ATO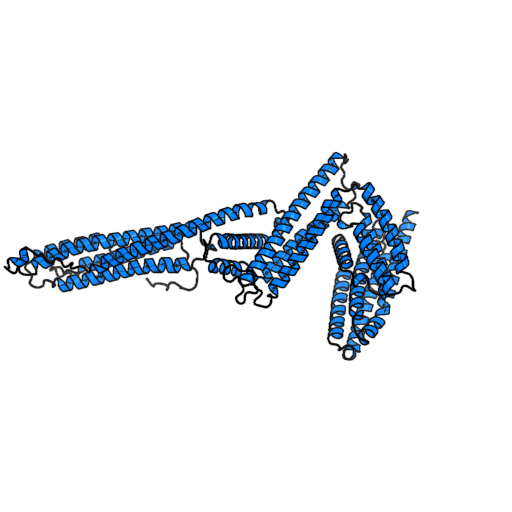M 4704 O O . LYS A 1 564 ? 20.474 23.831 -33.363 1.00 70.94 564 LYS A O 1
ATOM 4709 N N . ALA A 1 565 ? 19.091 25.593 -33.407 1.00 70.06 565 ALA A N 1
ATOM 4710 C CA . ALA A 1 565 ? 18.835 25.623 -31.966 1.00 70.06 565 ALA A CA 1
ATOM 4711 C C . ALA A 1 565 ? 17.800 24.583 -31.487 1.00 70.06 565 ALA A C 1
ATOM 4713 O O . ALA A 1 565 ? 17.911 24.088 -30.369 1.00 70.06 565 ALA A O 1
ATOM 4714 N N . HIS A 1 566 ? 16.801 24.244 -32.308 1.00 77.56 566 HIS A N 1
ATOM 4715 C CA . HIS A 1 566 ? 15.670 23.394 -31.899 1.00 77.56 566 HIS A CA 1
ATOM 4716 C C . HIS A 1 566 ? 15.711 21.990 -32.521 1.00 77.56 566 HIS A C 1
ATOM 4718 O O . HIS A 1 566 ? 15.151 21.045 -31.962 1.00 77.56 566 HIS A O 1
ATOM 4724 N N . GLY A 1 567 ? 16.408 21.835 -33.647 1.00 78.69 567 GLY A N 1
ATOM 4725 C CA . GLY A 1 567 ? 16.512 20.599 -34.416 1.00 78.69 567 GLY A CA 1
ATOM 4726 C C . GLY A 1 567 ? 17.028 19.395 -33.619 1.00 78.69 567 GLY A C 1
ATOM 4727 O O . GLY A 1 567 ? 16.364 18.358 -33.645 1.00 78.69 567 GLY A O 1
ATOM 4728 N N . PRO A 1 568 ? 18.126 19.503 -32.840 1.00 81.94 568 PRO A N 1
ATOM 4729 C CA . PRO A 1 568 ? 18.641 18.374 -32.058 1.00 81.94 568 PRO A CA 1
ATOM 4730 C C . PRO A 1 568 ? 17.637 17.841 -31.026 1.00 81.94 568 PRO A C 1
ATOM 4732 O O . PRO A 1 568 ? 17.479 16.630 -30.869 1.00 81.94 568 PRO A O 1
ATOM 4735 N N . GLY A 1 569 ? 16.901 18.740 -30.361 1.00 82.31 569 GLY A N 1
ATOM 4736 C CA . GLY A 1 569 ? 15.860 18.366 -29.401 1.00 82.31 569 GLY A CA 1
ATOM 4737 C C . GLY A 1 569 ? 14.683 17.653 -30.067 1.00 82.31 569 GLY A C 1
ATOM 4738 O O . GLY A 1 569 ? 14.201 16.644 -29.556 1.00 82.31 569 GLY A O 1
ATOM 4739 N N . ILE A 1 570 ? 14.261 18.128 -31.243 1.00 85.19 570 ILE A N 1
ATOM 4740 C CA . ILE A 1 570 ? 13.196 17.496 -32.033 1.00 85.19 570 ILE A CA 1
ATOM 4741 C C . ILE A 1 570 ? 13.619 16.095 -32.497 1.00 85.19 570 ILE A C 1
ATOM 4743 O O . ILE A 1 570 ? 12.851 15.146 -32.342 1.00 85.19 570 ILE A O 1
ATOM 4747 N N . ILE A 1 571 ? 14.846 15.940 -33.007 1.00 86.56 571 ILE A N 1
ATOM 4748 C CA . ILE A 1 571 ? 15.396 14.639 -33.422 1.00 86.56 571 ILE A CA 1
ATOM 4749 C C . ILE A 1 571 ? 15.420 13.657 -32.246 1.00 86.56 571 ILE A C 1
ATOM 4751 O O . ILE A 1 571 ? 14.980 12.519 -32.398 1.00 86.56 571 ILE A O 1
ATOM 4755 N N . SER A 1 572 ? 15.877 14.097 -31.070 1.00 85.12 572 SER A N 1
ATOM 4756 C CA . SER A 1 572 ? 15.914 13.271 -29.857 1.00 85.12 572 SER A CA 1
ATOM 4757 C C . SER A 1 572 ? 14.522 12.765 -29.456 1.00 85.12 572 SER A C 1
ATOM 4759 O O . SER A 1 572 ? 14.336 11.568 -29.225 1.00 85.12 572 SER A O 1
ATOM 4761 N N . ILE A 1 573 ? 13.506 13.638 -29.494 1.00 88.38 573 ILE A N 1
ATOM 4762 C CA . ILE A 1 573 ? 12.110 13.250 -29.237 1.00 88.38 573 ILE A CA 1
ATOM 4763 C C . ILE A 1 573 ? 11.636 12.206 -30.256 1.00 88.38 573 ILE A C 1
ATOM 4765 O O . ILE A 1 573 ? 10.998 11.228 -29.874 1.00 88.38 573 ILE A O 1
ATOM 4769 N N . ILE A 1 574 ? 11.942 12.369 -31.546 1.00 90.00 574 ILE A N 1
ATOM 4770 C CA . ILE A 1 574 ? 11.518 11.401 -32.569 1.00 90.00 574 ILE A CA 1
ATOM 4771 C C . ILE A 1 574 ? 12.241 10.054 -32.391 1.00 90.00 574 ILE A C 1
ATOM 4773 O O . ILE A 1 574 ? 11.603 9.008 -32.525 1.00 90.00 574 ILE A O 1
ATOM 4777 N N . TYR A 1 575 ? 13.528 10.049 -32.027 1.00 89.44 575 TYR A N 1
ATOM 4778 C CA . TYR A 1 575 ? 14.252 8.821 -31.675 1.00 89.44 575 TYR A CA 1
ATOM 4779 C C . TYR A 1 575 ? 13.618 8.099 -30.485 1.00 89.44 575 TYR A C 1
ATOM 4781 O O . TYR A 1 575 ? 13.482 6.876 -30.521 1.00 89.44 575 TYR A O 1
ATOM 4789 N N . GLN A 1 576 ? 13.173 8.840 -29.470 1.00 90.56 576 GLN A N 1
ATOM 4790 C CA . GLN A 1 576 ? 12.440 8.280 -28.337 1.00 90.56 576 GLN A CA 1
ATOM 4791 C C . GLN A 1 576 ? 11.121 7.630 -28.786 1.00 90.56 576 GLN A C 1
ATOM 4793 O O . GLN A 1 576 ? 10.833 6.493 -28.413 1.00 90.56 576 GLN A O 1
ATOM 4798 N N . GLN A 1 577 ? 10.344 8.305 -29.643 1.00 92.94 577 GLN A N 1
ATOM 4799 C CA . GLN A 1 577 ? 9.110 7.737 -30.203 1.00 92.94 577 GLN A CA 1
ATOM 4800 C C . GLN A 1 577 ? 9.385 6.451 -30.999 1.00 92.94 577 GLN A C 1
ATOM 4802 O O . GLN A 1 577 ? 8.658 5.466 -30.862 1.00 92.94 577 GLN A O 1
ATOM 4807 N N . LEU A 1 578 ? 10.444 6.446 -31.818 1.00 92.88 578 LEU A N 1
ATOM 4808 C CA . LEU A 1 578 ? 10.858 5.278 -32.592 1.00 92.88 578 LEU A CA 1
ATOM 4809 C C . LEU A 1 578 ? 11.272 4.116 -31.682 1.00 92.88 578 LEU A C 1
ATOM 4811 O O . LEU A 1 578 ? 10.902 2.975 -31.956 1.00 92.88 578 LEU A O 1
ATOM 4815 N N . LEU A 1 579 ? 12.005 4.394 -30.601 1.00 93.44 579 LEU A N 1
ATOM 4816 C CA . LEU A 1 579 ? 12.411 3.394 -29.616 1.00 93.44 579 LEU A CA 1
ATOM 4817 C C . LEU A 1 579 ? 11.191 2.730 -28.958 1.00 93.44 579 LEU A C 1
ATOM 4819 O O . LEU A 1 579 ? 11.135 1.501 -28.889 1.00 93.44 579 LEU A O 1
ATOM 4823 N N . GLU A 1 580 ? 10.182 3.515 -28.562 1.00 93.50 580 GLU A N 1
ATOM 4824 C CA . GLU A 1 580 ? 8.928 2.983 -28.011 1.00 93.50 580 GLU A CA 1
ATOM 4825 C C . GLU A 1 580 ? 8.196 2.069 -28.997 1.00 93.50 580 GLU A C 1
ATOM 4827 O O . GLU A 1 580 ? 7.700 1.003 -28.618 1.00 93.50 580 GLU A O 1
ATOM 4832 N N . TYR A 1 581 ? 8.148 2.456 -30.274 1.00 94.81 581 TYR A N 1
ATOM 4833 C CA . TYR A 1 581 ? 7.540 1.631 -31.312 1.00 94.81 581 TYR A CA 1
ATOM 4834 C C . TYR A 1 581 ? 8.347 0.348 -31.557 1.00 94.81 581 TYR A C 1
ATOM 4836 O O . TYR A 1 581 ? 7.757 -0.732 -31.601 1.00 94.81 581 TYR A O 1
ATOM 4844 N N . ARG A 1 582 ? 9.683 0.422 -31.633 1.00 93.81 582 ARG A N 1
ATOM 4845 C CA . ARG A 1 582 ? 10.555 -0.760 -31.768 1.00 93.81 582 ARG A CA 1
ATOM 4846 C C . ARG A 1 582 ? 10.354 -1.743 -30.620 1.00 93.81 582 ARG A C 1
ATOM 4848 O O . ARG A 1 582 ? 10.226 -2.940 -30.874 1.00 93.81 582 ARG A O 1
ATOM 4855 N N . TYR A 1 583 ? 10.271 -1.244 -29.388 1.00 94.88 583 TYR A N 1
ATOM 4856 C CA . TYR A 1 583 ? 10.018 -2.076 -28.215 1.00 94.88 583 TYR A CA 1
ATOM 4857 C C . TYR A 1 583 ? 8.635 -2.746 -28.266 1.00 94.88 583 TYR A C 1
ATOM 4859 O O . TYR A 1 583 ? 8.503 -3.952 -28.058 1.00 94.88 583 TYR A O 1
ATOM 4867 N N . LEU A 1 584 ? 7.588 -1.977 -28.589 1.00 94.56 584 LEU A N 1
ATOM 4868 C CA . LEU A 1 584 ? 6.213 -2.476 -28.656 1.00 94.56 584 LEU A CA 1
ATOM 4869 C C . LEU A 1 584 ? 6.044 -3.575 -29.717 1.00 94.56 584 LEU A C 1
ATOM 4871 O O . LEU A 1 584 ? 5.505 -4.645 -29.424 1.00 94.56 584 LEU A O 1
ATOM 4875 N N . PHE A 1 585 ? 6.502 -3.313 -30.943 1.00 93.69 585 PHE A N 1
ATOM 4876 C CA . PHE A 1 585 ? 6.397 -4.268 -32.044 1.00 93.69 585 PHE A CA 1
ATOM 4877 C C . PHE A 1 585 ? 7.320 -5.473 -31.837 1.00 93.69 585 PHE A C 1
ATOM 4879 O O . PHE A 1 585 ? 6.893 -6.602 -32.064 1.00 93.69 585 PHE A O 1
ATOM 4886 N N . GLY A 1 586 ? 8.546 -5.272 -31.345 1.00 91.56 586 GLY A N 1
ATOM 4887 C CA . GLY A 1 586 ? 9.456 -6.379 -31.059 1.00 91.56 586 GLY A CA 1
ATOM 4888 C C . GLY A 1 586 ? 8.918 -7.317 -29.974 1.00 91.56 586 GLY A C 1
ATOM 4889 O O . GLY A 1 586 ? 8.968 -8.531 -30.154 1.00 91.56 586 GLY A O 1
ATOM 4890 N N . HIS A 1 587 ? 8.296 -6.784 -28.917 1.00 91.50 587 HIS A N 1
ATOM 4891 C CA . HIS A 1 587 ? 7.625 -7.600 -27.900 1.00 91.50 587 HIS A CA 1
ATOM 4892 C C . HIS A 1 587 ? 6.444 -8.391 -28.483 1.00 91.50 587 HIS A C 1
ATOM 4894 O O . HIS A 1 587 ? 6.236 -9.554 -28.146 1.00 91.50 587 HIS A O 1
ATOM 4900 N N . PHE A 1 588 ? 5.663 -7.782 -29.379 1.00 90.62 588 PHE A N 1
ATOM 4901 C CA . PHE A 1 588 ? 4.599 -8.493 -30.090 1.00 90.62 588 PHE A CA 1
ATOM 4902 C C . PHE A 1 588 ? 5.155 -9.637 -30.954 1.00 90.62 588 PHE A C 1
ATOM 4904 O O . PHE A 1 588 ? 4.654 -10.756 -30.878 1.00 90.62 588 PHE A O 1
ATOM 4911 N N . PHE A 1 589 ? 6.232 -9.407 -31.710 1.00 89.62 589 PHE A N 1
ATOM 4912 C CA . PHE A 1 589 ? 6.857 -10.453 -32.529 1.00 89.62 589 PHE A CA 1
ATOM 4913 C C . PHE A 1 589 ? 7.530 -11.552 -31.715 1.00 89.62 589 PHE A C 1
ATOM 4915 O O . PHE A 1 589 ? 7.537 -12.700 -32.158 1.00 89.62 589 PHE A O 1
ATOM 4922 N N . HIS A 1 590 ? 8.060 -11.219 -30.539 1.00 88.12 590 HIS A N 1
ATOM 4923 C CA . HIS A 1 590 ? 8.581 -12.196 -29.595 1.00 88.12 590 HIS A CA 1
ATOM 4924 C C . HIS A 1 590 ? 7.491 -13.194 -29.180 1.00 88.12 590 HIS A C 1
ATOM 4926 O O . HIS A 1 590 ? 7.694 -14.403 -29.243 1.00 88.12 590 HIS A O 1
ATOM 4932 N N . GLN A 1 591 ? 6.301 -12.695 -28.841 1.00 85.50 591 GLN A N 1
ATOM 4933 C CA . GLN A 1 591 ? 5.170 -13.539 -28.448 1.00 85.50 591 GLN A CA 1
ATOM 4934 C C . GLN A 1 591 ? 4.672 -14.425 -29.597 1.00 85.50 591 GLN A C 1
ATOM 4936 O O . GLN A 1 591 ? 4.455 -15.610 -29.382 1.00 85.50 591 GLN A O 1
ATOM 4941 N N . LEU A 1 592 ? 4.594 -13.890 -30.824 1.00 81.06 592 LEU A N 1
ATOM 4942 C CA . LEU A 1 592 ? 4.246 -14.655 -32.038 1.00 81.06 592 LEU A CA 1
ATOM 4943 C C . LEU A 1 592 ? 5.299 -15.701 -32.451 1.00 81.06 592 LEU A C 1
ATOM 4945 O O . LEU A 1 592 ? 5.153 -16.393 -33.458 1.00 81.06 592 LEU A O 1
ATOM 4949 N N . ARG A 1 593 ? 6.447 -15.749 -31.770 1.00 71.56 593 ARG A N 1
ATOM 4950 C CA . ARG A 1 593 ? 7.495 -16.733 -32.046 1.00 71.56 593 ARG A CA 1
ATOM 4951 C C . ARG A 1 593 ? 7.281 -18.024 -31.258 1.00 71.56 593 ARG A C 1
ATOM 4953 O O . ARG A 1 593 ? 7.874 -19.043 -31.618 1.00 71.56 593 ARG A O 1
ATOM 4960 N N . GLN A 1 594 ? 6.495 -17.971 -30.184 1.00 61.47 594 GLN A N 1
ATOM 4961 C CA . GLN A 1 594 ? 6.412 -19.042 -29.200 1.00 61.47 594 GLN A CA 1
ATOM 4962 C C . GLN A 1 594 ? 5.478 -20.197 -29.624 1.00 61.47 594 GLN A C 1
ATOM 4964 O O . GLN A 1 594 ? 5.575 -21.256 -29.002 1.00 61.47 594 GLN A O 1
ATOM 4969 N N . THR A 1 595 ? 4.697 -20.098 -30.719 1.00 59.03 595 THR A N 1
ATOM 4970 C CA . THR A 1 595 ? 3.811 -21.195 -31.176 1.00 59.03 595 THR A CA 1
ATOM 4971 C C . THR A 1 595 ? 3.498 -21.244 -32.695 1.00 59.03 595 THR A C 1
ATOM 4973 O O . THR A 1 595 ? 3.595 -20.263 -33.412 1.00 59.03 595 THR A O 1
ATOM 4976 N N . GLU A 1 596 ? 3.142 -22.449 -33.183 1.00 64.06 596 GLU A N 1
ATOM 4977 C CA . GLU A 1 596 ? 2.392 -22.809 -34.421 1.00 64.06 596 GLU A CA 1
ATOM 4978 C C . GLU A 1 596 ? 2.769 -22.193 -35.808 1.00 64.06 596 GLU A C 1
ATOM 4980 O O . GLU A 1 596 ? 3.646 -21.349 -35.977 1.00 64.06 596 GLU A O 1
ATOM 4985 N N . MET A 1 597 ? 2.174 -22.724 -36.892 1.00 67.75 597 MET A N 1
ATOM 4986 C CA . MET A 1 597 ? 2.452 -22.286 -38.276 1.00 67.75 597 MET A CA 1
ATOM 4987 C C . MET A 1 597 ? 1.753 -20.953 -38.623 1.00 67.75 597 MET A C 1
ATOM 4989 O O . MET A 1 597 ? 2.255 -20.186 -39.446 1.00 67.75 597 MET A O 1
ATOM 4993 N N . GLU A 1 598 ? 0.621 -20.659 -37.977 1.00 68.62 598 GLU A N 1
ATOM 4994 C CA . GLU A 1 598 ? -0.220 -19.481 -38.240 1.00 68.62 598 GLU A CA 1
ATOM 4995 C C . GLU A 1 598 ? 0.414 -18.173 -37.744 1.00 68.62 598 GLU A C 1
ATOM 4997 O O . GLU A 1 598 ? 0.355 -17.151 -38.428 1.00 68.62 598 GLU A O 1
ATOM 5002 N N . GLU A 1 599 ? 1.129 -18.209 -36.618 1.00 75.75 599 GLU A N 1
ATOM 5003 C CA . GLU A 1 599 ? 1.835 -17.041 -36.074 1.00 75.75 599 GLU A CA 1
ATOM 5004 C C . GLU A 1 599 ? 3.015 -16.621 -36.964 1.00 75.75 599 GLU A C 1
ATOM 5006 O O . GLU A 1 599 ? 3.276 -15.430 -37.153 1.00 75.75 599 GLU A O 1
ATOM 5011 N N . LYS A 1 600 ? 3.684 -17.588 -37.612 1.00 75.94 600 LYS A N 1
ATOM 5012 C CA . LYS A 1 600 ? 4.729 -17.313 -38.615 1.00 75.94 600 LYS A CA 1
ATOM 5013 C C . LYS A 1 600 ? 4.167 -16.615 -39.851 1.00 75.94 600 LYS A C 1
ATOM 5015 O O . LYS A 1 600 ? 4.811 -15.709 -40.380 1.00 75.94 600 LYS A O 1
ATOM 5020 N N . LEU A 1 601 ? 2.979 -17.018 -40.310 1.00 75.19 601 LEU A N 1
ATOM 5021 C CA . LEU A 1 601 ? 2.295 -16.353 -41.422 1.00 75.19 601 LEU A CA 1
ATOM 5022 C C . LEU A 1 601 ? 1.926 -14.915 -41.052 1.00 75.19 601 LEU A C 1
ATOM 5024 O O . LEU A 1 601 ? 2.179 -14.007 -41.844 1.00 75.19 601 LEU A O 1
ATOM 5028 N N . LEU A 1 602 ? 1.401 -14.700 -39.842 1.00 81.38 602 LEU A N 1
ATOM 5029 C CA . LEU A 1 602 ? 1.094 -13.362 -39.343 1.00 81.38 602 LEU A CA 1
ATOM 5030 C C . LEU A 1 602 ? 2.359 -12.500 -39.266 1.00 81.38 602 LEU A C 1
ATOM 5032 O O . LEU A 1 602 ? 2.379 -11.399 -39.806 1.00 81.38 602 LEU A O 1
ATOM 5036 N N . ARG A 1 603 ? 3.451 -13.022 -38.698 1.00 82.94 603 ARG A N 1
ATOM 5037 C CA . ARG A 1 603 ? 4.742 -12.323 -38.624 1.00 82.94 603 ARG A CA 1
ATOM 5038 C C . ARG A 1 603 ? 5.273 -11.913 -40.001 1.00 82.94 603 ARG A C 1
ATOM 5040 O O . ARG A 1 603 ? 5.755 -10.794 -40.157 1.00 82.94 603 ARG A O 1
ATOM 5047 N N . ASN A 1 604 ? 5.140 -12.772 -41.010 1.00 81.94 604 ASN A N 1
ATOM 5048 C CA . ASN A 1 604 ? 5.556 -12.447 -42.378 1.00 81.94 604 ASN A CA 1
ATOM 5049 C C . ASN A 1 604 ? 4.747 -11.286 -42.980 1.00 81.94 604 ASN A C 1
ATOM 5051 O O . ASN A 1 604 ? 5.281 -10.507 -43.768 1.00 81.94 604 ASN A O 1
ATOM 5055 N N . ARG A 1 605 ? 3.480 -11.110 -42.585 1.00 83.88 605 ARG A N 1
ATOM 5056 C CA . ARG A 1 605 ? 2.668 -9.962 -43.023 1.00 83.88 605 ARG A CA 1
ATOM 5057 C C . ARG A 1 605 ? 3.128 -8.637 -42.412 1.00 83.88 605 ARG A C 1
ATOM 5059 O O . ARG A 1 605 ? 2.791 -7.588 -42.949 1.00 83.88 605 ARG A O 1
ATOM 5066 N N . PHE A 1 606 ? 3.943 -8.677 -41.357 1.00 87.12 606 PHE A N 1
ATOM 5067 C CA . PHE A 1 606 ? 4.517 -7.513 -40.680 1.00 87.12 606 PHE A CA 1
ATOM 5068 C C . PHE A 1 606 ? 5.927 -7.121 -41.146 1.00 87.12 606 PHE A C 1
ATOM 5070 O O . PHE A 1 606 ? 6.505 -6.187 -40.594 1.00 87.12 606 PHE A O 1
ATOM 5077 N N . LEU A 1 607 ? 6.477 -7.758 -42.189 1.00 83.06 607 LEU A N 1
ATOM 5078 C CA . LEU A 1 607 ? 7.817 -7.428 -42.709 1.00 83.06 607 LEU A CA 1
ATOM 5079 C C . LEU A 1 607 ? 7.977 -5.950 -43.113 1.00 83.06 607 LEU A C 1
ATOM 5081 O O . LEU A 1 607 ? 9.084 -5.422 -43.078 1.00 83.06 607 LEU A O 1
ATOM 5085 N N . PHE A 1 608 ? 6.877 -5.264 -43.437 1.00 87.94 608 PHE A N 1
ATOM 5086 C CA . PHE A 1 608 ? 6.889 -3.832 -43.743 1.00 87.94 608 PHE A CA 1
ATOM 5087 C C . PHE A 1 608 ? 7.314 -2.960 -42.549 1.00 87.94 608 PHE A C 1
ATOM 5089 O O . PHE A 1 608 ? 7.858 -1.883 -42.764 1.00 87.94 608 PHE A O 1
ATOM 5096 N N . VAL A 1 609 ? 7.081 -3.385 -41.300 1.00 90.62 609 VAL A N 1
ATOM 5097 C CA . VAL A 1 609 ? 7.364 -2.563 -40.105 1.00 90.62 609 VAL A CA 1
ATOM 5098 C C . VAL A 1 609 ? 8.850 -2.218 -40.012 1.00 90.62 609 VAL A C 1
ATOM 5100 O O . VAL A 1 609 ? 9.191 -1.067 -39.751 1.00 90.62 609 VAL A O 1
ATOM 5103 N N . ASP A 1 610 ? 9.720 -3.190 -40.293 1.00 87.88 610 ASP A N 1
ATOM 5104 C CA . ASP A 1 610 ? 11.173 -2.991 -40.297 1.00 87.88 610 ASP A CA 1
ATOM 5105 C C . ASP A 1 610 ? 11.587 -1.951 -41.348 1.00 87.88 610 ASP A C 1
ATOM 5107 O O . ASP A 1 610 ? 12.322 -1.012 -41.056 1.00 87.88 610 ASP A O 1
ATOM 5111 N N . GLN A 1 611 ? 10.999 -2.041 -42.547 1.00 89.12 611 GLN A N 1
ATOM 5112 C CA . GLN A 1 611 ? 11.247 -1.098 -43.642 1.00 89.12 611 GLN A CA 1
ATOM 5113 C C . GLN A 1 611 ? 10.838 0.333 -43.267 1.00 89.12 611 GLN A C 1
ATOM 5115 O O . GLN A 1 611 ? 11.561 1.283 -43.571 1.00 89.12 611 GLN A O 1
ATOM 5120 N N . TYR A 1 612 ? 9.702 0.510 -42.580 1.00 92.44 612 TYR A N 1
ATOM 5121 C CA . TYR A 1 612 ? 9.296 1.826 -42.076 1.00 92.44 612 TYR A CA 1
ATOM 5122 C C . TYR A 1 612 ? 10.269 2.348 -41.021 1.00 92.44 612 TYR A C 1
ATOM 5124 O O . TYR A 1 612 ? 10.665 3.510 -41.088 1.00 92.44 612 TYR A O 1
ATOM 5132 N N . PHE A 1 613 ? 10.681 1.511 -40.067 1.00 92.69 613 PHE A N 1
ATOM 5133 C CA . PHE A 1 613 ? 11.629 1.915 -39.030 1.00 92.69 613 PHE A CA 1
ATOM 5134 C C . PHE A 1 613 ? 13.008 2.257 -39.585 1.00 92.69 613 PHE A C 1
ATOM 5136 O O . PHE A 1 613 ? 13.620 3.206 -39.101 1.00 92.69 613 PHE A O 1
ATOM 5143 N N . GLU A 1 614 ? 13.484 1.534 -40.595 1.00 89.81 614 GLU A N 1
ATOM 5144 C CA . GLU A 1 614 ? 14.723 1.849 -41.303 1.00 89.81 614 GLU A CA 1
ATOM 5145 C C . GLU A 1 614 ? 14.602 3.162 -42.085 1.00 89.81 614 GLU A C 1
ATOM 5147 O O . GLU A 1 614 ? 15.477 4.020 -41.991 1.00 89.81 614 GLU A O 1
ATOM 5152 N N . THR A 1 615 ? 13.486 3.372 -42.789 1.00 91.31 615 THR A N 1
ATOM 5153 C CA . THR A 1 615 ? 13.231 4.622 -43.524 1.00 91.31 615 THR A CA 1
ATOM 5154 C C . THR A 1 615 ? 13.210 5.830 -42.586 1.00 91.31 615 THR A C 1
ATOM 5156 O O . THR A 1 615 ? 13.786 6.872 -42.894 1.00 91.31 615 THR A O 1
ATOM 5159 N N . ILE A 1 616 ? 12.563 5.690 -41.426 1.00 91.12 616 ILE A N 1
ATOM 5160 C CA . ILE A 1 616 ? 12.512 6.731 -40.396 1.00 91.12 616 ILE A CA 1
ATOM 5161 C C . ILE A 1 616 ? 13.911 7.010 -39.836 1.00 91.12 616 ILE A C 1
ATOM 5163 O O . ILE A 1 616 ? 14.301 8.169 -39.738 1.00 91.12 616 ILE A O 1
ATOM 5167 N N . GLU A 1 617 ? 14.676 5.971 -39.497 1.00 88.88 617 GLU A N 1
ATOM 5168 C CA . GLU A 1 617 ? 16.033 6.113 -38.958 1.00 88.88 617 GLU A CA 1
ATOM 5169 C C . GLU A 1 617 ? 16.973 6.797 -39.960 1.00 88.88 617 GLU A C 1
ATOM 5171 O O . GLU A 1 617 ? 17.657 7.751 -39.597 1.00 88.88 617 GLU A O 1
ATOM 5176 N N . ASN A 1 618 ? 16.934 6.402 -41.236 1.00 89.56 618 ASN A N 1
ATOM 5177 C CA . ASN A 1 618 ? 17.707 7.054 -42.295 1.00 89.56 618 ASN A CA 1
ATOM 5178 C C . ASN A 1 618 ? 17.333 8.537 -42.430 1.00 89.56 618 ASN A C 1
ATOM 5180 O O . ASN A 1 618 ? 18.215 9.389 -42.512 1.00 89.56 618 ASN A O 1
ATOM 5184 N N . LYS A 1 619 ? 16.036 8.872 -42.361 1.00 89.44 619 LYS A N 1
ATOM 5185 C CA . LYS A 1 619 ? 15.589 10.270 -42.407 1.00 89.44 619 LYS A CA 1
ATOM 5186 C C . LYS A 1 619 ? 16.080 11.080 -41.204 1.00 89.44 619 LYS A C 1
ATOM 5188 O O . LYS A 1 619 ? 16.430 12.245 -41.365 1.00 89.44 619 LYS A O 1
ATOM 5193 N N . LEU A 1 620 ? 16.130 10.481 -40.015 1.00 88.06 620 LEU A N 1
ATOM 5194 C CA . LEU A 1 620 ? 16.671 11.134 -38.820 1.00 88.06 620 LEU A CA 1
ATOM 5195 C C . LEU A 1 620 ? 18.180 11.370 -38.917 1.00 88.06 620 LEU A C 1
ATOM 5197 O O . LEU A 1 620 ? 18.654 12.403 -38.447 1.00 88.06 620 LEU A O 1
ATOM 5201 N N . ILE A 1 621 ? 18.925 10.443 -39.525 1.00 87.62 621 ILE A N 1
ATOM 5202 C CA . ILE A 1 621 ? 20.357 10.617 -39.806 1.00 87.62 621 ILE A CA 1
ATOM 5203 C C . ILE A 1 621 ? 20.559 11.786 -40.775 1.00 87.62 621 ILE A C 1
ATOM 5205 O O . ILE A 1 621 ? 21.320 12.695 -40.459 1.00 87.62 621 ILE A O 1
ATOM 5209 N N . GLU A 1 622 ? 19.811 11.827 -41.883 1.00 87.12 622 GLU A N 1
ATOM 5210 C CA . GLU A 1 622 ? 19.853 12.943 -42.841 1.00 87.12 622 GLU A CA 1
ATOM 5211 C C . GLU A 1 622 ? 19.576 14.295 -42.167 1.00 87.12 622 GLU A C 1
ATOM 5213 O O . GLU A 1 622 ? 20.317 15.253 -42.368 1.00 87.12 622 GLU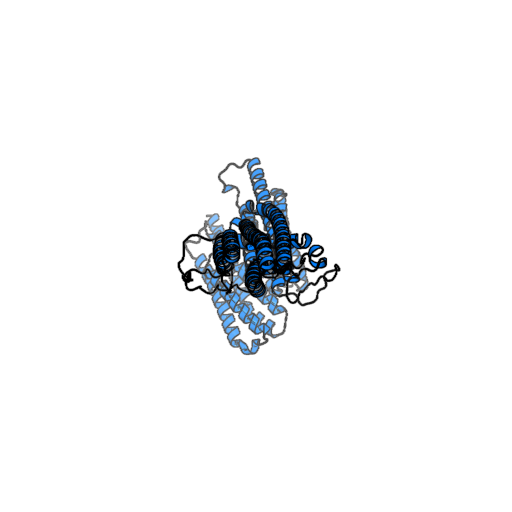 A O 1
ATOM 5218 N N . MET A 1 623 ? 18.532 14.368 -41.332 1.00 86.25 623 MET A N 1
ATOM 5219 C CA . MET A 1 623 ? 18.184 15.585 -40.591 1.00 86.25 623 MET A CA 1
ATOM 5220 C C . MET A 1 623 ? 19.294 16.021 -39.626 1.00 86.25 623 MET A C 1
ATOM 5222 O O . MET A 1 623 ? 19.486 17.216 -39.410 1.00 86.25 623 MET A O 1
ATOM 5226 N N . ARG A 1 624 ? 20.022 15.070 -39.025 1.00 85.62 624 ARG A N 1
ATOM 5227 C CA . ARG A 1 624 ? 21.136 15.372 -38.116 1.00 85.62 624 ARG A CA 1
ATOM 5228 C C . ARG A 1 624 ? 22.346 15.897 -38.881 1.00 85.62 624 ARG A C 1
ATOM 5230 O O . ARG A 1 624 ? 22.895 16.920 -38.493 1.00 85.62 624 ARG A O 1
ATOM 5237 N N . GLU A 1 625 ? 22.693 15.263 -39.999 1.00 86.19 625 GLU A N 1
ATOM 5238 C CA . GLU A 1 625 ? 23.753 15.747 -40.888 1.00 86.19 625 GLU A CA 1
ATOM 5239 C C . GLU A 1 625 ? 23.456 17.146 -41.438 1.00 86.19 625 GLU A C 1
ATOM 5241 O O . GLU A 1 625 ? 24.368 17.949 -41.611 1.00 86.19 625 GLU A O 1
ATOM 5246 N N . GLU A 1 626 ? 22.192 17.450 -41.730 1.00 83.88 626 GLU A N 1
ATOM 5247 C CA . GLU A 1 626 ? 21.774 18.771 -42.198 1.00 83.88 626 GLU A CA 1
ATOM 5248 C C . GLU A 1 626 ? 21.981 19.850 -41.122 1.00 83.88 626 GLU A C 1
ATOM 5250 O O . GLU A 1 626 ? 22.500 20.923 -41.429 1.00 83.88 626 GLU A O 1
ATOM 5255 N N . ILE A 1 627 ? 21.683 19.546 -39.853 1.00 82.81 627 ILE A N 1
ATOM 5256 C CA . ILE A 1 627 ? 22.001 20.433 -38.721 1.00 82.81 627 ILE A CA 1
ATOM 5257 C C . ILE A 1 627 ? 23.513 20.613 -38.566 1.00 82.81 627 ILE A C 1
ATOM 5259 O O . ILE A 1 627 ? 23.965 21.738 -38.351 1.00 82.81 627 ILE A O 1
ATOM 5263 N N . ASP A 1 628 ? 24.290 19.533 -38.665 1.00 80.69 628 ASP A N 1
ATOM 5264 C CA . ASP A 1 628 ? 25.747 19.586 -38.519 1.00 80.69 628 ASP A CA 1
ATOM 5265 C C . ASP A 1 628 ? 26.374 20.428 -39.649 1.00 80.69 628 ASP A C 1
ATOM 5267 O O . ASP A 1 628 ? 27.235 21.265 -39.397 1.00 80.69 628 ASP A O 1
ATOM 5271 N N . ARG A 1 629 ? 25.855 20.351 -40.883 1.00 80.38 629 ARG A N 1
ATOM 5272 C CA . ARG A 1 629 ? 26.279 21.239 -41.987 1.00 80.38 629 ARG A CA 1
ATOM 5273 C C . ARG A 1 629 ? 25.943 22.713 -41.737 1.00 80.38 629 ARG A C 1
ATOM 5275 O O . ARG A 1 629 ? 26.713 23.577 -42.139 1.00 80.38 629 ARG A O 1
ATOM 5282 N N . MET A 1 630 ? 24.839 23.011 -41.047 1.00 75.75 630 MET A N 1
ATOM 5283 C CA . MET A 1 630 ? 24.515 24.371 -40.579 1.00 75.75 630 MET A CA 1
ATOM 5284 C C . MET A 1 630 ? 25.401 24.828 -39.397 1.00 75.75 630 MET A C 1
ATOM 5286 O O . MET A 1 630 ? 25.311 25.981 -38.961 1.00 75.75 630 MET A O 1
ATOM 5290 N N . GLN A 1 631 ? 26.217 23.942 -38.804 1.00 59.91 631 GLN A N 1
ATOM 5291 C CA . GLN A 1 631 ? 27.228 24.314 -37.807 1.00 59.91 631 GLN A CA 1
ATOM 5292 C C . GLN A 1 631 ? 28.510 24.860 -38.440 1.00 59.91 631 GLN A C 1
ATOM 5294 O O . GLN A 1 631 ? 29.097 25.765 -37.847 1.00 59.91 631 GLN A O 1
ATOM 5299 N N . ASP A 1 632 ? 28.867 24.375 -39.631 1.00 55.69 632 ASP A N 1
ATOM 5300 C CA . ASP A 1 632 ? 30.106 24.707 -40.350 1.00 55.69 632 ASP A CA 1
ATOM 5301 C C . ASP A 1 632 ? 29.998 25.944 -41.273 1.00 55.69 632 ASP A C 1
ATOM 5303 O O . ASP A 1 632 ? 31.012 26.428 -41.783 1.00 55.69 632 ASP A O 1
ATOM 5307 N N . THR A 1 633 ? 28.783 26.467 -41.472 1.00 49.12 633 THR A N 1
ATOM 5308 C CA . THR A 1 633 ? 28.469 27.741 -42.157 1.00 49.12 633 THR A CA 1
ATOM 5309 C C . THR A 1 633 ? 28.021 28.801 -41.167 1.00 49.12 633 THR A C 1
ATOM 5311 O O . THR A 1 633 ? 28.438 29.968 -41.328 1.00 49.12 633 THR A O 1
#

Secondary structure (DSSP, 8-state):
--PPP---SS-----HHHHHHHHHHHHHHHHHHHHHHHHSS--SS-----S----S-PPPHHHHHHHHHHHHHHHHH---S-PPPHHHHHHHHHHHHHHHHHHHHHHHHHHHHHHTTS-GGG--HHHHHHHHHHHHHHHHHHHHHHHHHHHHHHHHHHHHHHHS-----GGGGT------SS-HHHHHHHHHHHHHHHHHHHHHHHHHHHHHHHHHHHHHHHGGGGG-TTGGGS-HHHHHHHHHHHHHHHHHHHHHHH--S-HHHHHHHHHHH--HHHHHHHHHHHHHHHHHHHHHHHHHHHS-GGGS-S---HHHHHHHHHHHHHHHHHHHHHHHHHHHHHHHHHHHHHHHSSS-SEE--TT---EE-SPPPHHHHHHHHHHHHHHHHHHHHHHHHHHTTS-HHHHHHHHHHHHHHHHHHHHHHT-TT--HHHHHHHHHHHHHHHHHT-TTT---THHHHHHHHHHHHHHHHTTTT-GGGG-HHHHHHHHHHHHHSPPP--HHHHHHHHHHHHHHHHHHHHHHTT-TTTTHHHHHHHHHHHHHHHHHHHHHHHHHHT-TT--TTTHHHHHHHHHHHHHHHHHHHHHHHHHTTSS-HHHHHHHHHTHHHHHHHHHHHHHHHHHHHHHHHHHH-